Protein AF-0000000087753233 (afdb_homodimer)

Sequence (682 aa):
MKNRVPWTHAGVGAVLCGAAAAACVYSLVQIRARPKKLVGENGSPQVPVGLLRLGHAVDFLHVLRNDVLLEKTIDRVSSRLYIYVDFEATKAGLSVRLKYLSEVYNMAWDLASYVGKYELDIRVVSSSDRAWEELLVLPELCGVFGYQGMDVTQLNATRHDELPRLVFYPLKLFVERQVNPSLFTYLEDENTIVEKEQVVVVGGTFDHLHNGHKKLLSFAASVTSKLLIVGVTAPHMLEKKKLGYLIQTLDVRKRKTGEYLQCIQPNLPIDVMTIDDPFGPSITSRQITGIVVSSETLAGAIKINDIRAERGLLPLKIYVCRRTECSTLSSSFIREQIAKRMKNRVPWTHAGVGAVLCGAAAAACVYSLVQIRARPKKLVGENGSPQVPVGLLRLGHAVDFLHVLRNDVLLEKTIDRVSSRLYIYVDFEATKAGLSVRLKYLSEVYNMAWDLASYVGKYELDIRVVSSSDRAWEELLVLPELCGVFGYQGMDVTQLNATRHDELPRLVFYPLKLFVERQVNPSLFTYLEDENTIVEKEQVVVVGGTFDHLHNGHKKLLSFAASVTSKLLIVGVTAPHMLEKKKLGYLIQTLDVRKRKTGEYLQCIQPNLPIDVMTIDDPFGPSITSRQITGIVVSSETLAGAIKINDIRAERGLLPLKIYVCRRTECSTLSSSFIREQIAKR

InterPro domains:
  IPR004821 Cytidyltransferase-like domain [PF01467] (201-336)
  IPR004821 Cytidyltransferase-like domain [TIGR00125] (199-234)
  IPR014729 Rossmann-like alpha/beta/alpha sandwich fold [G3DSA:3.40.50.620] (199-341)

Secondary structure (DSSP, 8-state):
---------------------------TTGGG----SSS-TTSPPPEEEEEEEEEPP-SHHHHHHHHHHHHHHHHHEEEEEEEEEE-TTTT--HHHHHHHHHHHHHHHHHHHHHTT-TT-EEEEEETTTS-HHHHHT-TT--EEEESS----HHHHHHS-TTSPPPEEEE-HHHHHHH--TTTEEETT-TTS-PPPEEEEEEEE---S--HHHHHHHHHHHHTEEEEEEEEEEPGGGGTTSTTGGGSPPHHHHHHHHHHHHHHH-TTS-EEEEEE-SSSGGGGT-SS--EEEEETTSHHHHHHHHHHHHHTTPPPPEEEEEPP--TTTSSHHHHHHHHHH-/---------------------------TTGGG----SSS-TTSPPPEEEEEEEEEPP-SHHHHHHHHHHHHHHHHHEEEEEEEEEE-TTTT--HHHHHHHHHHHHHHHHHHHHHTT-TT-EEEEEETTTS-HHHHHT-TT--EEEESS----HHHHHHS-TTSPPPEEEE-HHHHHHH--TTTEEETT-TTS-PPPEEEEEEEE---S--HHHHHHHHHHHHTEEEEEEEEEEPGGGGTTSTTGGGSPPHHHHHHHHHHHHHHH-TTS-EEEEEE-SSSGGGGT-SS--EEEEEGGGHHHHHHHHHHHHHTTPPPPEEEEEPP--TTT-SHHHHHHHHHH-

Foldseek 3Di:
DPPPPPPPDDDPPDPPDPPPPPPPPCFLVNLPPDQPQLPLNVVDAAFAEEEEEAEDDPFDLSVLLVLLQLLVNLSRYQAEYEYEYEDPVPPDDPVSVVVSVVVVVQQNCLSCLQNPNNRYHYHYHYCVHDPPVVVLQPQAYAEYEYQDDDDCPVVQVPHDPPGHGYDYDHCNVVSCVLRDVVQAAEQPGPPDDAAAAAEEEEEDQQWPPFVQNLVQLLSRQVRHDHEYEYEHEALVVCVPPDLSVNTDHSVVSQVVSVVSNCVVPVPYHYHYYYDHGSQRCLQPDQRHAAYEEESSSVVVLVVSQVSNVVVVHHRHHYYYYYDGSSNQGDNNNVSVVVVVD/DPCPDDPPDDDDPDPDDPPPPPPPPCFLLNLPPDQPQLPLSVVDAAFAEEEEEAEDDPFDLSVLLVLLQLLVNLSRYQAEYEYEYEDPVPPDDPVSVVVSVVVVVQQNCLSCLQNPNNRYHYHYHYCVHDPPVVVLQPQAYAEYEYQDDDDCPVVQVPDDPVGHGYDYDHCNVVSCVLRDVVQAAEQPGPPDDAAAAAEEEEEDQQWPPFVQNLVQLLSRQVRHDHEYEYEHEALVSCVPPDLSVNTDHSVVSQVVSVVSNCVVPVPYHYHYYYDHGSQRCLQPDQRHAAYEEESSSVVVLVVSQVSNVVVVHHRHHYYYYYDGSSNQGDNNNVSVVVVVD

Nearest PDB structures (foldseek):
  5b3g-assembly1_B  TM=4.731E-01  e=7.369E-02  Arabidopsis thaliana
  3vdm-assembly1_A  TM=2.734E-01  e=1.139E-01  Streptomyces hygroscopicus subsp. limoneus
  9cp7-assembly1_B  TM=2.608E-01  e=1.578E-01  Cupriavidus pinatubonensis JMP134
  3t7d-assembly1_B  TM=2.286E-01  e=1.416E-01  Streptomyces hygroscopicus subsp. limoneus
  8iyf-assembly1_B  TM=2.128E-01  e=5.826E-01  Streptomyces hygroscopicus subsp. limoneus

Radius of gyration: 30.36 Å; Cα contacts (8 Å, |Δi|>4): 1125; chains: 2; bounding box: 91×157×64 Å

Solvent-accessible surface area (backbone atoms only — not comparable to full-atom values): 38780 Å² total; per-residue (Å²): 128,90,69,80,76,75,83,76,80,85,80,83,78,83,80,74,83,78,72,72,73,75,69,78,64,68,30,54,69,56,68,58,57,69,76,70,70,75,54,44,82,77,75,48,80,68,34,50,23,30,37,35,62,39,70,63,61,84,48,58,68,46,44,54,40,50,49,44,52,50,50,60,47,54,64,37,37,62,45,32,36,39,38,38,37,40,44,74,90,68,66,59,53,70,18,50,47,47,36,52,50,49,51,50,40,51,51,53,45,32,51,29,46,52,64,66,42,77,75,49,45,71,45,75,30,44,50,91,56,43,59,72,69,65,60,72,66,38,68,74,42,32,30,39,37,28,61,66,85,68,85,47,62,68,60,45,69,72,44,60,87,89,42,62,66,60,42,71,46,77,40,41,71,64,32,52,73,73,59,41,77,91,71,37,42,54,47,52,27,66,88,44,84,82,74,65,29,52,23,27,36,37,71,44,66,52,45,71,74,42,51,57,52,49,47,51,51,51,52,44,53,72,37,32,70,55,34,37,38,37,33,32,50,37,70,86,77,43,71,82,44,80,70,44,87,69,55,64,53,65,66,56,30,49,49,54,51,50,53,50,46,44,65,41,35,67,86,58,50,70,47,78,41,78,17,85,54,67,62,49,62,73,60,74,44,84,70,50,42,26,35,46,36,40,64,84,47,45,67,49,56,53,50,41,33,53,51,13,52,75,70,73,40,76,65,52,46,39,34,35,41,83,76,70,58,65,49,62,56,44,46,63,45,50,46,54,56,59,70,73,106,138,84,81,74,79,84,80,81,82,86,78,83,80,83,82,74,83,80,73,73,74,75,67,79,65,67,30,55,69,56,67,58,57,70,74,69,68,75,55,44,79,75,76,48,80,67,34,51,22,31,37,34,60,40,69,62,63,85,48,57,68,44,44,54,39,48,48,45,53,50,49,58,47,54,66,37,38,62,45,32,37,38,38,38,37,39,44,75,91,70,66,60,53,69,17,50,47,47,36,50,50,50,50,49,40,51,50,53,46,33,50,28,48,51,65,66,40,79,74,48,45,71,45,73,30,44,52,89,56,44,59,72,68,64,60,71,67,40,68,73,42,32,30,38,38,28,61,66,83,68,85,49,63,67,61,43,67,73,44,60,86,88,41,63,64,59,43,70,46,77,40,41,68,64,31,52,74,72,57,40,78,90,70,37,44,52,48,52,27,67,87,46,84,82,73,65,29,52,21,26,38,37,72,44,64,53,44,71,75,43,49,59,51,50,48,53,52,51,52,44,52,71,38,32,71,56,34,37,37,37,33,32,50,37,70,86,76,43,72,84,45,81,69,43,88,68,54,62,53,64,67,56,29,50,49,53,51,49,54,51,48,45,65,41,34,65,86,58,50,70,46,78,44,80,17,87,54,66,61,50,61,73,59,72,45,82,71,49,43,25,34,44,36,40,64,84,48,45,68,48,57,53,50,42,35,53,53,13,51,77,70,74,40,74,64,52,46,39,35,34,39,86,74,68,58,64,48,62,57,44,44,65,47,50,48,54,57,58,70,72,107

Structure (mmCIF, N/CA/C/O backbone):
data_AF-0000000087753233-model_v1
#
loop_
_entity.id
_entity.type
_entity.pdbx_description
1 polymer 'Cytidyltransferase-like domain-containing protein'
#
loop_
_atom_site.group_PDB
_atom_site.id
_atom_site.type_symbol
_atom_site.label_atom_id
_atom_site.label_alt_id
_atom_site.label_comp_id
_atom_site.label_asym_id
_atom_site.label_entity_id
_atom_site.label_seq_id
_atom_site.pdbx_PDB_ins_code
_atom_site.Cartn_x
_atom_site.Cartn_y
_atom_site.Cartn_z
_atom_site.occupancy
_atom_site.B_iso_or_equiv
_atom_site.auth_seq_id
_atom_site.auth_comp_id
_atom_site.auth_asym_id
_atom_site.auth_atom_id
_atom_site.pdbx_PDB_model_num
ATOM 1 N N . MET A 1 1 ? 46.719 78 30.391 1 22.36 1 MET A N 1
ATOM 2 C CA . MET A 1 1 ? 45.781 77 30.922 1 22.36 1 MET A CA 1
ATOM 3 C C . MET A 1 1 ? 44.875 76.438 29.797 1 22.36 1 MET A C 1
ATOM 5 O O . MET A 1 1 ? 44.438 75.312 29.859 1 22.36 1 MET A O 1
ATOM 9 N N . LYS A 1 2 ? 44.156 77.438 29.297 1 25.36 2 LYS A N 1
ATOM 10 C CA . LYS A 1 2 ? 42.875 77.188 28.625 1 25.36 2 LYS A CA 1
ATOM 11 C C . LYS A 1 2 ? 43.062 76.375 27.359 1 25.36 2 LYS A C 1
ATOM 13 O O . LYS A 1 2 ? 43.562 76.875 26.344 1 25.36 2 LYS A O 1
ATOM 18 N N . ASN A 1 3 ? 43.438 75.062 27.578 1 23.41 3 ASN A N 1
ATOM 19 C CA . ASN A 1 3 ? 43.938 73.938 26.859 1 23.41 3 ASN A CA 1
ATOM 20 C C . ASN A 1 3 ? 42.969 73.438 25.766 1 23.41 3 ASN A C 1
ATOM 22 O O . ASN A 1 3 ? 41.844 73.062 26.062 1 23.41 3 ASN A O 1
ATOM 26 N N . ARG A 1 4 ? 43.031 74.188 24.656 1 24.67 4 ARG A N 1
ATOM 27 C CA . ARG A 1 4 ? 42.219 74.188 23.422 1 24.67 4 ARG A CA 1
ATOM 28 C C . ARG A 1 4 ? 42.156 72.75 22.875 1 24.67 4 ARG A C 1
ATOM 30 O O . ARG A 1 4 ? 43.188 72.125 22.578 1 24.67 4 ARG A O 1
ATOM 37 N N . VAL A 1 5 ? 41.156 71.938 23.422 1 25.5 5 VAL A N 1
ATOM 38 C CA . VAL A 1 5 ? 40.844 70.5 23.328 1 25.5 5 VAL A CA 1
ATOM 39 C C . VAL A 1 5 ? 40.719 70.125 21.859 1 25.5 5 VAL A C 1
ATOM 41 O O . VAL A 1 5 ? 39.906 70.688 21.125 1 25.5 5 VAL A O 1
ATOM 44 N N . PRO A 1 6 ? 41.844 69.688 21.25 1 24.16 6 PRO A N 1
ATOM 45 C CA . PRO A 1 6 ? 42.031 69.375 19.828 1 24.16 6 PRO A CA 1
ATOM 46 C C . PRO A 1 6 ? 40.938 68.438 19.297 1 24.16 6 PRO A C 1
ATOM 48 O O . PRO A 1 6 ? 40.406 67.625 20.031 1 24.16 6 PRO A O 1
ATOM 51 N N . TRP A 1 7 ? 40.062 68.875 18.297 1 23.42 7 TRP A N 1
ATOM 52 C CA . TRP A 1 7 ? 38.938 68.312 17.531 1 23.42 7 TRP A CA 1
ATOM 53 C C . TRP A 1 7 ? 39.312 67 16.859 1 23.42 7 TRP A C 1
ATOM 55 O O . TRP A 1 7 ? 40.25 66.938 16.062 1 23.42 7 TRP A O 1
ATOM 65 N N . THR A 1 8 ? 39.562 65.938 17.688 1 21.34 8 THR A N 1
ATOM 66 C CA . THR A 1 8 ? 40.031 64.625 17.25 1 21.34 8 THR A CA 1
ATOM 67 C C . THR A 1 8 ? 39.156 64.125 16.109 1 21.34 8 THR A C 1
ATOM 69 O O . THR A 1 8 ? 37.906 64.25 16.156 1 21.34 8 THR A O 1
ATOM 72 N N . HIS A 1 9 ? 39.688 63.969 14.875 1 21.58 9 HIS A N 1
ATOM 73 C CA . HIS A 1 9 ? 39.312 63.531 13.531 1 21.58 9 HIS A CA 1
ATOM 74 C C . HIS A 1 9 ? 38.594 62.188 13.57 1 21.58 9 HIS A C 1
ATOM 76 O O . HIS A 1 9 ? 39.031 61.25 14.242 1 21.58 9 HIS A O 1
ATOM 82 N N . ALA A 1 10 ? 37.219 62.156 13.391 1 22.02 10 ALA A N 1
ATOM 83 C CA . ALA A 1 10 ? 36.156 61.156 13.336 1 22.02 10 ALA A CA 1
ATOM 84 C C . ALA A 1 10 ? 36.5 60.031 12.359 1 22.02 10 ALA A C 1
ATOM 86 O O . ALA A 1 10 ? 36.812 60.312 11.195 1 22.02 10 ALA A O 1
ATOM 87 N N . GLY A 1 11 ? 37.188 58.938 12.805 1 19.75 11 GLY A N 1
ATOM 88 C CA . GLY A 1 11 ? 37.594 57.656 12.211 1 19.75 11 GLY A CA 1
ATOM 89 C C . GLY A 1 11 ? 36.5 57 11.398 1 19.75 11 GLY A C 1
ATOM 90 O O . GLY A 1 11 ? 35.375 56.906 11.844 1 19.75 11 GLY A O 1
ATOM 91 N N . VAL A 1 12 ? 36.531 56.969 9.977 1 23.31 12 VAL A N 1
ATOM 92 C CA . VAL A 1 12 ? 35.844 56.438 8.797 1 23.31 12 VAL A CA 1
ATOM 93 C C . VAL A 1 12 ? 35.625 54.938 8.938 1 23.31 12 VAL A C 1
ATOM 95 O O . VAL A 1 12 ? 36.562 54.156 8.938 1 23.31 12 VAL A O 1
ATOM 98 N N . GLY A 1 13 ? 34.812 54.438 9.93 1 20.2 13 GLY A N 1
ATOM 99 C CA . GLY A 1 13 ? 34.5 53.031 10.078 1 20.2 13 GLY A CA 1
ATOM 100 C C . GLY A 1 13 ? 34.156 52.344 8.758 1 20.2 13 GLY A C 1
ATOM 101 O O . GLY A 1 13 ? 33.625 53 7.859 1 20.2 13 GLY A O 1
ATOM 102 N N . ALA A 1 14 ? 34.875 51.156 8.352 1 20.33 14 ALA A N 1
ATOM 103 C CA . ALA A 1 14 ? 34.969 50.156 7.293 1 20.33 14 ALA A CA 1
ATOM 104 C C . ALA A 1 14 ? 33.594 49.562 6.977 1 20.33 14 ALA A C 1
ATOM 106 O O . ALA A 1 14 ? 32.906 49.062 7.867 1 20.33 14 ALA A O 1
ATOM 107 N N . VAL A 1 15 ? 32.812 50.031 5.984 1 21.97 15 VAL A N 1
ATOM 108 C CA . VAL A 1 15 ? 31.625 49.594 5.277 1 21.97 15 VAL A CA 1
ATOM 109 C C . VAL A 1 15 ? 31.828 48.156 4.773 1 21.97 15 VAL A C 1
ATOM 111 O O . VAL A 1 15 ? 32.531 47.938 3.785 1 21.97 15 VAL A O 1
ATOM 114 N N . LEU A 1 16 ? 32.406 47.188 5.586 1 19.77 16 LEU A N 1
ATOM 115 C CA . LEU A 1 16 ? 32.594 45.875 4.996 1 19.77 16 LEU A CA 1
ATOM 116 C C . LEU A 1 16 ? 31.359 45.406 4.238 1 19.77 16 LEU A C 1
ATOM 118 O O . LEU A 1 16 ? 30.25 45.812 4.582 1 19.77 16 LEU A O 1
ATOM 122 N N . CYS A 1 17 ? 31.547 44.688 3.027 1 20.91 17 CYS A N 1
ATOM 123 C CA . CYS A 1 17 ? 30.922 44 1.902 1 20.91 17 CYS A CA 1
ATOM 124 C C . CYS A 1 17 ? 29.938 42.938 2.389 1 20.91 17 CYS A C 1
ATOM 126 O O . CYS A 1 17 ? 30.312 42 3.055 1 20.91 17 CYS A O 1
ATOM 128 N N . GLY A 1 18 ? 28.75 43.312 2.836 1 21.5 18 GLY A N 1
ATOM 129 C CA . GLY A 1 18 ? 27.625 42.406 3.107 1 21.5 18 GLY A CA 1
ATOM 130 C C . GLY A 1 18 ? 27.359 41.438 1.98 1 21.5 18 GLY A C 1
ATOM 131 O O . GLY A 1 18 ? 26.766 41.812 0.97 1 21.5 18 GLY A O 1
ATOM 132 N N . ALA A 1 19 ? 28.391 40.656 1.433 1 23.47 19 ALA A N 1
ATOM 133 C CA . ALA A 1 19 ? 28.047 39.594 0.489 1 23.47 19 ALA A CA 1
ATOM 134 C C . ALA A 1 19 ? 26.875 38.781 0.992 1 23.47 19 ALA A C 1
ATOM 136 O O . ALA A 1 19 ? 26.938 38.188 2.072 1 23.47 19 ALA A O 1
ATOM 137 N N . ALA A 1 20 ? 25.672 39.25 0.766 1 23.98 20 ALA A N 1
ATOM 138 C CA . ALA A 1 20 ? 24.453 38.469 0.857 1 23.98 20 ALA A CA 1
ATOM 139 C C . ALA A 1 20 ? 24.672 37.062 0.29 1 23.98 20 ALA A C 1
ATOM 141 O O . ALA A 1 20 ? 24.953 36.906 -0.9 1 23.98 20 ALA A O 1
ATOM 142 N N . ALA A 1 21 ? 25.375 36.188 0.984 1 24.66 21 ALA A N 1
ATOM 143 C CA . ALA A 1 21 ? 25.297 34.781 0.615 1 24.66 21 ALA A CA 1
ATOM 144 C C . ALA A 1 21 ? 23.906 34.406 0.124 1 24.66 21 ALA A C 1
ATOM 146 O O . ALA A 1 21 ? 22.922 34.562 0.846 1 24.66 21 ALA A O 1
ATOM 147 N N . ALA A 1 22 ? 23.625 34.625 -1.112 1 25.75 22 ALA A N 1
ATOM 148 C CA . ALA A 1 22 ? 22.516 34 -1.831 1 25.75 22 ALA A CA 1
ATOM 149 C C . ALA A 1 22 ? 22.281 32.562 -1.361 1 25.75 22 ALA A C 1
ATOM 151 O O . ALA A 1 22 ? 23.062 31.672 -1.679 1 25.75 22 ALA A O 1
ATOM 152 N N . ALA A 1 23 ? 22 32.438 -0.102 1 25.86 23 ALA A N 1
ATOM 153 C CA . ALA A 1 23 ? 21.516 31.125 0.351 1 25.86 23 ALA A CA 1
ATOM 154 C C . ALA A 1 23 ? 20.562 30.516 -0.661 1 25.86 23 ALA A C 1
ATOM 156 O O . ALA A 1 23 ? 19.5 31.078 -0.936 1 25.86 23 ALA A O 1
ATOM 157 N N . CYS A 1 24 ? 21.109 29.938 -1.735 1 26.42 24 CYS A N 1
ATOM 158 C CA . CYS A 1 24 ? 20.328 28.984 -2.506 1 26.42 24 CYS A CA 1
ATOM 159 C C . CYS A 1 24 ? 19.422 28.156 -1.597 1 26.42 24 CYS A C 1
ATOM 161 O O . CYS A 1 24 ? 19.859 27.125 -1.064 1 26.42 24 CYS A O 1
ATOM 163 N N . VAL A 1 25 ? 18.75 28.891 -0.784 1 26.64 25 VAL A N 1
ATOM 164 C CA . VAL A 1 25 ? 17.719 28.188 -0.013 1 26.64 25 VAL A CA 1
ATOM 165 C C . VAL A 1 25 ? 16.859 27.344 -0.946 1 26.64 25 VAL A C 1
ATOM 167 O O . VAL A 1 25 ? 16.125 27.875 -1.78 1 26.64 25 VAL A O 1
ATOM 170 N N . TYR A 1 26 ? 17.391 26.25 -1.438 1 29.78 26 TYR A N 1
ATOM 171 C CA . TYR A 1 26 ? 16.516 25.25 -2.031 1 29.78 26 TYR A CA 1
ATOM 172 C C . TYR A 1 26 ? 15.227 25.094 -1.224 1 29.78 26 TYR A C 1
ATOM 174 O O . TYR A 1 26 ? 15.273 24.844 -0.017 1 29.78 26 TYR A O 1
ATOM 182 N N . SER A 1 27 ? 14.391 25.953 -1.495 1 30.86 27 SER A N 1
ATOM 183 C CA . SER A 1 27 ? 13.062 25.891 -0.883 1 30.86 27 SER A CA 1
ATOM 184 C C . SER A 1 27 ? 12.633 24.438 -0.679 1 30.86 27 SER A C 1
ATOM 186 O O . SER A 1 27 ? 12.969 23.562 -1.478 1 30.86 27 SER A O 1
ATOM 188 N N . LEU A 1 28 ? 12.352 24.219 0.581 1 35.34 28 LEU A N 1
ATOM 189 C CA . LEU A 1 28 ? 11.758 22.922 0.934 1 35.34 28 LEU A CA 1
ATOM 190 C C . LEU A 1 28 ? 10.797 22.453 -0.149 1 35.34 28 LEU A C 1
ATOM 192 O O . LEU A 1 28 ? 10.641 21.25 -0.359 1 35.34 28 LEU A O 1
ATOM 196 N N . VAL A 1 29 ? 10.141 23.438 -0.796 1 35.62 29 VAL A N 1
ATOM 197 C CA . VAL A 1 29 ? 9.25 23.125 -1.914 1 35.62 29 VAL A CA 1
ATOM 198 C C . VAL A 1 29 ? 10.07 22.656 -3.113 1 35.62 29 VAL A C 1
ATOM 200 O O . VAL A 1 29 ? 9.641 21.781 -3.857 1 35.62 29 VAL A O 1
ATOM 203 N N . GLN A 1 30 ? 11.258 23.297 -3.359 1 34.25 30 GLN A N 1
ATOM 204 C CA . GLN A 1 30 ? 12.125 22.875 -4.461 1 34.25 30 GLN A CA 1
ATOM 205 C C . GLN A 1 30 ? 12.75 21.516 -4.184 1 34.25 30 GLN A C 1
ATOM 207 O O . GLN A 1 30 ? 13.203 20.844 -5.109 1 34.25 30 GLN A O 1
ATOM 212 N N . ILE A 1 31 ? 12.898 21.281 -2.988 1 33.19 31 ILE A N 1
ATOM 213 C CA . ILE A 1 31 ? 13.477 19.969 -2.721 1 33.19 31 ILE A CA 1
ATOM 214 C C . ILE A 1 31 ? 12.523 18.875 -3.201 1 33.19 31 ILE A C 1
ATOM 216 O O . ILE A 1 31 ? 12.875 17.703 -3.232 1 33.19 31 ILE A O 1
ATOM 220 N N . ARG A 1 32 ? 11.352 19.297 -3.416 1 33.84 32 ARG A N 1
ATOM 221 C CA . ARG A 1 32 ? 10.391 18.312 -3.918 1 33.84 32 ARG A CA 1
ATOM 222 C C . ARG A 1 32 ? 10.5 18.172 -5.43 1 33.84 32 ARG A C 1
ATOM 224 O O . ARG A 1 32 ? 9.594 17.641 -6.074 1 33.84 32 ARG A O 1
ATOM 231 N N . ALA A 1 33 ? 11.352 18.969 -6.188 1 31.12 33 ALA A N 1
ATOM 232 C CA . ALA A 1 33 ? 11.398 18.781 -7.637 1 31.12 33 ALA A CA 1
ATOM 233 C C . ALA A 1 33 ? 11.516 17.297 -8 1 31.12 33 ALA A C 1
ATOM 235 O O . ALA A 1 33 ? 12.297 16.562 -7.391 1 31.12 33 ALA A O 1
ATOM 236 N N . ARG A 1 34 ? 10.516 16.875 -8.734 1 33.12 34 ARG A N 1
ATOM 237 C CA . ARG A 1 34 ? 10.539 15.523 -9.297 1 33.12 34 ARG A CA 1
ATOM 238 C C . ARG A 1 34 ? 11.898 15.211 -9.914 1 33.12 34 ARG A C 1
ATOM 240 O O . ARG A 1 34 ? 12.422 16 -10.711 1 33.12 34 ARG A O 1
ATOM 247 N N . PRO A 1 35 ? 12.719 14.383 -9.375 1 29.05 35 PRO A N 1
ATOM 248 C CA . PRO A 1 35 ? 13.852 14.023 -10.242 1 29.05 35 PRO A CA 1
ATOM 249 C C . PRO A 1 35 ? 13.43 13.789 -11.695 1 29.05 35 PRO A C 1
ATOM 251 O O . PRO A 1 35 ? 12.367 13.227 -11.945 1 29.05 35 PRO A O 1
ATOM 254 N N . LYS A 1 36 ? 13.742 14.695 -12.773 1 33.16 36 LYS A N 1
ATOM 255 C CA . LYS A 1 36 ? 13.578 14.375 -14.188 1 33.16 36 LYS A CA 1
ATOM 256 C C . LYS A 1 36 ? 13.539 12.867 -14.406 1 33.16 36 LYS A C 1
ATOM 258 O O . LYS A 1 36 ? 13.992 12.094 -13.555 1 33.16 36 LYS A O 1
ATOM 263 N N . LYS A 1 37 ? 13.5 12.555 -15.797 1 32.53 37 LYS A N 1
ATOM 264 C CA . LYS A 1 37 ? 13.734 11.328 -16.547 1 32.53 37 LYS A CA 1
ATOM 265 C C . LYS A 1 37 ? 14.82 10.477 -15.898 1 32.53 37 LYS A C 1
ATOM 267 O O . LYS A 1 37 ? 15.836 11 -15.445 1 32.53 37 LYS A O 1
ATOM 272 N N . LEU A 1 38 ? 14.344 9.422 -15.414 1 33.78 38 LEU A N 1
ATOM 273 C CA . LEU A 1 38 ? 15.18 8.344 -14.891 1 33.78 38 LEU A CA 1
ATOM 274 C C . LEU A 1 38 ? 16.547 8.336 -15.555 1 33.78 38 LEU A C 1
ATOM 276 O O . LEU A 1 38 ? 16.875 7.426 -16.312 1 33.78 38 LEU A O 1
ATOM 280 N N . VAL A 1 39 ? 16.875 9.336 -16.297 1 32.47 39 VAL A N 1
ATOM 281 C CA . VAL A 1 39 ? 18.328 9.297 -16.203 1 32.47 39 VAL A CA 1
ATOM 282 C C . VAL A 1 39 ? 18.766 9.359 -14.742 1 32.47 39 VAL A C 1
ATOM 284 O O . VAL A 1 39 ? 18.188 10.117 -13.953 1 32.47 39 VAL A O 1
ATOM 287 N N . GLY A 1 40 ? 19.25 8.383 -14.008 1 35.53 40 GLY A N 1
ATOM 288 C CA . GLY A 1 40 ? 19.875 8.461 -12.695 1 35.53 40 GLY A CA 1
ATOM 289 C C . GLY A 1 40 ? 20.219 9.875 -12.281 1 35.53 40 GLY A C 1
ATOM 290 O O . GLY A 1 40 ? 20.734 10.656 -13.086 1 35.53 40 GLY A O 1
ATOM 291 N N . GLU A 1 41 ? 19.391 10.492 -11.547 1 38.5 41 GLU A N 1
ATOM 292 C CA . GLU A 1 41 ? 19.766 11.836 -11.133 1 38.5 41 GLU A CA 1
ATOM 293 C C . GLU A 1 41 ? 21.25 12.078 -11.32 1 38.5 41 GLU A C 1
ATOM 295 O O . GLU A 1 41 ? 21.672 13.148 -11.789 1 38.5 41 GLU A O 1
ATOM 300 N N . ASN A 1 42 ? 21.953 11.492 -10.344 1 39.44 42 ASN A N 1
ATOM 301 C CA . ASN A 1 42 ? 23.344 11.938 -10.219 1 39.44 42 ASN A CA 1
ATOM 302 C C . ASN A 1 42 ? 24.234 11.289 -11.273 1 39.44 42 ASN A C 1
ATOM 304 O O . ASN A 1 42 ? 25.172 10.562 -10.945 1 39.44 42 ASN A O 1
ATOM 308 N N . GLY A 1 43 ? 23.781 11.25 -12.438 1 52.03 43 GLY A N 1
ATOM 309 C CA . GLY A 1 43 ? 24.797 10.898 -13.414 1 52.03 43 GLY A CA 1
ATOM 310 C C . GLY A 1 43 ? 25.406 9.523 -13.172 1 52.03 43 GLY A C 1
ATOM 311 O O . GLY A 1 43 ? 26.391 9.156 -13.812 1 52.03 43 GLY A O 1
ATOM 312 N N . SER A 1 44 ? 24.906 8.938 -12.094 1 59.97 44 SER A N 1
ATOM 313 C CA . SER A 1 44 ? 25.625 7.695 -11.828 1 59.97 44 SER A CA 1
ATOM 314 C C . SER A 1 44 ? 25.141 6.57 -12.734 1 59.97 44 SER A C 1
ATOM 316 O O . SER A 1 44 ? 23.953 6.484 -13.031 1 59.97 44 SER A O 1
ATOM 318 N N . PRO A 1 45 ? 25.906 5.906 -13.203 1 79.19 45 PRO A N 1
ATOM 319 C CA . PRO A 1 45 ? 25.578 4.809 -14.117 1 79.19 45 PRO A CA 1
ATOM 320 C C . PRO A 1 45 ? 24.609 3.801 -13.508 1 79.19 45 PRO A C 1
ATOM 322 O O . PRO A 1 45 ? 24.703 3.484 -12.32 1 79.19 45 PRO A O 1
ATOM 325 N N . GLN A 1 46 ? 23.531 3.471 -14.18 1 90.75 46 GLN A N 1
ATOM 326 C CA . GLN A 1 46 ? 22.547 2.486 -13.766 1 90.75 46 GLN A CA 1
ATOM 327 C C . GLN A 1 46 ? 23.156 1.09 -13.68 1 90.75 46 GLN A C 1
ATOM 329 O O . GLN A 1 46 ? 24.125 0.793 -14.375 1 90.75 46 GLN A O 1
ATOM 334 N N . VAL A 1 47 ? 22.734 0.357 -12.703 1 96.5 47 VAL A N 1
ATOM 335 C CA . VAL A 1 47 ? 23.094 -1.043 -12.516 1 96.5 47 VAL A CA 1
ATOM 336 C C . VAL A 1 47 ? 22.078 -1.941 -13.211 1 96.5 47 VAL A C 1
ATOM 338 O O . VAL A 1 47 ? 20.922 -2.021 -12.789 1 96.5 47 VAL A O 1
ATOM 341 N N . PRO A 1 48 ? 22.422 -2.648 -14.211 1 96.44 48 PRO A N 1
ATOM 342 C CA . PRO A 1 48 ? 21.438 -3.43 -14.969 1 96.44 48 PRO A CA 1
ATOM 343 C C . PRO A 1 48 ? 20.75 -4.5 -14.109 1 96.44 48 PRO A C 1
ATOM 345 O O . PRO A 1 48 ? 19.516 -4.57 -14.07 1 96.44 48 PRO A O 1
ATOM 348 N N . VAL A 1 49 ? 21.562 -5.332 -13.477 1 97.94 49 VAL A N 1
ATOM 349 C CA . VAL A 1 49 ? 21.031 -6.387 -12.617 1 97.94 49 VAL A CA 1
ATOM 350 C C . VAL A 1 49 ? 21.562 -6.227 -11.203 1 97.94 49 VAL A C 1
ATOM 352 O O . VAL A 1 49 ? 22.781 -6.262 -10.984 1 97.94 49 VAL A O 1
ATOM 355 N N . GLY A 1 50 ? 20.672 -6.008 -10.234 1 98.25 50 GLY A N 1
ATOM 356 C CA . GLY A 1 50 ? 21.062 -5.773 -8.852 1 98.25 50 GLY A CA 1
ATOM 357 C C . GLY A 1 50 ? 20.5 -6.805 -7.891 1 98.25 50 GLY A C 1
ATOM 358 O O . GLY A 1 50 ? 19.516 -7.473 -8.195 1 98.25 50 GLY A O 1
ATOM 359 N N . LEU A 1 51 ? 21.156 -7 -6.777 1 98.5 51 LEU A N 1
ATOM 360 C CA . LEU A 1 51 ? 20.75 -7.855 -5.672 1 98.5 51 LEU A CA 1
ATOM 361 C C . LEU A 1 51 ? 20.719 -7.078 -4.359 1 98.5 51 LEU A C 1
ATOM 363 O O . LEU A 1 51 ? 21.719 -6.453 -3.986 1 98.5 51 LEU A O 1
ATOM 367 N N . LEU A 1 52 ? 19.594 -7.066 -3.695 1 98.62 52 LEU A N 1
ATOM 368 C CA . LEU A 1 52 ? 19.422 -6.383 -2.418 1 98.62 52 LEU A CA 1
ATOM 369 C C . LEU A 1 52 ? 19.141 -7.379 -1.302 1 98.62 52 LEU A C 1
ATOM 371 O O . LEU A 1 52 ? 18.312 -8.281 -1.466 1 98.62 52 LEU A O 1
ATOM 375 N N . ARG A 1 53 ? 19.797 -7.203 -0.214 1 96.81 53 ARG A N 1
ATOM 376 C CA . ARG A 1 53 ? 19.531 -8.016 0.967 1 96.81 53 ARG A CA 1
ATOM 377 C C . ARG A 1 53 ? 18.672 -7.25 1.972 1 96.81 53 ARG A C 1
ATOM 379 O O . ARG A 1 53 ? 19.031 -6.145 2.381 1 96.81 53 ARG A O 1
ATOM 386 N N . LEU A 1 54 ? 17.562 -7.844 2.346 1 97.19 54 LEU A N 1
ATOM 387 C CA . LEU A 1 54 ? 16.672 -7.301 3.365 1 97.19 54 LEU A CA 1
ATOM 388 C C . LEU A 1 54 ? 16.531 -8.273 4.531 1 97.19 54 LEU A C 1
ATOM 390 O O . LEU A 1 54 ? 16.469 -9.484 4.328 1 97.19 54 LEU A O 1
ATOM 394 N N . GLY A 1 55 ? 16.5 -7.703 5.703 1 95.88 55 GLY A N 1
ATOM 395 C CA . GLY A 1 55 ? 16.062 -8.508 6.84 1 95.88 55 GLY A CA 1
ATOM 396 C C . GLY A 1 55 ? 14.562 -8.453 7.074 1 95.88 55 GLY A C 1
ATOM 397 O O . GLY A 1 55 ? 13.93 -7.43 6.82 1 95.88 55 GLY A O 1
ATOM 398 N N . HIS A 1 56 ? 14.031 -9.547 7.523 1 96.12 56 HIS A N 1
ATOM 399 C CA . HIS A 1 56 ? 12.641 -9.523 7.961 1 96.12 56 HIS A CA 1
ATOM 400 C C . HIS A 1 56 ? 12.43 -8.5 9.062 1 96.12 56 HIS A C 1
ATOM 402 O O . HIS A 1 56 ? 13.07 -8.562 10.109 1 96.12 56 HIS A O 1
ATOM 408 N N . ALA A 1 57 ? 11.531 -7.574 8.812 1 94 57 ALA A N 1
ATOM 409 C CA . ALA A 1 57 ? 11.336 -6.461 9.734 1 94 57 ALA A CA 1
ATOM 410 C C . ALA A 1 57 ? 10.742 -6.945 11.055 1 94 57 ALA A C 1
ATOM 412 O O . ALA A 1 57 ? 9.703 -7.609 11.07 1 94 57 ALA A O 1
ATOM 413 N N . VAL A 1 58 ? 11.344 -6.57 12.133 1 90.62 58 VAL A N 1
ATOM 414 C CA . VAL A 1 58 ? 10.922 -7.035 13.453 1 90.62 58 VAL A CA 1
ATOM 415 C C . VAL A 1 58 ? 10.195 -5.914 14.188 1 90.62 58 VAL A C 1
ATOM 417 O O . VAL A 1 58 ? 9.492 -6.164 15.18 1 90.62 58 VAL A O 1
ATOM 420 N N . ASP A 1 59 ? 10.438 -4.73 13.805 1 93.19 59 ASP A N 1
ATOM 421 C CA . ASP A 1 59 ? 9.766 -3.566 14.367 1 93.19 59 ASP A CA 1
ATOM 422 C C . ASP A 1 59 ? 9.578 -2.475 13.312 1 93.19 59 ASP A C 1
ATOM 424 O O . ASP A 1 59 ? 9.953 -2.658 12.156 1 93.19 59 ASP A O 1
ATOM 428 N N . PHE A 1 60 ? 9.023 -1.441 13.742 1 95.31 60 PHE A N 1
ATOM 429 C CA . PHE A 1 60 ? 8.656 -0.397 12.797 1 95.31 60 PHE A CA 1
ATOM 430 C C . PHE A 1 60 ? 9.898 0.287 12.234 1 95.31 60 PHE A C 1
ATOM 432 O O . PHE A 1 60 ? 9.93 0.669 11.062 1 95.31 60 PHE A O 1
ATOM 439 N N . LEU A 1 61 ? 10.891 0.522 13.031 1 95.81 61 LEU A N 1
ATOM 440 C CA . LEU A 1 61 ? 12.133 1.142 12.562 1 95.81 61 LEU A CA 1
ATOM 441 C C . LEU A 1 61 ? 12.789 0.288 11.484 1 95.81 61 LEU A C 1
ATOM 443 O O . LEU A 1 61 ? 13.359 0.819 10.531 1 95.81 61 LEU A O 1
ATOM 447 N N . HIS A 1 62 ? 12.742 -0.986 11.703 1 95.81 62 HIS A N 1
ATOM 448 C CA . HIS A 1 62 ? 13.266 -1.899 10.695 1 95.81 62 HIS A CA 1
ATOM 449 C C . HIS A 1 62 ? 12.492 -1.769 9.383 1 95.81 62 HIS A C 1
ATOM 451 O O . HIS A 1 62 ? 13.078 -1.862 8.297 1 95.81 62 HIS A O 1
ATOM 457 N N . VAL A 1 63 ? 11.203 -1.577 9.477 1 95.94 63 VAL A N 1
ATOM 458 C CA . VAL A 1 63 ? 10.375 -1.343 8.289 1 95.94 63 VAL A CA 1
ATOM 459 C C . VAL A 1 63 ? 10.875 -0.1 7.555 1 95.94 63 VAL A C 1
ATOM 461 O O . VAL A 1 63 ? 11.055 -0.125 6.336 1 95.94 63 VAL A O 1
ATOM 464 N N . LEU A 1 64 ? 11.078 0.934 8.273 1 96.69 64 LEU A N 1
ATOM 465 C CA . LEU A 1 64 ? 11.539 2.184 7.68 1 96.69 64 LEU A CA 1
ATOM 466 C C . LEU A 1 64 ? 12.898 2.004 7.02 1 96.69 64 LEU A C 1
ATOM 468 O O . LEU A 1 64 ? 13.156 2.551 5.945 1 96.69 64 LEU A O 1
ATOM 472 N N . ARG A 1 65 ? 13.766 1.267 7.691 1 97.5 65 ARG A N 1
ATOM 473 C CA . ARG A 1 65 ? 15.078 0.997 7.109 1 97.5 65 ARG A CA 1
ATOM 474 C C . ARG A 1 65 ? 14.945 0.254 5.785 1 97.5 65 ARG A C 1
ATOM 476 O O . ARG A 1 65 ? 15.609 0.603 4.805 1 97.5 65 ARG A O 1
ATOM 483 N N . ASN A 1 66 ? 14.148 -0.735 5.766 1 97.62 66 ASN A N 1
ATOM 484 C CA . ASN A 1 66 ? 13.922 -1.5 4.543 1 97.62 66 ASN A CA 1
ATOM 485 C C . ASN A 1 66 ? 13.32 -0.63 3.441 1 97.62 66 ASN A C 1
ATOM 487 O O . ASN A 1 66 ? 13.625 -0.818 2.264 1 97.62 66 ASN A O 1
ATOM 491 N N . ASP A 1 67 ? 12.453 0.323 3.873 1 96.88 67 ASP A N 1
ATOM 492 C CA . ASP A 1 67 ? 11.906 1.262 2.898 1 96.88 67 ASP A CA 1
ATOM 493 C C . ASP A 1 67 ? 13.016 2.006 2.166 1 96.88 67 ASP A C 1
ATOM 495 O O . ASP A 1 67 ? 12.992 2.125 0.939 1 96.88 67 ASP A O 1
ATOM 499 N N . VAL A 1 68 ? 13.953 2.486 2.908 1 96.94 68 VAL A N 1
ATOM 500 C CA . VAL A 1 68 ? 15.047 3.27 2.348 1 96.94 68 VAL A CA 1
ATOM 501 C C . VAL A 1 68 ? 15.906 2.385 1.449 1 96.94 68 VAL A C 1
ATOM 503 O O . VAL A 1 68 ? 16.297 2.793 0.35 1 96.94 68 VAL A O 1
ATOM 506 N N . LEU A 1 69 ? 16.219 1.189 1.914 1 98.12 69 LEU A N 1
ATOM 507 C CA . LEU A 1 69 ? 17 0.252 1.124 1 98.12 69 LEU A CA 1
ATOM 508 C C . LEU A 1 69 ? 16.328 -0.031 -0.215 1 98.12 69 LEU A C 1
ATOM 510 O O . LEU A 1 69 ? 16.984 -0.001 -1.261 1 98.12 69 LEU A O 1
ATOM 514 N N . LEU A 1 70 ? 15.078 -0.294 -0.199 1 98 70 LEU A N 1
ATOM 515 C CA . LEU A 1 70 ? 14.328 -0.568 -1.417 1 98 70 LEU A CA 1
ATOM 516 C C . LEU A 1 70 ? 14.328 0.646 -2.34 1 98 70 LEU A C 1
ATOM 518 O O . LEU A 1 70 ? 14.594 0.521 -3.537 1 98 70 LEU A O 1
ATOM 522 N N . GLU A 1 71 ? 14.047 1.771 -1.775 1 96.94 71 GLU A N 1
ATOM 523 C CA . GLU A 1 71 ? 13.953 3.006 -2.551 1 96.94 71 GLU A CA 1
ATOM 524 C C . GLU A 1 71 ? 15.258 3.289 -3.293 1 96.94 71 GLU A C 1
ATOM 526 O O . GLU A 1 71 ? 15.258 3.49 -4.508 1 96.94 71 GLU A O 1
ATOM 531 N N . LYS A 1 72 ? 16.328 3.27 -2.537 1 97.19 72 LYS A N 1
ATOM 532 C CA . LYS A 1 72 ? 17.625 3.631 -3.113 1 97.19 72 LYS A CA 1
ATOM 533 C C . LYS A 1 72 ? 18.094 2.576 -4.109 1 97.19 72 LYS A C 1
ATOM 535 O O . LYS A 1 72 ? 18.734 2.902 -5.113 1 97.19 72 LYS A O 1
ATOM 540 N N . THR A 1 73 ? 17.828 1.314 -3.869 1 98.06 73 THR A N 1
ATOM 541 C CA . THR A 1 73 ? 18.203 0.248 -4.789 1 98.06 73 THR A CA 1
ATOM 542 C C . THR A 1 73 ? 17.422 0.347 -6.09 1 98.06 73 THR A C 1
ATOM 544 O O . THR A 1 73 ? 18 0.294 -7.176 1 98.06 73 THR A O 1
ATOM 547 N N . ILE A 1 74 ? 16.141 0.515 -5.977 1 97.5 74 ILE A N 1
ATOM 548 C CA . ILE A 1 74 ? 15.266 0.564 -7.145 1 97.5 74 ILE A CA 1
ATOM 549 C C . ILE A 1 74 ? 15.609 1.785 -7.992 1 97.5 74 ILE A C 1
ATOM 551 O O . ILE A 1 74 ? 15.562 1.726 -9.227 1 97.5 74 ILE A O 1
ATOM 555 N N . ASP A 1 75 ? 16.016 2.816 -7.332 1 95.94 75 ASP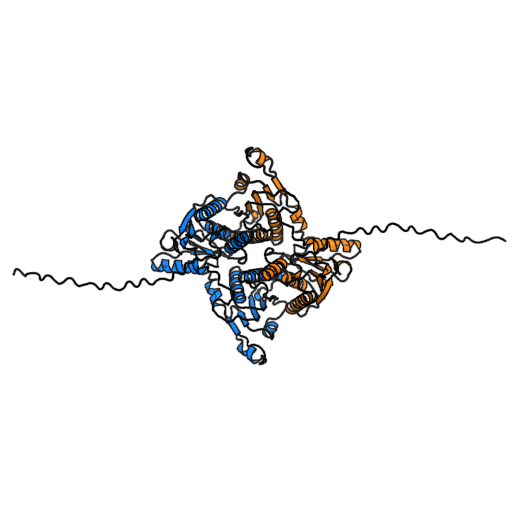 A N 1
ATOM 556 C CA . ASP A 1 75 ? 16.453 4.008 -8.055 1 95.94 75 ASP A CA 1
ATOM 557 C C . ASP A 1 75 ? 17.641 3.699 -8.953 1 95.94 75 ASP A C 1
ATOM 559 O O . ASP A 1 75 ? 17.797 4.305 -10.016 1 95.94 75 ASP A O 1
ATOM 563 N N . ARG A 1 76 ? 18.438 2.725 -8.602 1 96.75 76 ARG A N 1
ATOM 564 C CA . ARG A 1 76 ? 19.719 2.502 -9.258 1 96.75 76 ARG A CA 1
ATOM 565 C C . ARG A 1 76 ? 19.641 1.326 -10.227 1 96.75 76 ARG A C 1
ATOM 567 O O . ARG A 1 76 ? 20.469 1.203 -11.133 1 96.75 76 ARG A O 1
ATOM 574 N N . VAL A 1 77 ? 18.797 0.422 -10.047 1 97.75 77 VAL A N 1
ATOM 575 C CA . VAL A 1 77 ? 18.734 -0.787 -10.859 1 97.75 77 VAL A CA 1
ATOM 576 C C . VAL A 1 77 ? 17.828 -0.548 -12.078 1 97.75 77 VAL A C 1
ATOM 578 O O . VAL A 1 77 ? 16.75 0.026 -11.953 1 97.75 77 VAL A O 1
ATOM 581 N N . SER A 1 78 ? 18.234 -1.075 -13.25 1 96.19 78 SER A N 1
ATOM 582 C CA . SER A 1 78 ? 17.531 -0.66 -14.461 1 96.19 78 SER A CA 1
ATOM 583 C C . SER A 1 78 ? 16.766 -1.822 -15.078 1 96.19 78 SER A C 1
ATOM 585 O O . SER A 1 78 ? 15.75 -1.616 -15.75 1 96.19 78 SER A O 1
ATOM 587 N N . SER A 1 79 ? 17.219 -3.045 -14.945 1 96.06 79 SER A N 1
ATOM 588 C CA . SER A 1 79 ? 16.625 -4.137 -15.703 1 96.06 79 SER A CA 1
ATOM 589 C C . SER A 1 79 ? 16 -5.176 -14.773 1 96.06 79 SER A C 1
ATOM 591 O O . SER A 1 79 ? 14.797 -5.453 -14.859 1 96.06 79 SER A O 1
ATOM 593 N N . ARG A 1 80 ? 16.812 -5.723 -13.891 1 97.56 80 ARG A N 1
ATOM 594 C CA . ARG A 1 80 ? 16.328 -6.773 -13 1 97.56 80 ARG A CA 1
ATOM 595 C C . ARG A 1 80 ? 16.844 -6.578 -11.578 1 97.56 80 ARG A C 1
ATOM 597 O O . ARG A 1 80 ? 18.031 -6.277 -11.383 1 97.56 80 ARG A O 1
ATOM 604 N N . LEU A 1 81 ? 15.969 -6.719 -10.633 1 98.5 81 LEU A N 1
ATOM 605 C CA . LEU A 1 81 ? 16.312 -6.594 -9.227 1 98.5 81 LEU A CA 1
ATOM 606 C C . LEU A 1 81 ? 15.914 -7.844 -8.453 1 98.5 81 LEU A C 1
ATOM 608 O O . LEU A 1 81 ? 14.742 -8.203 -8.414 1 98.5 81 LEU A O 1
ATOM 612 N N . TYR A 1 82 ? 16.906 -8.508 -7.887 1 98.56 82 TYR A N 1
ATOM 613 C CA . TYR A 1 82 ? 16.656 -9.562 -6.906 1 98.56 82 TYR A CA 1
ATOM 614 C C . TYR A 1 82 ? 16.578 -8.992 -5.496 1 98.56 82 TYR A C 1
ATOM 616 O O . TYR A 1 82 ? 17.469 -8.242 -5.074 1 98.56 82 TYR A O 1
ATOM 624 N N . ILE A 1 83 ? 15.547 -9.289 -4.801 1 98.62 83 ILE A N 1
ATOM 625 C CA . ILE A 1 83 ? 15.414 -8.906 -3.398 1 98.62 83 ILE A CA 1
ATOM 626 C C . ILE A 1 83 ? 15.422 -10.156 -2.52 1 98.62 83 ILE A C 1
ATOM 628 O O . ILE A 1 83 ? 14.469 -10.93 -2.52 1 98.62 83 ILE A O 1
ATOM 632 N N . TYR A 1 84 ? 16.484 -10.344 -1.848 1 98.25 84 TYR A N 1
ATOM 633 C CA . TYR A 1 84 ? 16.625 -11.469 -0.927 1 98.25 84 TYR A CA 1
ATOM 634 C C . TYR A 1 84 ? 16.141 -11.094 0.467 1 98.25 84 TYR A C 1
ATOM 636 O O . TYR A 1 84 ? 16.688 -10.195 1.106 1 98.25 84 TYR A O 1
ATOM 644 N N . VAL A 1 85 ? 15.156 -11.766 0.959 1 97.88 85 VAL A N 1
ATOM 645 C CA . VAL A 1 85 ? 14.609 -11.5 2.287 1 97.88 85 VAL A CA 1
ATOM 646 C C . VAL A 1 85 ? 15.078 -12.578 3.264 1 97.88 85 VAL A C 1
ATOM 648 O O . VAL A 1 85 ? 14.742 -13.75 3.109 1 97.88 85 VAL A O 1
ATOM 651 N N . ASP A 1 86 ? 15.781 -12.148 4.25 1 96.69 86 ASP A N 1
ATOM 652 C CA . ASP A 1 86 ? 16.375 -13.047 5.234 1 96.69 86 ASP A CA 1
ATOM 653 C C . ASP A 1 86 ? 15.461 -13.211 6.449 1 96.69 86 ASP A C 1
ATOM 655 O O . ASP A 1 86 ? 15.258 -12.266 7.211 1 96.69 86 ASP A O 1
ATOM 659 N N . PHE A 1 87 ? 14.984 -14.453 6.676 1 95.81 87 PHE A N 1
ATOM 660 C CA . PHE A 1 87 ? 14.094 -14.734 7.789 1 95.81 87 PHE A CA 1
ATOM 661 C C . PHE A 1 87 ? 14.82 -15.508 8.883 1 95.81 87 PHE A C 1
ATOM 663 O O . PHE A 1 87 ? 14.195 -16.016 9.82 1 95.81 87 PHE A O 1
ATOM 670 N N . GLU A 1 88 ? 16.047 -15.633 8.875 1 91.19 88 GLU A N 1
ATOM 671 C CA . GLU A 1 88 ? 16.812 -16.469 9.789 1 91.19 88 GLU A CA 1
ATOM 672 C C . GLU A 1 88 ? 16.719 -15.953 11.219 1 91.19 88 GLU A C 1
ATOM 674 O O . GLU A 1 88 ? 16.562 -16.734 12.156 1 91.19 88 GLU A O 1
ATOM 679 N N . ALA A 1 89 ? 16.797 -14.695 11.336 1 87.44 89 ALA A N 1
ATOM 680 C CA . ALA A 1 89 ? 16.781 -14.102 12.664 1 87.44 89 ALA A CA 1
ATOM 681 C C . ALA A 1 89 ? 15.43 -14.289 13.344 1 87.44 89 ALA A C 1
ATOM 683 O O . ALA A 1 89 ? 15.359 -14.484 14.562 1 87.44 89 ALA A O 1
ATOM 684 N N . THR A 1 90 ? 14.352 -14.398 12.648 1 88.06 90 THR A N 1
ATOM 685 C CA . THR A 1 90 ? 13.016 -14.438 13.227 1 88.06 90 THR A CA 1
ATOM 686 C C . THR A 1 90 ? 12.477 -15.859 13.25 1 88.06 90 THR A C 1
ATOM 688 O O . THR A 1 90 ? 11.516 -16.156 13.969 1 88.06 90 THR A O 1
ATOM 691 N N . LYS A 1 91 ? 13.023 -16.734 12.516 1 88.5 91 LYS A N 1
ATOM 692 C CA . LYS A 1 91 ? 12.508 -18.078 12.375 1 88.5 91 LYS A CA 1
ATOM 693 C C . LYS A 1 91 ? 10.992 -18.078 12.164 1 88.5 91 LYS A C 1
ATOM 695 O O . LYS A 1 91 ? 10.266 -18.797 12.836 1 88.5 91 LYS A O 1
ATOM 700 N N . ALA A 1 92 ? 10.562 -17.219 11.344 1 89.5 92 ALA A N 1
ATOM 701 C CA . ALA A 1 92 ? 9.141 -16.984 11.117 1 89.5 92 ALA A CA 1
ATOM 702 C C . ALA A 1 92 ? 8.484 -18.188 10.438 1 89.5 92 ALA A C 1
ATOM 704 O O . ALA A 1 92 ? 9.078 -18.812 9.555 1 89.5 92 ALA A O 1
ATOM 705 N N . GLY A 1 93 ? 7.27 -18.484 10.836 1 90.75 93 GLY A N 1
ATOM 706 C CA . GLY A 1 93 ? 6.48 -19.484 10.148 1 90.75 93 GLY A CA 1
ATOM 707 C C . GLY A 1 93 ? 6.066 -19.078 8.75 1 90.75 93 GLY A C 1
ATOM 708 O O . GLY A 1 93 ? 6.309 -17.938 8.336 1 90.75 93 GLY A O 1
ATOM 709 N N . LEU A 1 94 ? 5.516 -19.953 8.008 1 93.62 94 LEU A N 1
ATOM 710 C CA . LEU A 1 94 ? 5.207 -19.75 6.598 1 93.62 94 LEU A CA 1
ATOM 711 C C . LEU A 1 94 ? 4.285 -18.562 6.402 1 93.62 94 LEU A C 1
ATOM 713 O O . LEU A 1 94 ? 4.578 -17.656 5.602 1 93.62 94 LEU A O 1
ATOM 717 N N . SER A 1 95 ? 3.213 -18.484 7.195 1 94.19 95 SER A N 1
ATOM 718 C CA . SER A 1 95 ? 2.23 -17.422 7.02 1 94.19 95 SER A CA 1
ATOM 719 C C . SER A 1 95 ? 2.838 -16.062 7.316 1 94.19 95 SER A C 1
ATOM 721 O O . SER A 1 95 ? 2.543 -15.078 6.625 1 94.19 95 SER A O 1
ATOM 723 N N . VAL A 1 96 ? 3.668 -16 8.289 1 94.12 96 VAL A N 1
ATOM 724 C CA . VAL A 1 96 ? 4.336 -14.758 8.648 1 94.12 96 VAL A CA 1
ATOM 725 C C . VAL A 1 96 ? 5.285 -14.336 7.523 1 94.12 96 VAL A C 1
ATOM 727 O O . VAL A 1 96 ? 5.344 -13.164 7.16 1 94.12 96 VAL A O 1
ATOM 730 N N . ARG A 1 97 ? 5.977 -15.273 6.984 1 95.44 97 ARG A N 1
ATOM 731 C CA . ARG A 1 97 ? 6.875 -14.992 5.875 1 95.44 97 ARG A CA 1
ATOM 732 C C . ARG A 1 97 ? 6.105 -14.477 4.66 1 95.44 97 ARG A C 1
ATOM 734 O O . ARG A 1 97 ? 6.492 -13.477 4.055 1 95.44 97 ARG A O 1
ATOM 741 N N . LEU A 1 98 ? 5.02 -15.164 4.355 1 95.69 98 LEU A N 1
ATOM 742 C CA . LEU A 1 98 ? 4.234 -14.789 3.184 1 95.69 98 LEU A CA 1
ATOM 743 C C . LEU A 1 98 ? 3.629 -13.398 3.354 1 95.69 98 LEU A C 1
ATOM 745 O O . LEU A 1 98 ? 3.572 -12.625 2.398 1 95.69 98 LEU A O 1
ATOM 749 N N . LYS A 1 99 ? 3.197 -13.109 4.543 1 95.06 99 LYS A N 1
ATOM 750 C CA . LYS A 1 99 ? 2.67 -11.781 4.82 1 95.06 99 LYS A CA 1
ATOM 751 C C . LYS A 1 99 ? 3.717 -10.703 4.543 1 95.06 99 LYS A C 1
ATOM 753 O O . LYS A 1 99 ? 3.428 -9.703 3.885 1 95.06 99 LYS A O 1
ATOM 758 N N . TYR A 1 100 ? 4.879 -10.953 5.02 1 96.31 100 TYR A N 1
ATOM 759 C CA . TYR A 1 100 ? 5.934 -9.961 4.832 1 96.31 100 TYR A CA 1
ATOM 760 C C . TYR A 1 100 ? 6.348 -9.883 3.365 1 96.31 100 TYR A C 1
ATOM 762 O O . TYR A 1 100 ? 6.582 -8.789 2.842 1 96.31 100 TYR A O 1
ATOM 770 N N . LEU A 1 101 ? 6.492 -10.992 2.734 1 96.56 101 LEU A N 1
ATOM 771 C CA . LEU A 1 101 ? 6.832 -11 1.315 1 96.56 101 LEU A CA 1
ATOM 772 C C . LEU A 1 101 ? 5.801 -10.219 0.506 1 96.56 101 LEU A C 1
ATOM 774 O O . LEU A 1 101 ? 6.152 -9.492 -0.426 1 96.56 101 LEU A O 1
ATOM 778 N N . SER A 1 102 ? 4.574 -10.398 0.871 1 95.75 102 SER A N 1
ATOM 779 C CA . SER A 1 102 ? 3.506 -9.648 0.216 1 95.75 102 SER A CA 1
ATOM 780 C C . SER A 1 102 ? 3.742 -8.148 0.313 1 95.75 102 SER A C 1
ATOM 782 O O . SER A 1 102 ? 3.57 -7.422 -0.668 1 95.75 102 SER A O 1
ATOM 784 N N . GLU A 1 103 ? 4.129 -7.711 1.436 1 94.81 103 GLU A N 1
ATOM 785 C CA . GLU A 1 103 ? 4.414 -6.293 1.652 1 94.81 103 GLU A CA 1
ATOM 786 C C . GLU A 1 103 ? 5.586 -5.828 0.797 1 94.81 103 GLU A C 1
ATOM 788 O O . GLU A 1 103 ? 5.562 -4.723 0.252 1 94.81 103 GLU A O 1
ATOM 793 N N . VAL A 1 104 ? 6.57 -6.684 0.7 1 97 104 VAL A N 1
ATOM 794 C CA . VAL A 1 104 ? 7.758 -6.344 -0.077 1 97 104 VAL A CA 1
ATOM 795 C C . VAL A 1 104 ? 7.387 -6.215 -1.553 1 97 104 VAL A C 1
ATOM 797 O O . VAL A 1 104 ? 7.805 -5.266 -2.223 1 97 104 VAL A O 1
ATOM 800 N N . TYR A 1 105 ? 6.574 -7.145 -2.055 1 96.12 105 TYR A N 1
ATOM 801 C CA . TYR A 1 105 ? 6.121 -7.074 -3.439 1 96.12 105 TYR A CA 1
ATOM 802 C C . TYR A 1 105 ? 5.395 -5.766 -3.709 1 96.12 105 TYR A C 1
ATOM 804 O O . TYR A 1 105 ? 5.645 -5.102 -4.719 1 96.12 105 TYR A O 1
ATOM 812 N N . ASN A 1 106 ? 4.559 -5.414 -2.797 1 93.56 106 ASN A N 1
ATOM 813 C CA . ASN A 1 106 ? 3.752 -4.207 -2.957 1 93.56 106 ASN A CA 1
ATOM 814 C C . ASN A 1 106 ? 4.609 -2.947 -2.904 1 93.56 106 ASN A C 1
ATOM 816 O O . ASN A 1 106 ? 4.48 -2.066 -3.758 1 93.56 106 ASN A O 1
ATOM 820 N N . MET A 1 107 ? 5.457 -2.881 -1.932 1 94.88 107 MET A N 1
ATOM 821 C CA . MET A 1 107 ? 6.309 -1.708 -1.754 1 94.88 107 MET A CA 1
ATOM 822 C C . MET A 1 107 ? 7.254 -1.539 -2.938 1 94.88 107 MET A C 1
ATOM 824 O O . MET A 1 107 ? 7.438 -0.428 -3.438 1 94.88 107 MET A O 1
ATOM 828 N N . ALA A 1 108 ? 7.887 -2.641 -3.354 1 96.75 108 ALA A N 1
ATOM 829 C CA . ALA A 1 108 ? 8.82 -2.584 -4.477 1 96.75 108 ALA A CA 1
ATOM 830 C C . ALA A 1 108 ? 8.117 -2.117 -5.75 1 96.75 108 ALA A C 1
ATOM 832 O O . ALA A 1 108 ? 8.672 -1.322 -6.512 1 96.75 108 ALA A O 1
ATOM 833 N N . TRP A 1 109 ? 6.906 -2.586 -5.938 1 94.5 109 TRP A N 1
ATOM 834 C CA . TRP A 1 109 ? 6.148 -2.164 -7.109 1 94.5 109 TRP A CA 1
ATOM 835 C C . TRP A 1 109 ? 5.836 -0.673 -7.051 1 94.5 109 TRP A C 1
ATOM 837 O O . TRP A 1 109 ? 5.996 0.042 -8.039 1 94.5 109 TRP A O 1
ATOM 847 N N . ASP A 1 110 ? 5.34 -0.251 -5.934 1 93.31 110 ASP A N 1
ATOM 848 C CA . ASP A 1 110 ? 4.992 1.156 -5.766 1 93.31 110 ASP A CA 1
ATOM 849 C C . ASP A 1 110 ? 6.188 2.057 -6.059 1 93.31 110 ASP A C 1
ATOM 851 O O . ASP A 1 110 ? 6.066 3.047 -6.781 1 93.31 110 ASP A O 1
ATOM 855 N N . LEU A 1 111 ? 7.332 1.678 -5.527 1 94.12 111 LEU A N 1
ATOM 856 C CA . LEU A 1 111 ? 8.547 2.461 -5.707 1 94.12 111 LEU A CA 1
ATOM 857 C C . LEU A 1 111 ? 8.992 2.443 -7.168 1 94.12 111 LEU A C 1
ATOM 859 O O . LEU A 1 111 ? 9.398 3.475 -7.707 1 94.12 111 LEU A O 1
ATOM 863 N N . ALA A 1 112 ? 8.969 1.257 -7.797 1 94.19 112 ALA A N 1
ATOM 864 C CA . ALA A 1 112 ? 9.32 1.157 -9.211 1 94.19 112 ALA A CA 1
ATOM 865 C C . ALA A 1 112 ? 8.406 2.023 -10.07 1 94.19 112 ALA A C 1
ATOM 867 O O . ALA A 1 112 ? 8.867 2.736 -10.961 1 94.19 112 ALA A O 1
ATOM 868 N N . SER A 1 113 ? 7.094 1.979 -9.773 1 90.69 113 SER A N 1
ATOM 869 C CA . SER A 1 113 ? 6.117 2.781 -10.5 1 90.69 113 SER A CA 1
ATOM 870 C C . SER A 1 113 ? 6.359 4.273 -10.297 1 90.69 113 SER A C 1
ATOM 872 O O . SER A 1 113 ? 6.18 5.07 -11.219 1 90.69 113 SER A O 1
ATOM 874 N N . TYR A 1 114 ? 6.75 4.594 -9.148 1 89.69 114 TYR A N 1
ATOM 875 C CA . TYR A 1 114 ? 7 5.988 -8.797 1 89.69 114 TYR A CA 1
ATOM 876 C C . TYR A 1 114 ? 8.109 6.578 -9.656 1 89.69 114 TYR A C 1
ATOM 878 O O . TYR A 1 114 ? 8.031 7.742 -10.07 1 89.69 114 TYR A O 1
ATOM 886 N N . VAL A 1 115 ? 9.148 5.75 -9.93 1 91.38 115 VAL A N 1
ATOM 887 C CA . VAL A 1 115 ? 10.273 6.266 -10.703 1 91.38 115 VAL A CA 1
ATOM 888 C C . VAL A 1 115 ? 10.102 5.891 -12.18 1 91.38 115 VAL A C 1
ATOM 890 O O . VAL A 1 115 ? 11.055 5.977 -12.961 1 91.38 115 VAL A O 1
ATOM 893 N N . GLY A 1 116 ? 8.961 5.348 -12.539 1 87.56 116 GLY A N 1
ATOM 894 C CA . GLY A 1 116 ? 8.625 5.102 -13.93 1 87.56 116 GLY A CA 1
ATOM 895 C C . GLY A 1 116 ? 9.203 3.807 -14.469 1 87.56 116 GLY A C 1
ATOM 896 O O . GLY A 1 116 ? 9.352 3.643 -15.68 1 87.56 116 GLY A O 1
ATOM 897 N N . LYS A 1 117 ? 9.594 2.906 -13.664 1 91.88 117 LYS A N 1
ATOM 898 C CA . LYS A 1 117 ? 10.172 1.632 -14.086 1 91.88 117 LYS A CA 1
ATOM 899 C C . LYS A 1 117 ? 9.133 0.516 -14.039 1 91.88 117 LYS A C 1
ATOM 901 O O . LYS A 1 117 ? 9.297 -0.462 -13.305 1 91.88 117 LYS A O 1
ATOM 906 N N . TYR A 1 118 ? 8.18 0.549 -14.883 1 88.06 118 TYR A N 1
ATOM 907 C CA . TYR A 1 118 ? 7.039 -0.355 -14.906 1 88.06 118 TYR A CA 1
ATOM 908 C C . TYR A 1 118 ? 7.449 -1.742 -15.383 1 88.06 118 TYR A C 1
ATOM 910 O O . TYR A 1 118 ? 6.727 -2.719 -15.164 1 88.06 118 TYR A O 1
ATOM 918 N N . GLU A 1 119 ? 8.609 -1.826 -16.031 1 89.69 119 GLU A N 1
ATOM 919 C CA . GLU A 1 119 ? 9.031 -3.104 -16.594 1 89.69 119 GLU A CA 1
ATOM 920 C C . GLU A 1 119 ? 10.195 -3.697 -15.805 1 89.69 119 GLU A C 1
ATOM 922 O O . GLU A 1 119 ? 10.797 -4.691 -16.219 1 89.69 119 GLU A O 1
ATOM 927 N N . LEU A 1 120 ? 10.578 -3.031 -14.766 1 94.12 120 LEU A N 1
ATOM 928 C CA . LEU A 1 120 ? 11.633 -3.59 -13.93 1 94.12 120 LEU A CA 1
ATOM 929 C C . LEU A 1 120 ? 11.258 -4.988 -13.445 1 94.12 120 LEU A C 1
ATOM 931 O O . LEU A 1 120 ? 10.188 -5.184 -12.867 1 94.12 120 LEU A O 1
ATOM 935 N N . ASP A 1 121 ? 12.078 -5.941 -13.75 1 96.69 121 ASP A N 1
ATOM 936 C CA . ASP A 1 121 ? 11.844 -7.324 -13.336 1 96.69 121 ASP A CA 1
ATOM 937 C C . ASP A 1 121 ? 12.273 -7.539 -11.891 1 96.69 121 ASP A C 1
ATOM 939 O O . ASP A 1 121 ? 13.445 -7.809 -11.617 1 96.69 121 ASP A O 1
ATOM 943 N N . ILE A 1 122 ? 11.336 -7.496 -10.984 1 97.75 122 ILE A N 1
ATOM 944 C CA . ILE A 1 122 ? 11.617 -7.637 -9.555 1 97.75 122 ILE A CA 1
ATOM 945 C C . ILE A 1 122 ? 11.344 -9.07 -9.117 1 97.75 122 ILE A C 1
ATOM 947 O O . ILE A 1 122 ? 10.242 -9.594 -9.328 1 97.75 122 ILE A O 1
ATOM 951 N N . ARG A 1 123 ? 12.25 -9.688 -8.492 1 98 123 ARG A N 1
ATOM 952 C CA . ARG A 1 123 ? 12.125 -11.055 -8 1 98 123 ARG A CA 1
ATOM 953 C C . ARG A 1 123 ? 12.453 -11.133 -6.512 1 98 123 ARG A C 1
ATOM 955 O O . ARG A 1 123 ? 13.609 -10.953 -6.117 1 98 123 ARG A O 1
ATOM 962 N N . VAL A 1 124 ? 11.484 -11.414 -5.734 1 98.12 124 VAL A N 1
ATOM 963 C CA . VAL A 1 124 ? 11.664 -11.516 -4.289 1 98.12 124 VAL A CA 1
ATOM 964 C C . VAL A 1 124 ? 11.945 -12.969 -3.904 1 98.12 124 VAL A C 1
ATOM 966 O O . VAL A 1 124 ? 11.141 -13.859 -4.188 1 98.12 124 VAL A O 1
ATOM 969 N N . VAL A 1 125 ? 13.039 -13.148 -3.268 1 97.69 125 VAL A N 1
ATOM 970 C CA . VAL A 1 125 ? 13.492 -14.492 -2.916 1 97.69 125 VAL A CA 1
ATOM 971 C C . VAL A 1 125 ? 13.578 -14.625 -1.396 1 97.69 125 VAL A C 1
ATOM 973 O O . VAL A 1 125 ? 14.203 -13.797 -0.726 1 97.69 125 VAL A O 1
ATOM 976 N N . SER A 1 126 ? 12.953 -15.648 -0.867 1 96.75 126 SER A N 1
ATOM 977 C CA . SER A 1 126 ? 12.977 -15.922 0.566 1 96.75 126 SER A CA 1
ATOM 978 C C . SER A 1 126 ? 14.188 -16.766 0.945 1 96.75 126 SER A C 1
ATOM 980 O O . SER A 1 126 ? 14.562 -17.688 0.222 1 96.75 126 SER A O 1
ATOM 982 N N . SER A 1 127 ? 14.719 -16.5 2.084 1 95.88 127 SER A N 1
ATOM 983 C CA . SER A 1 127 ? 15.852 -17.266 2.584 1 95.88 127 SER A CA 1
ATOM 984 C C . SER A 1 127 ? 15.461 -18.719 2.838 1 95.88 127 SER A C 1
ATOM 986 O O . SER A 1 127 ? 16.328 -19.594 2.912 1 95.88 127 SER A O 1
ATOM 988 N N . SER A 1 128 ? 14.242 -19 2.943 1 93.06 128 SER A N 1
ATOM 989 C CA . SER A 1 128 ? 13.758 -20.344 3.186 1 93.06 128 SER A CA 1
ATOM 990 C C . SER A 1 128 ? 13.711 -21.156 1.895 1 93.06 128 SER A C 1
ATOM 992 O O . SER A 1 128 ? 13.594 -22.391 1.928 1 93.06 128 SER A O 1
ATOM 994 N N . ASP A 1 129 ? 13.852 -20.5 0.81 1 92.88 129 ASP A N 1
ATOM 995 C CA . ASP A 1 129 ? 13.602 -21.188 -0.455 1 92.88 129 ASP A CA 1
ATOM 996 C C . ASP A 1 129 ? 14.883 -21.266 -1.287 1 92.88 129 ASP A C 1
ATOM 998 O O . ASP A 1 129 ? 15.023 -22.172 -2.121 1 92.88 129 ASP A O 1
ATOM 1002 N N . ARG A 1 130 ? 15.719 -20.344 -1.161 1 94.88 130 ARG A N 1
ATOM 1003 C CA . ARG A 1 130 ? 16.969 -20.281 -1.918 1 94.88 130 ARG A CA 1
ATOM 1004 C C . ARG A 1 130 ? 18.062 -19.609 -1.109 1 94.88 130 ARG A C 1
ATOM 1006 O O . ARG A 1 130 ? 17.812 -18.594 -0.442 1 94.88 130 ARG A O 1
ATOM 1013 N N . ALA A 1 131 ? 19.25 -20.109 -1.245 1 95.44 131 ALA A N 1
ATOM 1014 C CA . ALA A 1 131 ? 20.359 -19.578 -0.454 1 95.44 131 ALA A CA 1
ATOM 1015 C C . ALA A 1 131 ? 20.906 -18.297 -1.062 1 95.44 131 ALA A C 1
ATOM 1017 O O . ALA A 1 131 ? 20.938 -18.141 -2.285 1 95.44 131 ALA A O 1
ATOM 1018 N N . TRP A 1 132 ? 21.375 -17.406 -0.191 1 95.69 132 TRP A N 1
ATOM 1019 C CA . TRP A 1 132 ? 21.984 -16.125 -0.558 1 95.69 132 TRP A CA 1
ATOM 1020 C C . TRP A 1 132 ? 23.141 -16.344 -1.517 1 95.69 132 TRP A C 1
ATOM 1022 O O . TRP A 1 132 ? 23.266 -15.633 -2.518 1 95.69 132 TRP A O 1
ATOM 1032 N N . GLU A 1 133 ? 23.938 -17.328 -1.296 1 94.75 133 GLU A N 1
ATOM 1033 C CA . GLU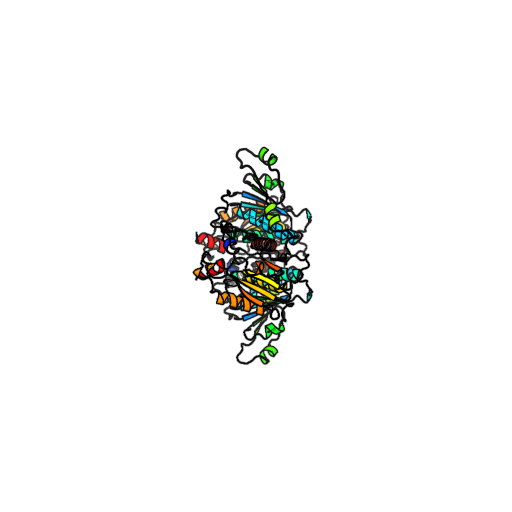 A 1 133 ? 25.156 -17.609 -2.057 1 94.75 133 GLU A CA 1
ATOM 1034 C C . GLU A 1 133 ? 24.828 -17.984 -3.498 1 94.75 133 GLU A C 1
ATOM 1036 O O . GLU A 1 133 ? 25.594 -17.703 -4.414 1 94.75 133 GLU A O 1
ATOM 1041 N N . GLU A 1 134 ? 23.703 -18.594 -3.691 1 95.75 134 GLU A N 1
ATOM 1042 C CA . GLU A 1 134 ? 23.297 -19 -5.031 1 95.75 134 GLU A CA 1
ATOM 1043 C C . GLU A 1 134 ? 22.984 -17.797 -5.914 1 95.75 134 GLU A C 1
ATOM 1045 O O . GLU A 1 134 ? 23.156 -17.844 -7.133 1 95.75 134 GLU A O 1
ATOM 1050 N N . LEU A 1 135 ? 22.469 -16.719 -5.266 1 96.19 135 LEU A N 1
ATOM 1051 C CA . LEU A 1 135 ? 22.156 -15.508 -6.012 1 96.19 135 LEU A CA 1
ATOM 1052 C C . LEU A 1 135 ? 23.422 -14.703 -6.305 1 96.19 135 LEU A C 1
ATOM 1054 O O . LEU A 1 135 ? 23.531 -14.062 -7.352 1 96.19 135 LEU A O 1
ATOM 1058 N N . LEU A 1 136 ? 24.391 -14.789 -5.438 1 95.12 136 LEU A N 1
ATOM 1059 C CA . LEU A 1 136 ? 25.625 -14.016 -5.562 1 95.12 136 LEU A CA 1
ATOM 1060 C C . LEU A 1 136 ? 26.438 -14.484 -6.762 1 95.12 136 LEU A C 1
ATOM 1062 O O . LEU A 1 136 ? 27.234 -13.727 -7.312 1 95.12 136 LEU A O 1
ATOM 1066 N N . VAL A 1 137 ? 26.25 -15.695 -7.188 1 93.94 137 VAL A N 1
ATOM 1067 C CA . VAL A 1 137 ? 27.109 -16.234 -8.234 1 93.94 137 VAL A CA 1
ATOM 1068 C C . VAL A 1 137 ? 26.375 -16.188 -9.578 1 93.94 137 VAL A C 1
ATOM 1070 O O . VAL A 1 137 ? 26.875 -16.719 -10.578 1 93.94 137 VAL A O 1
ATOM 1073 N N . LEU A 1 138 ? 25.203 -15.68 -9.578 1 94.62 138 LEU A N 1
ATOM 1074 C CA . LEU A 1 138 ? 24.5 -15.531 -10.844 1 94.62 138 LEU A CA 1
ATOM 1075 C C . LEU A 1 138 ? 25.344 -14.766 -11.852 1 94.62 138 LEU A C 1
ATOM 1077 O O . LEU A 1 138 ? 25.906 -13.719 -11.523 1 94.62 138 LEU A O 1
ATOM 1081 N N . PRO A 1 139 ? 25.453 -15.211 -13.094 1 94.94 139 PRO A N 1
ATOM 1082 C CA . PRO A 1 139 ? 26.328 -14.586 -14.094 1 94.94 139 PRO A CA 1
ATOM 1083 C C . PRO A 1 139 ? 25.875 -13.18 -14.484 1 94.94 139 PRO A C 1
ATOM 1085 O O . PRO A 1 139 ? 26.703 -12.344 -14.844 1 94.94 139 PRO A O 1
ATOM 1088 N N . GLU A 1 140 ? 24.594 -12.93 -14.414 1 95.38 140 GLU A N 1
ATOM 1089 C CA . GLU A 1 140 ? 24.078 -11.648 -14.875 1 95.38 140 GLU A CA 1
ATOM 1090 C C . GLU A 1 140 ? 24.219 -10.57 -13.805 1 95.38 140 GLU A C 1
ATOM 1092 O O . GLU A 1 140 ? 24.016 -9.383 -14.078 1 95.38 140 GLU A O 1
ATOM 1097 N N . LEU A 1 141 ? 24.547 -10.953 -12.594 1 96.88 141 LEU A N 1
ATOM 1098 C CA . LEU A 1 141 ? 24.562 -10.023 -11.477 1 96.88 141 LEU A CA 1
ATOM 1099 C C . LEU A 1 141 ? 25.672 -8.992 -11.633 1 96.88 141 LEU A C 1
ATOM 1101 O O . LEU A 1 141 ? 26.828 -9.352 -11.922 1 96.88 141 LEU A O 1
ATOM 1105 N N . CYS A 1 142 ? 25.359 -7.695 -11.367 1 95.94 142 CYS A N 1
ATOM 1106 C CA . CYS A 1 142 ? 26.297 -6.598 -11.539 1 95.94 142 CYS A CA 1
ATOM 1107 C C . CYS A 1 142 ? 26.531 -5.871 -10.219 1 95.94 142 CYS A C 1
ATOM 1109 O O . CYS A 1 142 ? 27.609 -5.305 -10 1 95.94 142 CYS A O 1
ATOM 1111 N N . GLY A 1 143 ? 25.562 -5.809 -9.469 1 97 143 GLY A N 1
ATOM 1112 C CA . GLY A 1 143 ? 25.656 -5.012 -8.258 1 97 143 GLY A CA 1
ATOM 1113 C C . GLY A 1 143 ? 24.938 -5.633 -7.074 1 97 143 GLY A C 1
ATOM 1114 O O . GLY A 1 143 ? 23.906 -6.281 -7.242 1 97 143 GLY A O 1
ATOM 1115 N N . VAL A 1 144 ? 25.531 -5.457 -5.926 1 97.88 144 VAL A N 1
ATOM 1116 C CA . VAL A 1 144 ? 24.938 -5.891 -4.664 1 97.88 144 VAL A CA 1
ATOM 1117 C C . VAL A 1 144 ? 24.703 -4.684 -3.76 1 97.88 144 VAL A C 1
ATOM 1119 O O . VAL A 1 144 ? 25.578 -3.818 -3.631 1 97.88 144 VAL A O 1
ATOM 1122 N N . PHE A 1 145 ? 23.547 -4.594 -3.209 1 97.81 145 PHE A N 1
ATOM 1123 C CA . PHE A 1 145 ? 23.156 -3.494 -2.338 1 97.81 145 PHE A CA 1
ATOM 1124 C C . PHE A 1 145 ? 22.875 -3.992 -0.923 1 97.81 145 PHE A C 1
ATOM 1126 O O . PHE A 1 145 ? 22.391 -5.109 -0.736 1 97.81 145 PHE A O 1
ATOM 1133 N N . GLY A 1 146 ? 23.125 -3.176 0.047 1 95.62 146 GLY A N 1
ATOM 1134 C CA . GLY A 1 146 ? 22.812 -3.574 1.411 1 95.62 146 GLY A CA 1
ATOM 1135 C C . GLY A 1 146 ? 23.203 -2.527 2.439 1 95.62 146 GLY A C 1
ATOM 1136 O O . GLY A 1 146 ? 23.812 -1.518 2.102 1 95.62 146 GLY A O 1
ATOM 1137 N N . TYR A 1 147 ? 22.75 -2.795 3.607 1 94.5 147 TYR A N 1
ATOM 1138 C CA . TYR A 1 147 ? 23.047 -1.934 4.746 1 94.5 147 TYR A CA 1
ATOM 1139 C C . TYR A 1 147 ? 24.469 -2.186 5.266 1 94.5 147 TYR A C 1
ATOM 1141 O O . TYR A 1 147 ? 25.234 -1.244 5.477 1 94.5 147 TYR A O 1
ATOM 1149 N N . GLN A 1 148 ? 24.766 -3.465 5.434 1 90.38 148 GLN A N 1
ATOM 1150 C CA . GLN A 1 148 ? 26.094 -3.848 5.891 1 90.38 148 GLN A CA 1
ATOM 1151 C C . GLN A 1 148 ? 27.047 -4.031 4.711 1 90.38 148 GLN A C 1
ATOM 1153 O O . GLN A 1 148 ? 26.656 -4.531 3.656 1 90.38 148 GLN A O 1
ATOM 1158 N N . GLY A 1 149 ? 28.234 -3.67 4.926 1 89.31 149 GLY A N 1
ATOM 1159 C CA . GLY A 1 149 ? 29.234 -3.822 3.887 1 89.31 149 GLY A CA 1
ATOM 1160 C C . GLY A 1 149 ? 29.5 -5.273 3.527 1 89.31 149 GLY A C 1
ATOM 1161 O O . GLY A 1 149 ? 29.312 -6.168 4.355 1 89.31 149 GLY A O 1
ATOM 1162 N N . MET A 1 150 ? 29.844 -5.395 2.301 1 91.38 150 MET A N 1
ATOM 1163 C CA . MET A 1 150 ? 30.203 -6.719 1.807 1 91.38 150 MET A CA 1
ATOM 1164 C C . MET A 1 150 ? 31.438 -6.648 0.921 1 91.38 150 MET A C 1
ATOM 1166 O O . MET A 1 150 ? 31.547 -5.773 0.059 1 91.38 150 MET A O 1
ATOM 1170 N N . ASP A 1 151 ? 32.312 -7.531 1.208 1 91.5 151 ASP A N 1
ATOM 1171 C CA . ASP A 1 151 ? 33.531 -7.633 0.369 1 91.5 151 ASP A CA 1
ATOM 1172 C C . ASP A 1 151 ? 33.281 -8.539 -0.833 1 91.5 151 ASP A C 1
ATOM 1174 O O . ASP A 1 151 ? 33.031 -9.742 -0.675 1 91.5 151 ASP A O 1
ATOM 1178 N N . VAL A 1 152 ? 33.375 -7.941 -1.997 1 92.88 152 VAL A N 1
ATOM 1179 C CA . VAL A 1 152 ? 33.062 -8.703 -3.199 1 92.88 152 VAL A CA 1
ATOM 1180 C C . VAL A 1 152 ? 34.344 -9.086 -3.922 1 92.88 152 VAL A C 1
ATOM 1182 O O . VAL A 1 152 ? 34.312 -9.578 -5.051 1 92.88 152 VAL A O 1
ATOM 1185 N N . THR A 1 153 ? 35.469 -8.812 -3.338 1 92.44 153 THR A N 1
ATOM 1186 C CA . THR A 1 153 ? 36.75 -9.055 -3.982 1 92.44 153 THR A CA 1
ATOM 1187 C C . THR A 1 153 ? 36.938 -10.539 -4.297 1 92.44 153 THR A C 1
ATOM 1189 O O . THR A 1 153 ? 37.281 -10.906 -5.418 1 92.44 153 THR A O 1
ATOM 1192 N N . GLN A 1 154 ? 36.719 -11.344 -3.326 1 91.56 154 GLN A N 1
ATOM 1193 C CA . GLN A 1 154 ? 36.844 -12.781 -3.512 1 91.56 154 GLN A CA 1
ATOM 1194 C C . GLN A 1 154 ? 35.875 -13.32 -4.539 1 91.56 154 GLN A C 1
ATOM 1196 O O . GLN A 1 154 ? 36.188 -14.195 -5.34 1 91.56 154 GLN A O 1
ATOM 1201 N N . LEU A 1 155 ? 34.656 -12.828 -4.473 1 92.12 155 LEU A N 1
ATOM 1202 C CA . LEU A 1 155 ? 33.656 -13.227 -5.434 1 92.12 155 LEU A CA 1
ATOM 1203 C C . LEU A 1 155 ? 34.062 -12.867 -6.852 1 92.12 155 LEU A C 1
ATOM 1205 O O . LEU A 1 155 ? 33.906 -13.672 -7.777 1 92.12 155 LEU A O 1
ATOM 1209 N N . ASN A 1 156 ? 34.656 -11.719 -7.004 1 93.62 156 ASN A N 1
ATOM 1210 C CA . ASN A 1 156 ? 35.125 -11.258 -8.312 1 93.62 156 ASN A CA 1
ATOM 1211 C C . ASN A 1 156 ? 36.312 -12.055 -8.812 1 93.62 156 ASN A C 1
ATOM 1213 O O . ASN A 1 156 ? 36.469 -12.258 -10.023 1 93.62 156 ASN A O 1
ATOM 1217 N N . ALA A 1 157 ? 37.094 -12.516 -7.867 1 92.69 157 ALA A N 1
ATOM 1218 C CA . ALA A 1 157 ? 38.281 -13.297 -8.234 1 92.69 157 ALA A CA 1
ATOM 1219 C C . ALA A 1 157 ? 37.875 -14.641 -8.836 1 92.69 157 ALA A C 1
ATOM 1221 O O . ALA A 1 157 ? 38.562 -15.18 -9.695 1 92.69 157 ALA A O 1
ATOM 1222 N N . THR A 1 158 ? 36.781 -15.148 -8.43 1 91.44 158 THR A N 1
ATOM 1223 C CA . THR A 1 158 ? 36.344 -16.469 -8.867 1 91.44 158 THR A CA 1
ATOM 1224 C C . THR A 1 158 ? 35.469 -16.359 -10.102 1 91.44 158 THR A C 1
ATOM 1226 O O . THR A 1 158 ? 35.156 -17.359 -10.742 1 91.44 158 THR A O 1
ATOM 1229 N N . ARG A 1 159 ? 35.156 -15.164 -10.5 1 92.88 159 ARG A N 1
ATOM 1230 C CA . ARG A 1 159 ? 34.25 -14.938 -11.633 1 92.88 159 ARG A CA 1
ATOM 1231 C C . ARG A 1 159 ? 35.031 -14.969 -12.953 1 92.88 159 ARG A C 1
ATOM 1233 O O . ARG A 1 159 ? 36.125 -14.453 -13.039 1 92.88 159 ARG A O 1
ATOM 1240 N N . HIS A 1 160 ? 34.406 -15.625 -13.859 1 92.38 160 HIS A N 1
ATOM 1241 C CA . HIS A 1 160 ? 35 -15.648 -15.195 1 92.38 160 HIS A CA 1
ATOM 1242 C C . HIS A 1 160 ? 35.188 -14.242 -15.742 1 92.38 160 HIS A C 1
ATOM 1244 O O . HIS A 1 160 ? 34.344 -13.367 -15.516 1 92.38 160 HIS A O 1
ATOM 1250 N N . ASP A 1 161 ? 36.156 -13.977 -16.547 1 89.56 161 ASP A N 1
ATOM 1251 C CA . ASP A 1 161 ? 36.562 -12.656 -17.031 1 89.56 161 ASP A CA 1
ATOM 1252 C C . ASP A 1 161 ? 35.469 -12.07 -17.938 1 89.56 161 ASP A C 1
ATOM 1254 O O . ASP A 1 161 ? 35.344 -10.844 -18.047 1 89.56 161 ASP A O 1
ATOM 1258 N N . GLU A 1 162 ? 34.688 -12.945 -18.469 1 91.94 162 GLU A N 1
ATOM 1259 C CA . GLU A 1 162 ? 33.656 -12.477 -19.422 1 91.94 162 GLU A CA 1
ATOM 1260 C C . GLU A 1 162 ? 32.438 -11.953 -18.688 1 91.94 162 GLU A C 1
ATOM 1262 O O . GLU A 1 162 ? 31.594 -11.281 -19.297 1 91.94 162 GLU A O 1
ATOM 1267 N N . LEU A 1 163 ? 32.375 -12.188 -17.453 1 92.06 163 LEU A N 1
ATOM 1268 C CA . LEU A 1 163 ? 31.203 -11.781 -16.688 1 92.06 163 LEU A CA 1
ATOM 1269 C C . LEU A 1 163 ? 31.422 -10.398 -16.062 1 92.06 163 LEU A C 1
ATOM 1271 O O . LEU A 1 163 ? 32.562 -10.008 -15.805 1 92.06 163 LEU A O 1
ATOM 1275 N N . PRO A 1 164 ? 30.391 -9.695 -15.906 1 91 164 PRO A N 1
ATOM 1276 C CA . PRO A 1 164 ? 30.531 -8.398 -15.242 1 91 164 PRO A CA 1
ATOM 1277 C C . PRO A 1 164 ? 31.109 -8.531 -13.828 1 91 164 PRO A C 1
ATOM 1279 O O . PRO A 1 164 ? 30.797 -9.492 -13.117 1 91 164 PRO A O 1
ATOM 1282 N N . ARG A 1 165 ? 31.906 -7.516 -13.484 1 92.5 165 ARG A N 1
ATOM 1283 C CA . ARG A 1 165 ? 32.406 -7.48 -12.125 1 92.5 165 ARG A CA 1
ATOM 1284 C C . ARG A 1 165 ? 31.359 -6.98 -11.148 1 92.5 165 ARG A C 1
ATOM 1286 O O . ARG A 1 165 ? 30.594 -6.062 -11.469 1 92.5 165 ARG A O 1
ATOM 1293 N N . LEU A 1 166 ? 31.422 -7.602 -10.016 1 95.12 166 LEU A N 1
ATOM 1294 C CA . LEU A 1 166 ? 30.469 -7.227 -8.977 1 95.12 166 LEU A CA 1
ATOM 1295 C C . LEU A 1 166 ? 30.938 -5.988 -8.227 1 95.12 166 LEU A C 1
ATOM 1297 O O . LEU A 1 166 ? 32.125 -5.855 -7.914 1 95.12 166 LEU A O 1
ATOM 1301 N N . VAL A 1 167 ? 30 -5.062 -8.023 1 95.62 167 VAL A N 1
ATOM 1302 C CA . VAL A 1 167 ? 30.25 -3.879 -7.211 1 95.62 167 VAL A CA 1
ATOM 1303 C C . VAL A 1 167 ? 29.281 -3.848 -6.031 1 95.62 167 VAL A C 1
ATOM 1305 O O . VAL A 1 167 ? 28.109 -4.156 -6.188 1 95.62 167 VAL A O 1
ATOM 1308 N N . PHE A 1 168 ? 29.797 -3.539 -4.891 1 96.94 168 PHE A N 1
ATOM 1309 C CA . PHE A 1 168 ? 28.938 -3.361 -3.729 1 96.94 168 PHE A CA 1
ATOM 1310 C C . PHE A 1 168 ? 28.562 -1.894 -3.551 1 96.94 168 PHE A C 1
ATOM 1312 O O . PHE A 1 168 ? 29.422 -1.02 -3.568 1 96.94 168 PHE A O 1
ATOM 1319 N N . TYR A 1 169 ? 27.344 -1.644 -3.41 1 96.38 169 TYR A N 1
ATOM 1320 C CA . TYR A 1 169 ? 26.812 -0.302 -3.186 1 96.38 169 TYR A CA 1
ATOM 1321 C C . TYR A 1 169 ? 26.312 -0.145 -1.754 1 96.38 169 TYR A C 1
ATOM 1323 O O . TYR A 1 169 ? 25.219 -0.613 -1.414 1 96.38 169 TYR A O 1
ATOM 1331 N N . PRO A 1 170 ? 27.047 0.509 -0.927 1 96.31 170 PRO A N 1
ATOM 1332 C CA . PRO A 1 170 ? 26.656 0.695 0.468 1 96.31 170 PRO A CA 1
ATOM 1333 C C . PRO A 1 170 ? 25.5 1.69 0.623 1 96.31 170 PRO A C 1
ATOM 1335 O O . PRO A 1 170 ? 25.531 2.768 0.025 1 96.31 170 PRO A O 1
ATOM 1338 N N . LEU A 1 171 ? 24.547 1.283 1.479 1 97.31 171 LEU A N 1
ATOM 1339 C CA . LEU A 1 171 ? 23.375 2.145 1.64 1 97.31 171 LEU A CA 1
ATOM 1340 C C . LEU A 1 171 ? 23.219 2.58 3.092 1 97.31 171 LEU A C 1
ATOM 1342 O O . LEU A 1 171 ? 22.219 3.197 3.453 1 97.31 171 LEU A O 1
ATOM 1346 N N . LYS A 1 172 ? 24.156 2.332 3.922 1 96.56 172 LYS A N 1
ATOM 1347 C CA . LYS A 1 172 ? 24.094 2.6 5.355 1 96.56 172 LYS A CA 1
ATOM 1348 C C . LYS A 1 172 ? 23.844 4.078 5.629 1 96.56 172 LYS A C 1
ATOM 1350 O O . LYS A 1 172 ? 22.984 4.426 6.438 1 96.56 172 LYS A O 1
ATOM 1355 N N . LEU A 1 173 ? 24.562 4.93 4.965 1 95.19 173 LEU A N 1
ATOM 1356 C CA . LEU A 1 173 ? 24.469 6.363 5.215 1 95.19 173 LEU A CA 1
ATOM 1357 C C . LEU A 1 173 ? 23.078 6.879 4.863 1 95.19 173 LEU A C 1
ATOM 1359 O O . LEU A 1 173 ? 22.547 7.758 5.543 1 95.19 173 LEU A O 1
ATOM 1363 N N . PHE A 1 174 ? 22.5 6.406 3.824 1 95.19 174 PHE A N 1
ATOM 1364 C CA . PHE A 1 174 ? 21.156 6.809 3.438 1 95.19 174 PHE A CA 1
ATOM 1365 C C . PHE A 1 174 ? 20.141 6.41 4.508 1 95.19 174 PHE A C 1
ATOM 1367 O O . PHE A 1 174 ? 19.25 7.188 4.844 1 95.19 174 PHE A O 1
ATOM 1374 N N . VAL A 1 175 ? 20.312 5.211 4.996 1 96.81 175 VAL A N 1
ATOM 1375 C CA . VAL A 1 175 ? 19.406 4.699 6.02 1 96.81 175 VAL A CA 1
ATOM 1376 C C . VAL A 1 175 ? 19.547 5.535 7.293 1 96.81 175 VAL A C 1
ATOM 1378 O O . VAL A 1 175 ? 18.547 5.988 7.852 1 96.81 175 VAL A O 1
ATOM 1381 N N . GLU A 1 176 ? 20.688 5.812 7.676 1 95.25 176 GLU A N 1
ATOM 1382 C CA . GLU A 1 176 ? 20.938 6.492 8.938 1 95.25 176 GLU A CA 1
ATOM 1383 C C . GLU A 1 176 ? 20.484 7.945 8.883 1 95.25 176 GLU A C 1
ATOM 1385 O O . GLU A 1 176 ? 20.109 8.523 9.906 1 95.25 176 GLU A O 1
ATOM 1390 N N . ARG A 1 177 ? 20.484 8.508 7.777 1 93.38 177 ARG A N 1
ATOM 1391 C CA . ARG A 1 177 ? 20.016 9.883 7.598 1 93.38 177 ARG A CA 1
ATOM 1392 C C . ARG A 1 177 ? 18.5 9.977 7.762 1 93.38 177 ARG A C 1
ATOM 1394 O O . ARG A 1 177 ? 17.984 11 8.211 1 93.38 177 ARG A O 1
ATOM 1401 N N . GLN A 1 178 ? 17.844 8.93 7.461 1 94.62 178 GLN A N 1
ATOM 1402 C CA . GLN A 1 178 ? 16.375 8.984 7.441 1 94.62 178 GLN A CA 1
ATOM 1403 C C . GLN A 1 178 ? 15.789 8.281 8.656 1 94.62 178 GLN A C 1
ATOM 1405 O O . GLN A 1 178 ? 14.68 8.602 9.086 1 94.62 178 GLN A O 1
ATOM 1410 N N . VAL A 1 179 ? 16.5 7.297 9.125 1 96.75 179 VAL A N 1
ATOM 1411 C CA . VAL A 1 179 ? 16 6.516 10.25 1 96.75 179 VAL A CA 1
ATOM 1412 C C . VAL A 1 179 ? 16.906 6.715 11.461 1 96.75 179 VAL A C 1
ATOM 1414 O O . VAL A 1 179 ? 17.906 6.023 11.617 1 96.75 179 VAL A O 1
ATOM 1417 N N . ASN A 1 180 ? 16.531 7.641 12.289 1 95.69 180 ASN A N 1
ATOM 1418 C CA . ASN A 1 180 ? 17.266 8.016 13.492 1 95.69 180 ASN A CA 1
ATOM 1419 C C . ASN A 1 180 ? 16.328 8.32 14.648 1 95.69 180 ASN A C 1
ATOM 1421 O O . ASN A 1 180 ? 15.922 9.469 14.836 1 95.69 180 ASN A O 1
ATOM 1425 N N . PRO A 1 181 ? 16.062 7.336 15.469 1 94.44 181 PRO A N 1
ATOM 1426 C CA . PRO A 1 181 ? 15.078 7.512 16.531 1 94.44 181 PRO A CA 1
ATOM 1427 C C . PRO A 1 181 ? 15.547 8.492 17.609 1 94.44 181 PRO A C 1
ATOM 1429 O O . PRO A 1 181 ? 14.758 8.906 18.469 1 94.44 181 PRO A O 1
ATOM 1432 N N . SER A 1 182 ? 16.812 8.867 17.641 1 93.75 182 SER A N 1
ATOM 1433 C CA . SER A 1 182 ? 17.297 9.867 18.578 1 93.75 182 SER A CA 1
ATOM 1434 C C . SER A 1 182 ? 16.906 11.273 18.141 1 93.75 182 SER A C 1
ATOM 1436 O O . SER A 1 182 ? 16.797 12.18 18.969 1 93.75 182 SER A O 1
ATOM 1438 N N . LEU A 1 183 ? 16.656 11.453 16.859 1 94.12 183 LEU A N 1
ATOM 1439 C CA . LEU A 1 183 ? 16.391 12.773 16.297 1 94.12 183 LEU A CA 1
ATOM 1440 C C . LEU A 1 183 ? 14.914 12.906 15.922 1 94.12 183 LEU A C 1
ATOM 1442 O O . LEU A 1 183 ? 14.367 14.008 15.922 1 94.12 183 LEU A O 1
ATOM 1446 N N . PHE A 1 184 ? 14.344 11.781 15.625 1 96.19 184 PHE A N 1
ATOM 1447 C CA . PHE A 1 184 ? 13 11.82 15.062 1 96.19 184 PHE A CA 1
ATOM 1448 C C . PHE A 1 184 ? 12.047 10.945 15.867 1 96.19 184 PHE A C 1
ATOM 1450 O O . PHE A 1 184 ? 12.445 9.891 16.375 1 96.19 184 PHE A O 1
ATOM 1457 N N . THR A 1 185 ? 10.836 11.391 15.961 1 96.56 185 THR A N 1
ATOM 1458 C CA . THR A 1 185 ? 9.75 10.578 16.484 1 96.56 185 THR A CA 1
ATOM 1459 C C . THR A 1 185 ? 8.852 10.07 15.359 1 96.56 185 THR A C 1
ATOM 1461 O O . THR A 1 185 ? 8.148 10.859 14.719 1 96.56 185 THR A O 1
ATOM 1464 N N . TYR A 1 186 ? 8.883 8.805 15.148 1 96.88 186 TYR A N 1
ATOM 1465 C CA . TYR A 1 186 ? 8.055 8.203 14.102 1 96.88 186 TYR A CA 1
ATOM 1466 C C . TYR A 1 186 ? 6.668 7.883 14.633 1 96.88 186 TYR A C 1
ATOM 1468 O O . TYR A 1 186 ? 6.508 7.004 15.484 1 96.88 186 TYR A O 1
ATOM 1476 N N . LEU A 1 187 ? 5.703 8.469 14.086 1 96.88 187 LEU A N 1
ATOM 1477 C CA . LEU A 1 187 ? 4.367 8.508 14.664 1 96.88 187 LEU A CA 1
ATOM 1478 C C . LEU A 1 187 ? 3.703 7.141 14.594 1 96.88 187 LEU A C 1
ATOM 1480 O O . LEU A 1 187 ? 2.863 6.809 15.438 1 96.88 187 LEU A O 1
ATOM 1484 N N . GLU A 1 188 ? 4.09 6.344 13.641 1 96.44 188 GLU A N 1
ATOM 1485 C CA . GLU A 1 188 ? 3.453 5.047 13.438 1 96.44 188 GLU A CA 1
ATOM 1486 C C . GLU A 1 188 ? 4.199 3.943 14.18 1 96.44 188 GLU A C 1
ATOM 1488 O O . GLU A 1 188 ? 3.807 2.775 14.125 1 96.44 188 GLU A O 1
ATOM 1493 N N . ASP A 1 189 ? 5.258 4.297 14.867 1 95.94 189 ASP A N 1
ATOM 1494 C CA . ASP A 1 189 ? 6.012 3.318 15.648 1 95.94 189 ASP A CA 1
ATOM 1495 C C . ASP A 1 189 ? 5.277 2.971 16.938 1 95.94 189 ASP A C 1
ATOM 1497 O O . ASP A 1 189 ? 5.234 3.775 17.875 1 95.94 189 ASP A O 1
ATOM 1501 N N . GLU A 1 190 ? 4.84 1.819 17.078 1 92.06 190 GLU A N 1
ATOM 1502 C CA . GLU A 1 190 ? 4.02 1.386 18.203 1 92.06 190 GLU A CA 1
ATOM 1503 C C . GLU A 1 190 ? 4.824 1.358 19.5 1 92.06 190 GLU A C 1
ATOM 1505 O O . GLU A 1 190 ? 4.254 1.374 20.594 1 92.06 190 GLU A O 1
ATOM 1510 N N . ASN A 1 191 ? 6.059 1.349 19.375 1 91.25 191 ASN A N 1
ATOM 1511 C CA . ASN A 1 191 ? 6.914 1.271 20.562 1 91.25 191 ASN A CA 1
ATOM 1512 C C . ASN A 1 191 ? 7.262 2.658 21.094 1 91.25 191 ASN A C 1
ATOM 1514 O O . ASN A 1 191 ? 7.938 2.783 22.125 1 91.25 191 ASN A O 1
ATOM 1518 N N . THR A 1 192 ? 6.777 3.611 20.406 1 88.81 192 THR A N 1
ATOM 1519 C CA . THR A 1 192 ? 7.086 4.977 20.828 1 88.81 192 THR A CA 1
ATOM 1520 C C . THR A 1 192 ? 5.895 5.605 21.547 1 88.81 192 THR A C 1
ATOM 1522 O O . THR A 1 192 ? 4.754 5.48 21.094 1 88.81 192 THR A O 1
ATOM 1525 N N . ILE A 1 193 ? 6.195 6.137 22.609 1 86.62 193 ILE A N 1
ATOM 1526 C CA . ILE A 1 193 ? 5.191 6.934 23.312 1 86.62 193 ILE A CA 1
ATOM 1527 C C . ILE A 1 193 ? 5.203 8.359 22.766 1 86.62 193 ILE A C 1
ATOM 1529 O O . ILE A 1 193 ? 6.207 9.07 22.891 1 86.62 193 ILE A O 1
ATOM 1533 N N . VAL A 1 194 ? 4.176 8.695 22.203 1 91.12 194 VAL A N 1
ATOM 1534 C CA . VAL A 1 194 ? 4.098 10.008 21.578 1 91.12 194 VAL A CA 1
ATOM 1535 C C . VAL A 1 194 ? 3.43 11 22.531 1 91.12 194 VAL A C 1
ATOM 1537 O O . VAL A 1 194 ? 2.314 10.766 23 1 91.12 194 VAL A O 1
ATOM 1540 N N . GLU A 1 195 ? 4.156 12.016 22.828 1 90.44 195 GLU A N 1
ATOM 1541 C CA . GLU A 1 195 ? 3.609 13.117 23.625 1 90.44 195 GLU A CA 1
ATOM 1542 C C . GLU A 1 195 ? 3.168 14.273 22.719 1 90.44 195 GLU A C 1
ATOM 1544 O O . GLU A 1 195 ? 3.83 14.586 21.734 1 90.44 195 GLU A O 1
ATOM 1549 N N . LYS A 1 196 ? 2.088 14.867 23.172 1 94.06 196 LYS A N 1
ATOM 1550 C CA . LYS A 1 196 ? 1.583 16 22.406 1 94.06 196 LYS A CA 1
ATOM 1551 C C . LYS A 1 196 ? 2.393 17.266 22.688 1 94.06 196 LYS A C 1
ATOM 1553 O O . LYS A 1 196 ? 2.932 17.422 23.781 1 94.06 196 LYS A O 1
ATOM 1558 N N . GLU A 1 197 ? 2.484 18.062 21.703 1 96.12 197 GLU A N 1
ATOM 1559 C CA . GLU A 1 197 ? 3.092 19.391 21.812 1 96.12 197 GLU A CA 1
ATOM 1560 C C . GLU A 1 197 ? 2.027 20.484 21.828 1 96.12 197 GLU A C 1
ATOM 1562 O O . GLU A 1 197 ? 0.944 20.312 21.266 1 96.12 197 GLU A O 1
ATOM 1567 N N . GLN A 1 198 ? 2.326 21.562 22.438 1 96.81 198 GLN A N 1
ATOM 1568 C CA . GLN A 1 198 ? 1.352 22.641 22.578 1 96.81 198 GLN A CA 1
ATOM 1569 C C . GLN A 1 198 ? 1.085 23.312 21.234 1 96.81 198 GLN A C 1
ATOM 1571 O O . GLN A 1 198 ? -0.068 23.438 20.828 1 96.81 198 GLN A O 1
ATOM 1576 N N . VAL A 1 199 ? 2.188 23.688 20.594 1 98.25 199 VAL A N 1
ATOM 1577 C CA . VAL A 1 199 ? 2.055 24.359 19.297 1 98.25 199 VAL A CA 1
ATOM 1578 C C . VAL A 1 199 ? 2.859 23.594 18.25 1 98.25 199 VAL A C 1
ATOM 1580 O O . VAL A 1 199 ? 4.082 23.484 18.359 1 98.25 199 VAL A O 1
ATOM 1583 N N . VAL A 1 200 ? 2.184 23.078 17.25 1 98.38 200 VAL A N 1
ATOM 1584 C CA . VAL A 1 200 ? 2.791 22.266 16.203 1 98.38 200 VAL A CA 1
ATOM 1585 C C . VAL A 1 200 ? 2.582 22.922 14.844 1 98.38 200 VAL A C 1
ATOM 1587 O O . VAL A 1 200 ? 1.542 23.531 14.602 1 98.38 200 VAL A O 1
ATOM 1590 N N . VAL A 1 201 ? 3.592 22.797 14.008 1 98.25 201 VAL A N 1
ATOM 1591 C CA . VAL A 1 201 ? 3.473 23.359 12.656 1 98.25 201 VAL A CA 1
ATOM 1592 C C . VAL A 1 201 ? 3.555 22.234 11.625 1 98.25 201 VAL A C 1
ATOM 1594 O O . VAL A 1 201 ? 4.215 21.219 11.859 1 98.25 201 VAL A O 1
ATOM 1597 N N . VAL A 1 202 ? 2.842 22.375 10.594 1 97.88 202 VAL A N 1
ATOM 1598 C CA . VAL A 1 202 ? 2.9 21.547 9.398 1 97.88 202 VAL A CA 1
ATOM 1599 C C . VAL A 1 202 ? 2.73 22.406 8.156 1 97.88 202 VAL A C 1
ATOM 1601 O O . VAL A 1 202 ? 2.004 23.406 8.18 1 97.88 202 VAL A O 1
ATOM 1604 N N . GLY A 1 203 ? 3.494 22.141 7.113 1 95.5 203 GLY A N 1
ATOM 1605 C CA . GLY A 1 203 ? 3.434 22.922 5.891 1 95.5 203 GLY A CA 1
ATOM 1606 C C . GLY A 1 203 ? 3.297 22.078 4.645 1 95.5 203 GLY A C 1
ATOM 1607 O O . GLY A 1 203 ? 3.643 20.891 4.648 1 95.5 203 GLY A O 1
ATOM 1608 N N . GLY A 1 204 ? 2.734 22.688 3.619 1 93.56 204 GLY A N 1
ATOM 1609 C CA . GLY A 1 204 ? 2.602 22.031 2.324 1 93.56 204 GLY A CA 1
ATOM 1610 C C . GLY A 1 204 ? 1.892 22.891 1.295 1 93.56 204 GLY A C 1
ATOM 1611 O O . GLY A 1 204 ? 1.413 23.984 1.613 1 93.56 204 GLY A O 1
ATOM 1612 N N . THR A 1 205 ? 1.916 22.375 0.135 1 93 205 THR A N 1
ATOM 1613 C CA . THR A 1 205 ? 1.144 23.031 -0.918 1 93 205 THR A CA 1
ATOM 1614 C C . THR A 1 205 ? -0.345 22.734 -0.755 1 93 205 THR A C 1
ATOM 1616 O O . THR A 1 205 ? -1.177 23.641 -0.868 1 93 205 THR A O 1
ATOM 1619 N N . PHE A 1 206 ? -0.662 21.5 -0.458 1 95.56 206 PHE A N 1
ATOM 1620 C CA . PHE A 1 206 ? -2.006 21.016 -0.193 1 95.56 206 PHE A CA 1
ATOM 1621 C C . PHE A 1 206 ? -2.918 21.25 -1.39 1 95.56 206 PHE A C 1
ATOM 1623 O O . PHE A 1 206 ? -4.031 21.766 -1.237 1 95.56 206 PHE A O 1
ATOM 1630 N N . ASP A 1 207 ? -2.262 21 -2.547 1 93.19 207 ASP A N 1
ATOM 1631 C CA . ASP A 1 207 ? -2.975 21.047 -3.82 1 93.19 207 ASP A CA 1
ATOM 1632 C C . ASP A 1 207 ? -3.736 19.75 -4.078 1 93.19 207 ASP A C 1
ATOM 1634 O O . ASP A 1 207 ? -3.178 18.656 -3.939 1 93.19 207 ASP A O 1
ATOM 1638 N N . HIS A 1 208 ? -5.105 19.969 -4.465 1 92.56 208 HIS A N 1
ATOM 1639 C CA . HIS A 1 208 ? -5.918 18.766 -4.641 1 92.56 208 HIS A CA 1
ATOM 1640 C C . HIS A 1 208 ? -5.734 17.797 -3.479 1 92.56 208 HIS A C 1
ATOM 1642 O O . HIS A 1 208 ? -5.223 16.688 -3.66 1 92.56 208 HIS A O 1
ATOM 1648 N N . LEU A 1 209 ? -6.203 18.234 -2.389 1 93.56 209 LEU A N 1
ATOM 1649 C CA . LEU A 1 209 ? -6.023 17.547 -1.113 1 93.56 209 LEU A CA 1
ATOM 1650 C C . LEU A 1 209 ? -6.301 16.062 -1.257 1 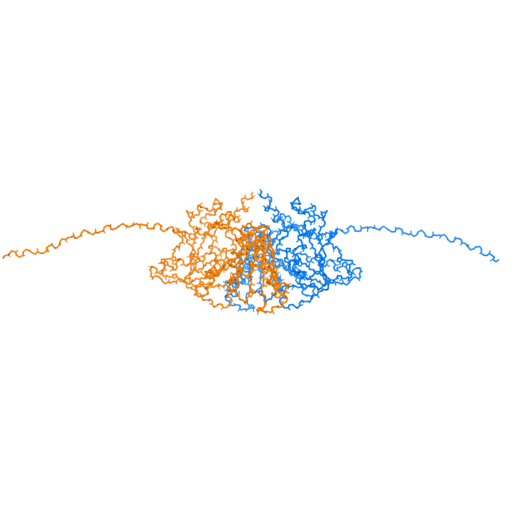93.56 209 LEU A C 1
ATOM 1652 O O . LEU A 1 209 ? -7.457 15.648 -1.346 1 93.56 209 LEU A O 1
ATOM 1656 N N . HIS A 1 210 ? -5.27 15.281 -1.302 1 92.5 210 HIS A N 1
ATOM 1657 C CA . HIS A 1 210 ? -5.379 13.828 -1.413 1 92.5 210 HIS A CA 1
ATOM 1658 C C . HIS A 1 210 ? -5.129 13.156 -0.068 1 92.5 210 HIS A C 1
ATOM 1660 O O . HIS A 1 210 ? -4.824 13.82 0.921 1 92.5 210 HIS A O 1
ATOM 1666 N N . ASN A 1 211 ? -5.164 11.898 -0.046 1 95.12 211 ASN A N 1
ATOM 1667 C CA . ASN A 1 211 ? -5.125 11.156 1.21 1 95.12 211 ASN A CA 1
ATOM 1668 C C . ASN A 1 211 ? -3.754 11.25 1.873 1 95.12 211 ASN A C 1
ATOM 1670 O O . ASN A 1 211 ? -3.629 11.047 3.082 1 95.12 211 ASN A O 1
ATOM 1674 N N . GLY A 1 212 ? -2.705 11.469 1.086 1 94.56 212 GLY A N 1
ATOM 1675 C CA . GLY A 1 212 ? -1.407 11.734 1.688 1 94.56 212 GLY A CA 1
ATOM 1676 C C . GLY A 1 212 ? -1.384 13.008 2.516 1 94.56 212 GLY A C 1
ATOM 1677 O O . GLY A 1 212 ? -0.842 13.023 3.623 1 94.56 212 GLY A O 1
ATOM 1678 N N . HIS A 1 213 ? -1.956 14.078 1.946 1 95.44 213 HIS A N 1
ATOM 1679 C CA . HIS A 1 213 ? -2.094 15.328 2.686 1 95.44 213 HIS A CA 1
ATOM 1680 C C . HIS A 1 213 ? -2.955 15.133 3.932 1 95.44 213 HIS A C 1
ATOM 1682 O O . HIS A 1 213 ? -2.586 15.586 5.02 1 95.44 213 HIS A O 1
ATOM 1688 N N . LYS A 1 214 ? -4.02 14.508 3.711 1 97.19 214 LYS A N 1
ATOM 1689 C CA . LYS A 1 214 ? -4.98 14.32 4.797 1 97.19 214 LYS A CA 1
ATOM 1690 C C . LYS A 1 214 ? -4.363 13.523 5.941 1 97.19 214 LYS A C 1
ATOM 1692 O O . LYS A 1 214 ? -4.551 13.859 7.109 1 97.19 214 LYS A O 1
ATOM 1697 N N . LYS A 1 215 ? -3.643 12.5 5.551 1 96.88 215 LYS A N 1
ATOM 1698 C CA . LYS A 1 215 ? -2.912 11.734 6.555 1 96.88 215 LYS A CA 1
ATOM 1699 C C . LYS A 1 215 ? -1.946 12.625 7.332 1 96.88 215 LYS A C 1
ATOM 1701 O O . LYS A 1 215 ? -1.932 12.609 8.562 1 96.88 215 LYS A O 1
ATOM 1706 N N . LEU A 1 216 ? -1.198 13.383 6.637 1 97 216 LEU A N 1
ATOM 1707 C CA . LEU A 1 216 ? -0.229 14.281 7.246 1 97 216 LEU A CA 1
ATOM 1708 C C . LEU A 1 216 ? -0.917 15.258 8.195 1 97 216 LEU A C 1
ATOM 1710 O O . LEU A 1 216 ? -0.478 15.438 9.336 1 97 216 LEU A O 1
ATOM 1714 N N . LEU A 1 217 ? -1.934 15.844 7.75 1 98 217 LEU A N 1
ATOM 1715 C CA . LEU A 1 217 ? -2.691 16.812 8.531 1 98 217 LEU A CA 1
ATOM 1716 C C . LEU A 1 217 ? -3.324 16.156 9.758 1 98 217 LEU A C 1
ATOM 1718 O O . LEU A 1 217 ? -3.297 16.719 10.852 1 98 217 LEU A O 1
ATOM 1722 N N . SER A 1 218 ? -3.887 15.008 9.516 1 97.62 218 SER A N 1
ATOM 1723 C CA . SER A 1 218 ? -4.492 14.266 10.617 1 97.62 218 SER A CA 1
ATOM 1724 C C . SER A 1 218 ? -3.465 13.953 11.703 1 97.62 218 SER A C 1
ATOM 1726 O O . SER A 1 218 ? -3.754 14.078 12.891 1 97.62 218 SER A O 1
ATOM 1728 N N . PHE A 1 219 ? -2.295 13.516 11.281 1 97.81 219 PHE A N 1
ATOM 1729 C CA . PHE A 1 219 ? -1.229 13.188 12.219 1 97.81 219 PHE A CA 1
ATOM 1730 C C . PHE A 1 219 ? -0.78 14.43 12.977 1 97.81 219 PHE A C 1
ATOM 1732 O O . PHE A 1 219 ? -0.593 14.375 14.195 1 97.81 219 PHE A O 1
ATOM 1739 N N . ALA A 1 220 ? -0.668 15.531 12.242 1 98.31 220 ALA A N 1
ATOM 1740 C CA . ALA A 1 220 ? -0.285 16.781 12.891 1 98.31 220 ALA A CA 1
ATOM 1741 C C . ALA A 1 220 ? -1.298 17.188 13.961 1 98.31 220 ALA A C 1
ATOM 1743 O O . ALA A 1 220 ? -0.92 17.547 15.078 1 98.31 220 ALA A O 1
ATOM 1744 N N . ALA A 1 221 ? -2.498 17.078 13.633 1 98.12 221 ALA A N 1
ATOM 1745 C CA . ALA A 1 221 ? -3.555 17.406 14.578 1 98.12 221 ALA A CA 1
ATOM 1746 C C . ALA A 1 221 ? -3.51 16.5 15.805 1 98.12 221 ALA A C 1
ATOM 1748 O O . ALA A 1 221 ? -3.748 16.938 16.922 1 98.12 221 ALA A O 1
ATOM 1749 N N . SER A 1 222 ? -3.176 15.266 15.578 1 96.75 222 SER A N 1
ATOM 1750 C CA . SER A 1 222 ? -3.207 14.258 16.641 1 96.75 222 SER A CA 1
ATOM 1751 C C . SER A 1 222 ? -2.111 14.5 17.672 1 96.75 222 SER A C 1
ATOM 1753 O O . SER A 1 222 ? -2.221 14.062 18.812 1 96.75 222 SER A O 1
ATOM 1755 N N . VAL A 1 223 ? -1.06 15.203 17.312 1 97.38 223 VAL A N 1
ATOM 1756 C CA . VAL A 1 223 ? 0.044 15.406 18.25 1 97.38 223 VAL A CA 1
ATOM 1757 C C . VAL A 1 223 ? 0.025 16.844 18.766 1 97.38 223 VAL A C 1
ATOM 1759 O O . VAL A 1 223 ? 0.987 17.297 19.391 1 97.38 223 VAL A O 1
ATOM 1762 N N . THR A 1 224 ? -1.027 17.609 18.516 1 98.06 224 THR A N 1
ATOM 1763 C CA . THR A 1 224 ? -1.169 18.984 18.938 1 98.06 224 THR A CA 1
ATOM 1764 C C . THR A 1 224 ? -2.156 19.094 20.094 1 98.06 224 THR A C 1
ATOM 1766 O O . THR A 1 224 ? -3.256 18.547 20.031 1 98.06 224 THR A O 1
ATOM 1769 N N . SER A 1 225 ? -1.768 19.875 21.125 1 96.94 225 SER A N 1
ATOM 1770 C CA . SER A 1 225 ? -2.668 19.984 22.266 1 96.94 225 SER A CA 1
ATOM 1771 C C . SER A 1 225 ? -3.324 21.359 22.328 1 96.94 225 SER A C 1
ATOM 1773 O O . SER A 1 225 ? -4.426 21.5 22.859 1 96.94 225 SER A O 1
ATOM 1775 N N . LYS A 1 226 ? -2.686 22.391 21.797 1 97.5 226 LYS A N 1
ATOM 1776 C CA . LYS A 1 226 ? -3.23 23.734 21.969 1 97.5 226 LYS A CA 1
ATOM 1777 C C . LYS A 1 226 ? -3.547 24.375 20.625 1 97.5 226 LYS A C 1
ATOM 1779 O O . LYS A 1 226 ? -4.68 24.797 20.375 1 97.5 226 LYS A O 1
ATOM 1784 N N . LEU A 1 227 ? -2.475 24.406 19.75 1 98.38 227 LEU A N 1
ATOM 1785 C CA . LEU A 1 227 ? -2.664 25.109 18.484 1 98.38 227 LEU A CA 1
ATOM 1786 C C . LEU A 1 227 ? -1.897 24.422 17.359 1 98.38 227 LEU A C 1
ATOM 1788 O O . LEU A 1 227 ? -0.703 24.141 17.484 1 98.38 227 LEU A O 1
ATOM 1792 N N . LEU A 1 228 ? -2.598 24.125 16.297 1 98.56 228 LEU A N 1
ATOM 1793 C CA . LEU A 1 228 ? -1.973 23.641 15.07 1 98.56 228 LEU A CA 1
ATOM 1794 C C . LEU A 1 228 ? -1.875 24.75 14.031 1 98.56 228 LEU A C 1
ATOM 1796 O O . LEU A 1 228 ? -2.887 25.359 13.672 1 98.56 228 LEU A O 1
ATOM 1800 N N . ILE A 1 229 ? -0.668 25.047 13.617 1 98.56 229 ILE A N 1
ATOM 1801 C CA . ILE A 1 229 ? -0.434 26.031 12.57 1 98.56 229 ILE A CA 1
ATOM 1802 C C . ILE A 1 229 ? -0.144 25.328 11.25 1 98.56 229 ILE A C 1
ATOM 1804 O O . ILE A 1 229 ? 0.784 24.516 11.164 1 98.56 229 ILE A O 1
ATOM 1808 N N . VAL A 1 230 ? -0.955 25.625 10.25 1 98.44 230 VAL A N 1
ATOM 1809 C CA . VAL A 1 230 ? -0.788 25.031 8.93 1 98.44 230 VAL A CA 1
ATOM 1810 C C . VAL A 1 230 ? -0.313 26.078 7.941 1 98.44 230 VAL A C 1
ATOM 1812 O O . VAL A 1 230 ? -1.033 27.047 7.656 1 98.44 230 VAL A O 1
ATOM 1815 N N . GLY A 1 231 ? 0.897 25.922 7.426 1 97.69 231 GLY A N 1
ATOM 1816 C CA . GLY A 1 231 ? 1.416 26.781 6.379 1 97.69 231 GLY A CA 1
ATOM 1817 C C . GLY A 1 231 ? 1.086 26.297 4.98 1 97.69 231 GLY A C 1
ATOM 1818 O O . GLY A 1 231 ? 1.529 25.219 4.57 1 97.69 231 GLY A O 1
ATOM 1819 N N . VAL A 1 232 ? 0.333 27.047 4.234 1 97.12 232 VAL A N 1
ATOM 1820 C CA . VAL A 1 232 ? 0.022 26.75 2.838 1 97.12 232 VAL A CA 1
ATOM 1821 C C . VAL A 1 232 ? 0.914 27.594 1.925 1 97.12 232 VAL A C 1
ATOM 1823 O O . VAL A 1 232 ? 0.979 28.812 2.064 1 97.12 232 VAL A O 1
ATOM 1826 N N . THR A 1 233 ? 1.572 26.984 0.971 1 94.88 233 THR A N 1
ATOM 1827 C CA . THR A 1 233 ? 2.613 27.609 0.155 1 94.88 233 THR A CA 1
ATOM 1828 C C . THR A 1 233 ? 2.02 28.672 -0.763 1 94.88 233 THR A C 1
ATOM 1830 O O . THR A 1 233 ? 0.992 28.438 -1.404 1 94.88 233 THR A O 1
ATOM 1833 N N . ALA A 1 234 ? 2.688 29.75 -0.867 1 94.69 234 ALA A N 1
ATOM 1834 C CA . ALA A 1 234 ? 2.26 30.859 -1.719 1 94.69 234 ALA A CA 1
ATOM 1835 C C . ALA A 1 234 ? 2.412 30.5 -3.195 1 94.69 234 ALA A C 1
ATOM 1837 O O . ALA A 1 234 ? 3.293 29.719 -3.564 1 94.69 234 ALA A O 1
ATOM 1838 N N . PRO A 1 235 ? 1.66 31.172 -4.012 1 91.12 235 PRO A N 1
ATOM 1839 C CA . PRO A 1 235 ? 1.658 30.844 -5.441 1 91.12 235 PRO A CA 1
ATOM 1840 C C . PRO A 1 235 ? 3.012 31.094 -6.105 1 91.12 235 PRO A C 1
ATOM 1842 O O . PRO A 1 235 ? 3.418 30.328 -6.984 1 91.12 235 PRO A O 1
ATOM 1845 N N . HIS A 1 236 ? 3.678 32.156 -5.777 1 89.44 236 HIS A N 1
ATOM 1846 C CA . HIS A 1 236 ? 4.926 32.5 -6.449 1 89.44 236 HIS A CA 1
ATOM 1847 C C . HIS A 1 236 ? 5.98 31.422 -6.246 1 89.44 236 HIS A C 1
ATOM 1849 O O . HIS A 1 236 ? 6.938 31.328 -7.023 1 89.44 236 HIS A O 1
ATOM 1855 N N . MET A 1 237 ? 5.773 30.594 -5.297 1 88.5 237 MET A N 1
ATOM 1856 C CA . MET A 1 237 ? 6.719 29.531 -4.996 1 88.5 237 MET A CA 1
ATOM 1857 C C . MET A 1 237 ? 6.41 28.281 -5.82 1 88.5 237 MET A C 1
ATOM 1859 O O . MET A 1 237 ? 7.164 27.297 -5.781 1 88.5 237 MET A O 1
ATOM 1863 N N . LEU A 1 238 ? 5.359 28.266 -6.539 1 85.5 238 LEU A N 1
ATOM 1864 C CA . LEU A 1 238 ? 4.875 27.062 -7.207 1 85.5 238 LEU A CA 1
ATOM 1865 C C . LEU A 1 238 ? 5.07 27.172 -8.719 1 85.5 238 LEU A C 1
ATOM 1867 O O . LEU A 1 238 ? 4.617 26.297 -9.461 1 85.5 238 LEU A O 1
ATOM 1871 N N . GLU A 1 239 ? 5.695 28.094 -9.188 1 80.12 239 GLU A N 1
ATOM 1872 C CA . GLU A 1 239 ? 5.793 28.406 -10.609 1 80.12 239 GLU A CA 1
ATOM 1873 C C . GLU A 1 239 ? 6.48 27.281 -11.375 1 80.12 239 GLU A C 1
ATOM 1875 O O . GLU A 1 239 ? 6.152 27.031 -12.531 1 80.12 239 GLU A O 1
ATOM 1880 N N . LYS A 1 240 ? 7.238 26.5 -10.789 1 78.75 240 LYS A N 1
ATOM 1881 C CA . LYS A 1 240 ? 8.039 25.516 -11.5 1 78.75 240 LYS A CA 1
ATOM 1882 C C . LYS A 1 240 ? 7.41 24.125 -11.414 1 78.75 240 LYS A C 1
ATOM 1884 O O . LYS A 1 240 ? 7.91 23.172 -12.008 1 78.75 240 LYS A O 1
ATOM 1889 N N . LYS A 1 241 ? 6.254 24 -10.891 1 77.88 241 LYS A N 1
ATOM 1890 C CA . LYS A 1 241 ? 5.668 22.688 -10.688 1 77.88 241 LYS A CA 1
ATOM 1891 C C . LYS A 1 241 ? 5.031 22.172 -11.977 1 77.88 241 LYS A C 1
ATOM 1893 O O . LYS A 1 241 ? 4.52 22.953 -12.781 1 77.88 241 LYS A O 1
ATOM 1898 N N . LYS A 1 242 ? 5.145 20.844 -12.172 1 76.88 242 LYS A N 1
ATOM 1899 C CA . LYS A 1 242 ? 4.52 20.172 -13.305 1 76.88 242 LYS A CA 1
ATOM 1900 C C . LYS A 1 242 ? 3.023 20.469 -13.367 1 76.88 242 LYS A C 1
ATOM 1902 O O . LYS A 1 242 ? 2.328 20.406 -12.352 1 76.88 242 LYS A O 1
ATOM 1907 N N . LEU A 1 243 ? 2.473 20.844 -14.484 1 79.38 243 LEU A N 1
ATOM 1908 C CA . LEU A 1 243 ? 1.075 21.188 -14.727 1 79.38 243 LEU A CA 1
ATOM 1909 C C . LEU A 1 243 ? 0.593 22.25 -13.734 1 79.38 243 LEU A C 1
ATOM 1911 O O . LEU A 1 243 ? -0.511 22.141 -13.195 1 79.38 243 LEU A O 1
ATOM 1915 N N . GLY A 1 244 ? 1.436 23.156 -13.578 1 81 244 GLY A N 1
ATOM 1916 C CA . GLY A 1 244 ? 1.195 24.219 -12.617 1 81 244 GLY A CA 1
ATOM 1917 C C . GLY A 1 244 ? -0.116 24.953 -12.844 1 81 244 GLY A C 1
ATOM 1918 O O . GLY A 1 244 ? -0.739 25.438 -11.898 1 81 244 GLY A O 1
ATOM 1919 N N . TYR A 1 245 ? -0.601 24.969 -14.047 1 83.19 245 TYR A N 1
ATOM 1920 C CA . TYR A 1 245 ? -1.823 25.703 -14.375 1 83.19 245 TYR A CA 1
ATOM 1921 C C . TYR A 1 245 ? -3.043 25.016 -13.773 1 83.19 245 TYR A C 1
ATOM 1923 O O . TYR A 1 245 ? -4.125 25.609 -13.703 1 83.19 245 TYR A O 1
ATOM 1931 N N . LEU A 1 246 ? -2.877 23.844 -13.312 1 88.19 246 LEU A N 1
ATOM 1932 C CA . LEU A 1 246 ? -3.992 23.109 -12.734 1 88.19 246 LEU A CA 1
ATOM 1933 C C . LEU A 1 246 ? -3.951 23.156 -11.211 1 88.19 246 LEU A C 1
ATOM 1935 O O . LEU A 1 246 ? -4.805 22.578 -10.539 1 88.19 246 LEU A O 1
ATOM 1939 N N . ILE A 1 247 ? -2.994 23.859 -10.734 1 90.75 247 ILE A N 1
ATOM 1940 C CA . ILE A 1 247 ? -2.914 24.016 -9.281 1 90.75 247 ILE A CA 1
ATOM 1941 C C . ILE A 1 247 ? -4.078 24.859 -8.781 1 90.75 247 ILE A C 1
ATOM 1943 O O . ILE A 1 247 ? -4.387 25.906 -9.359 1 90.75 247 ILE A O 1
ATOM 1947 N N . GLN A 1 248 ? -4.719 24.438 -7.766 1 93.19 248 GLN A N 1
ATOM 1948 C CA . GLN A 1 248 ? -5.828 25.172 -7.184 1 93.19 248 GLN A CA 1
ATOM 1949 C C . GLN A 1 248 ? -5.355 26.516 -6.605 1 93.19 248 GLN A C 1
ATOM 1951 O O . GLN A 1 248 ? -4.184 26.656 -6.242 1 93.19 248 GLN A O 1
ATOM 1956 N N . THR A 1 249 ? -6.238 27.469 -6.535 1 94.69 249 THR A N 1
ATOM 1957 C CA . THR A 1 249 ? -5.895 28.766 -5.984 1 94.69 249 THR A CA 1
ATOM 1958 C C . THR A 1 249 ? -5.562 28.672 -4.5 1 94.69 249 THR A C 1
ATOM 1960 O O . THR A 1 249 ? -5.965 27.703 -3.836 1 94.69 249 THR A O 1
ATOM 1963 N N . LEU A 1 250 ? -4.805 29.594 -4.047 1 95.75 250 LEU A N 1
ATOM 1964 C CA . LEU A 1 250 ? -4.426 29.625 -2.639 1 95.75 250 LEU A CA 1
ATOM 1965 C C . LEU A 1 250 ? -5.656 29.578 -1.741 1 95.75 250 LEU A C 1
ATOM 1967 O O . LEU A 1 250 ? -5.672 28.859 -0.74 1 95.75 250 LEU A O 1
ATOM 1971 N N . ASP A 1 251 ? -6.637 30.344 -2.061 1 97.12 251 ASP A N 1
ATOM 1972 C CA . ASP A 1 251 ? -7.852 30.406 -1.256 1 97.12 251 ASP A CA 1
ATOM 1973 C C . ASP A 1 251 ? -8.531 29.047 -1.167 1 97.12 251 ASP A C 1
ATOM 1975 O O . ASP A 1 251 ? -8.977 28.641 -0.093 1 97.12 251 ASP A O 1
ATOM 1979 N N . VAL A 1 252 ? -8.586 28.375 -2.281 1 96.56 252 VAL A N 1
ATOM 1980 C CA . VAL A 1 252 ? -9.203 27.047 -2.32 1 96.56 252 VAL A CA 1
ATOM 1981 C C . VAL A 1 252 ? -8.398 26.078 -1.471 1 96.56 252 VAL A C 1
ATOM 1983 O O . VAL A 1 252 ? -8.961 25.297 -0.693 1 96.56 252 VAL A O 1
ATOM 1986 N N . ARG A 1 253 ? -7.113 26.109 -1.604 1 97.06 253 ARG A N 1
ATOM 1987 C CA . ARG A 1 253 ? -6.238 25.203 -0.861 1 97.06 253 ARG A CA 1
ATOM 1988 C C . ARG A 1 253 ? -6.355 25.453 0.641 1 97.06 253 ARG A C 1
ATOM 1990 O O . ARG A 1 253 ? -6.477 24.5 1.418 1 97.06 253 ARG A O 1
ATOM 1997 N N . LYS A 1 254 ? -6.426 26.688 1.081 1 97.88 254 LYS A N 1
ATOM 1998 C CA . LYS A 1 254 ? -6.57 27.031 2.494 1 97.88 254 LYS A CA 1
ATOM 1999 C C . LYS A 1 254 ? -7.93 26.578 3.029 1 97.88 254 LYS A C 1
ATOM 2001 O O . LYS A 1 254 ? -8.016 26 4.113 1 97.88 254 LYS A O 1
ATOM 2006 N N . ARG A 1 255 ? -8.875 26.922 2.283 1 97.69 255 ARG A N 1
ATOM 2007 C CA . ARG A 1 255 ? -10.234 26.594 2.703 1 97.69 255 ARG A CA 1
ATOM 2008 C C . ARG A 1 255 ? -10.406 25.078 2.869 1 97.69 255 ARG A C 1
ATOM 2010 O O . ARG A 1 255 ? -10.906 24.625 3.896 1 97.69 255 ARG A O 1
ATOM 2017 N N . LYS A 1 256 ? -10.008 24.312 1.872 1 96.88 256 LYS A N 1
ATOM 2018 C CA . LYS A 1 256 ? -10.164 22.859 1.902 1 96.88 256 LYS A CA 1
ATOM 2019 C C . LYS A 1 256 ? -9.367 22.25 3.051 1 96.88 256 LYS A C 1
ATOM 2021 O O . LYS A 1 256 ? -9.828 21.297 3.695 1 96.88 256 LYS A O 1
ATOM 2026 N N . THR A 1 257 ? -8.211 22.766 3.293 1 97.88 257 THR A N 1
ATOM 2027 C CA . THR A 1 257 ? -7.383 22.297 4.398 1 97.88 257 THR A CA 1
ATOM 2028 C C . THR A 1 257 ? -8.078 22.562 5.734 1 97.88 257 THR A C 1
ATOM 2030 O O . THR A 1 257 ? -8.156 21.656 6.578 1 97.88 257 THR A O 1
ATOM 2033 N N . GLY A 1 258 ? -8.562 23.719 5.887 1 97.81 258 GLY A N 1
ATOM 2034 C CA . GLY A 1 258 ? -9.273 24.062 7.105 1 97.81 258 GLY A CA 1
ATOM 2035 C C . GLY A 1 258 ? -10.523 23.234 7.324 1 97.81 258 GLY A C 1
ATOM 2036 O O . GLY A 1 258 ? -10.766 22.75 8.43 1 97.81 258 GLY A O 1
ATOM 2037 N N . GLU A 1 259 ? -11.281 23.109 6.262 1 96.69 259 GLU A N 1
ATOM 2038 C CA . GLU A 1 259 ? -12.508 22.328 6.328 1 96.69 259 GLU A CA 1
ATOM 2039 C C . GLU A 1 259 ? -12.211 20.875 6.727 1 96.69 259 GLU A C 1
ATOM 2041 O O . GLU A 1 259 ? -12.938 20.297 7.543 1 96.69 259 GLU A O 1
ATOM 2046 N N . TYR A 1 260 ? -11.242 20.359 6.145 1 97.56 260 TYR A N 1
ATOM 2047 C CA . TYR A 1 260 ? -10.859 18.984 6.449 1 97.56 260 TYR A CA 1
ATOM 2048 C C . TYR A 1 260 ? -10.508 18.828 7.922 1 97.56 260 TYR A C 1
ATOM 2050 O O . TYR A 1 260 ? -11.008 17.922 8.594 1 97.56 260 TYR A O 1
ATOM 2058 N N . LEU A 1 261 ? -9.656 19.672 8.414 1 97.81 261 LEU A N 1
ATOM 2059 C CA . LEU A 1 261 ? -9.172 19.578 9.789 1 97.81 261 LEU A CA 1
ATOM 2060 C C . LEU A 1 261 ? -10.312 19.797 10.781 1 97.81 261 LEU A C 1
ATOM 2062 O O . LEU A 1 261 ? -10.383 19.125 11.812 1 97.81 261 LEU A O 1
ATOM 2066 N N . GLN A 1 262 ? -11.164 20.703 10.453 1 95.5 262 GLN A N 1
ATOM 2067 C CA . GLN A 1 262 ? -12.312 20.953 11.312 1 95.5 262 GLN A CA 1
ATOM 2068 C C . GLN A 1 262 ? -13.227 19.734 11.367 1 95.5 262 GLN A C 1
ATOM 2070 O O . GLN A 1 262 ? -13.883 19.484 12.383 1 95.5 262 GLN A O 1
ATOM 2075 N N . CYS A 1 263 ? -13.164 19.031 10.328 1 95 263 CYS A N 1
ATOM 2076 C CA . CYS A 1 263 ? -14 17.844 10.258 1 95 263 CYS A CA 1
ATOM 2077 C C . CYS A 1 263 ? -13.43 16.734 11.148 1 95 263 CYS A C 1
ATOM 2079 O O . CYS A 1 263 ? -14.172 16.094 11.898 1 95 263 CYS A O 1
ATOM 2081 N N . ILE A 1 264 ? -12.203 16.531 11.117 1 94.19 264 ILE A N 1
ATOM 2082 C CA . ILE A 1 264 ? -11.648 15.352 11.789 1 94.19 264 ILE A CA 1
ATOM 2083 C C . ILE A 1 264 ? -11.344 15.68 13.242 1 94.19 264 ILE A C 1
ATOM 2085 O O . ILE A 1 264 ? -11.352 14.797 14.102 1 94.19 264 ILE A O 1
ATOM 2089 N N . GLN A 1 265 ? -11.047 16.953 13.5 1 94.88 265 GLN A N 1
ATOM 2090 C CA . GLN A 1 265 ? -10.789 17.438 14.852 1 94.88 265 GLN A CA 1
ATOM 2091 C C . GLN A 1 265 ? -11.5 18.75 15.125 1 94.88 265 GLN A C 1
ATOM 2093 O O . GLN A 1 265 ? -10.867 19.812 15.156 1 94.88 265 GLN A O 1
ATOM 2098 N N . PRO A 1 266 ? -12.68 18.672 15.508 1 93.81 266 PRO A N 1
ATOM 2099 C CA . PRO A 1 266 ? -13.477 19.891 15.625 1 93.81 266 PRO A CA 1
ATOM 2100 C C . PRO A 1 266 ? -13.078 20.734 16.828 1 93.81 266 PRO A C 1
ATOM 2102 O O . PRO A 1 266 ? -13.336 21.953 16.844 1 93.81 266 PRO A O 1
ATOM 2105 N N . ASN A 1 267 ? -12.422 20.203 17.797 1 94.44 267 ASN A N 1
ATOM 2106 C CA . ASN A 1 267 ? -12.156 20.922 19.031 1 94.44 267 ASN A CA 1
ATOM 2107 C C . ASN A 1 267 ? -10.734 21.469 19.078 1 94.44 267 ASN A C 1
ATOM 2109 O O . ASN A 1 267 ? -10.328 22.094 20.062 1 94.44 267 ASN A O 1
ATOM 2113 N N . LEU A 1 268 ? -9.945 21.281 18.094 1 96.56 268 LEU A N 1
ATOM 2114 C CA . LEU A 1 268 ? -8.562 21.75 18.047 1 96.56 268 LEU A CA 1
ATOM 2115 C C . LEU A 1 268 ? -8.469 23.094 17.344 1 96.56 268 LEU A C 1
ATOM 2117 O O . LEU A 1 268 ? -8.906 23.234 16.203 1 96.56 268 LEU A O 1
ATOM 2121 N N . PRO A 1 269 ? -7.973 24.141 18.047 1 97.94 269 PRO A N 1
ATOM 2122 C CA . PRO A 1 269 ? -7.715 25.406 17.344 1 97.94 269 PRO A CA 1
ATOM 2123 C C . PRO A 1 269 ? -6.715 25.25 16.203 1 97.94 269 PRO A C 1
ATOM 2125 O O . PRO A 1 269 ? -5.664 24.625 16.375 1 97.94 269 PRO A O 1
ATOM 2128 N N . ILE A 1 270 ? -7.055 25.719 15.078 1 97.94 270 ILE A N 1
ATOM 2129 C CA . ILE A 1 270 ? -6.238 25.594 13.875 1 97.94 270 ILE A CA 1
ATOM 2130 C C . ILE A 1 270 ? -6.039 26.969 13.234 1 97.94 270 ILE A C 1
ATOM 2132 O O . ILE A 1 270 ? -6.992 27.734 13.102 1 97.94 270 ILE A O 1
ATOM 2136 N N . ASP A 1 271 ? -4.852 27.266 12.875 1 98 271 ASP A N 1
ATOM 2137 C CA . ASP A 1 271 ? -4.516 28.469 12.125 1 98 271 ASP A CA 1
ATOM 2138 C C . ASP A 1 271 ? -3.924 28.125 10.758 1 98 271 ASP A C 1
ATOM 2140 O O . ASP A 1 271 ? -2.768 27.719 10.664 1 98 271 ASP A O 1
ATOM 2144 N N . VAL A 1 272 ? -4.676 28.312 9.727 1 98.19 272 VAL A N 1
ATOM 2145 C CA . VAL A 1 272 ? -4.203 28.094 8.367 1 98.19 272 VAL A CA 1
ATOM 2146 C C . VAL A 1 272 ? -3.654 29.391 7.797 1 98.19 272 VAL A C 1
ATOM 2148 O O . VAL A 1 272 ? -4.395 30.359 7.629 1 98.19 272 VAL A O 1
ATOM 2151 N N . MET A 1 273 ? -2.396 29.469 7.484 1 97.31 273 MET A N 1
ATOM 2152 C CA . MET A 1 273 ? -1.772 30.703 7.023 1 97.31 273 MET A CA 1
ATOM 2153 C C . MET A 1 273 ? -0.959 30.469 5.758 1 97.31 273 MET A C 1
ATOM 2155 O O . MET A 1 273 ? -0.696 29.312 5.391 1 97.31 273 MET A O 1
ATOM 2159 N N . THR A 1 274 ? -0.616 31.562 5.125 1 97 274 THR A N 1
ATOM 2160 C CA . THR A 1 274 ? 0.223 31.516 3.932 1 97 274 THR A CA 1
ATOM 2161 C C . THR A 1 274 ? 1.701 31.562 4.309 1 97 274 THR A C 1
ATOM 2163 O O . THR A 1 274 ? 2.102 32.312 5.191 1 97 274 THR A O 1
ATOM 2166 N N . ILE A 1 275 ? 2.414 30.672 3.734 1 94.38 275 ILE A N 1
ATOM 2167 C CA . ILE A 1 275 ? 3.861 30.766 3.889 1 94.38 275 ILE A CA 1
ATOM 2168 C C . ILE A 1 275 ? 4.496 31.203 2.57 1 94.38 275 ILE A C 1
ATOM 2170 O O . ILE A 1 275 ? 4.199 30.641 1.515 1 94.38 275 ILE A O 1
ATOM 2174 N N . ASP A 1 276 ? 5.352 32.188 2.652 1 92.62 276 ASP A N 1
ATOM 2175 C CA . ASP A 1 276 ? 5.965 32.781 1.476 1 92.62 276 ASP A CA 1
ATOM 2176 C C . ASP A 1 276 ? 7.449 32.438 1.393 1 92.62 276 ASP A C 1
ATOM 2178 O O . ASP A 1 276 ? 8.18 32.969 0.562 1 92.62 276 ASP A O 1
ATOM 2182 N N . ASP A 1 277 ? 7.875 31.719 2.271 1 89.06 277 ASP A N 1
ATOM 2183 C CA . ASP A 1 277 ? 9.227 31.156 2.273 1 89.06 277 ASP A CA 1
ATOM 2184 C C . ASP A 1 277 ? 9.203 29.688 2.695 1 89.06 277 ASP A C 1
ATOM 2186 O O . ASP A 1 277 ? 8.195 29.188 3.193 1 89.06 277 ASP A O 1
ATOM 2190 N N . PRO A 1 278 ? 10.289 29.016 2.576 1 86.25 278 PRO A N 1
ATOM 2191 C CA . PRO A 1 278 ? 10.289 27.578 2.775 1 86.25 278 PRO A CA 1
ATOM 2192 C C . PRO A 1 278 ? 10.102 27.172 4.238 1 86.25 278 PRO A C 1
ATOM 2194 O O . PRO A 1 278 ? 9.797 26.016 4.535 1 86.25 278 PRO A O 1
ATOM 2197 N N . PHE A 1 279 ? 10.227 28.078 5.168 1 89.56 279 PHE A N 1
ATOM 2198 C CA . PHE A 1 279 ? 10.281 27.688 6.57 1 89.56 279 PHE A CA 1
ATOM 2199 C C . PHE A 1 279 ? 9.094 28.25 7.344 1 89.56 279 PHE A C 1
ATOM 2201 O O . PHE A 1 279 ? 8.656 27.672 8.336 1 89.56 279 PHE A O 1
ATOM 2208 N N . GLY A 1 280 ? 8.633 29.406 6.93 1 90.94 280 GLY A N 1
ATOM 2209 C CA . GLY A 1 280 ? 7.512 30.016 7.609 1 90.94 280 GLY A CA 1
ATOM 2210 C C . GLY A 1 280 ? 7.812 30.391 9.055 1 90.94 280 GLY A C 1
ATOM 2211 O O . GLY A 1 280 ? 8.922 30.828 9.367 1 90.94 280 GLY A O 1
ATOM 2212 N N . PRO A 1 281 ? 6.891 30.312 9.875 1 92.88 281 PRO A N 1
ATOM 2213 C CA . PRO A 1 281 ? 7.051 30.734 11.273 1 92.88 281 PRO A CA 1
ATOM 2214 C C . PRO A 1 281 ? 7.914 29.781 12.086 1 92.88 281 PRO A C 1
ATOM 2216 O O . PRO A 1 281 ? 8.281 30.078 13.227 1 92.88 281 PRO A O 1
ATOM 2219 N N . SER A 1 282 ? 8.227 28.641 11.562 1 94.81 282 SER A N 1
ATOM 2220 C CA . SER A 1 282 ? 8.945 27.609 12.297 1 94.81 282 SER A CA 1
ATOM 2221 C C . SER A 1 282 ? 10.336 28.094 12.711 1 94.81 282 SER A C 1
ATOM 2223 O O . SER A 1 282 ? 10.906 27.594 13.68 1 94.81 282 SER A O 1
ATOM 2225 N N . ILE A 1 283 ? 10.859 29.062 12.039 1 94.81 283 ILE A N 1
ATOM 2226 C CA . ILE A 1 283 ? 12.234 29.469 12.328 1 94.81 283 ILE A CA 1
ATOM 2227 C C . ILE A 1 283 ? 12.234 30.781 13.117 1 94.81 283 ILE A C 1
ATOM 2229 O O . ILE A 1 283 ? 13.289 31.344 13.398 1 94.81 283 ILE A O 1
ATOM 2233 N N . THR A 1 284 ? 11.102 31.359 13.461 1 93.69 284 THR A N 1
ATOM 2234 C CA . THR A 1 284 ? 11.062 32.656 14.125 1 93.69 284 THR A CA 1
ATOM 2235 C C . THR A 1 284 ? 10.273 32.562 15.43 1 93.69 284 THR A C 1
ATOM 2237 O O . THR A 1 284 ? 10.539 33.344 16.359 1 93.69 284 THR A O 1
ATOM 2240 N N . SER A 1 285 ? 9.406 31.688 15.516 1 94.5 285 SER A N 1
ATOM 2241 C CA . SER A 1 285 ? 8.508 31.656 16.656 1 94.5 285 SER A CA 1
ATOM 2242 C C . SER A 1 285 ? 9.055 30.781 17.781 1 94.5 285 SER A C 1
ATOM 2244 O O . SER A 1 285 ? 9.352 29.609 17.562 1 94.5 285 SER A O 1
ATOM 2246 N N . ARG A 1 286 ? 8.992 31.281 19.016 1 95.88 286 ARG A N 1
ATOM 2247 C CA . ARG A 1 286 ? 9.43 30.531 20.188 1 95.88 286 ARG A CA 1
ATOM 2248 C C . ARG A 1 286 ? 8.312 29.656 20.719 1 95.88 286 ARG A C 1
ATOM 2250 O O . ARG A 1 286 ? 8.555 28.719 21.5 1 95.88 286 ARG A O 1
ATOM 2257 N N . GLN A 1 287 ? 7.172 29.938 20.281 1 96.25 287 GLN A N 1
ATOM 2258 C CA . GLN A 1 287 ? 6.008 29.219 20.797 1 96.25 287 GLN A CA 1
ATOM 2259 C C . GLN A 1 287 ? 5.875 27.859 20.141 1 96.25 287 GLN A C 1
ATOM 2261 O O . GLN A 1 287 ?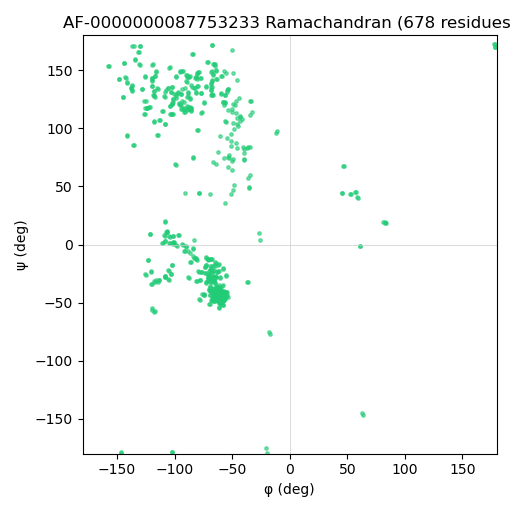 5.262 26.938 20.703 1 96.25 287 GLN A O 1
ATOM 2266 N N . ILE A 1 288 ? 6.434 27.75 19.016 1 97.56 288 ILE A N 1
ATOM 2267 C CA . ILE A 1 288 ? 6.34 26.5 18.266 1 97.56 288 ILE A CA 1
ATOM 2268 C C . ILE A 1 288 ? 7.309 25.469 18.859 1 97.56 288 ILE A C 1
ATOM 2270 O O . ILE A 1 288 ? 8.492 25.766 19.047 1 97.56 288 ILE A O 1
ATOM 2274 N N . THR A 1 289 ? 6.793 24.266 19.125 1 97.44 289 THR A N 1
ATOM 2275 C CA . THR A 1 289 ? 7.625 23.281 19.812 1 97.44 289 THR A CA 1
ATOM 2276 C C . THR A 1 289 ? 7.73 22 18.984 1 97.44 289 THR A C 1
ATOM 2278 O O . THR A 1 289 ? 8.578 21.156 19.266 1 97.44 289 THR A O 1
ATOM 2281 N N . GLY A 1 290 ? 6.902 21.844 17.984 1 98 290 GLY A N 1
ATOM 2282 C CA . GLY A 1 290 ? 6.941 20.641 17.172 1 98 290 GLY A CA 1
ATOM 2283 C C . GLY A 1 290 ? 6.648 20.875 15.711 1 98 290 GLY A C 1
ATOM 2284 O O . GLY A 1 290 ? 6.004 21.859 15.352 1 98 290 GLY A O 1
ATOM 2285 N N . ILE A 1 291 ? 7.133 19.984 14.906 1 98.19 291 ILE A N 1
ATOM 2286 C CA . ILE A 1 291 ? 6.879 20 13.469 1 98.19 291 ILE A CA 1
ATOM 2287 C C . ILE A 1 291 ? 6.578 18.594 12.977 1 98.19 291 ILE A C 1
ATOM 2289 O O . ILE A 1 291 ? 7.199 17.625 13.43 1 98.19 291 ILE A O 1
ATOM 2293 N N . VAL A 1 292 ? 5.594 18.469 12.133 1 98.19 292 VAL A N 1
ATOM 2294 C CA . VAL A 1 292 ? 5.246 17.188 11.531 1 98.19 292 VAL A CA 1
ATOM 2295 C C . VAL A 1 292 ? 5.629 17.203 10.055 1 98.19 292 VAL A C 1
ATOM 2297 O O . VAL A 1 292 ? 5.285 18.125 9.32 1 98.19 292 VAL A O 1
ATOM 2300 N N . VAL A 1 293 ? 6.383 16.188 9.648 1 97.38 293 VAL A N 1
ATOM 2301 C CA . VAL A 1 293 ? 6.848 16.062 8.273 1 97.38 293 VAL A CA 1
ATOM 2302 C C . VAL A 1 293 ? 6.645 14.641 7.781 1 97.38 293 VAL A C 1
ATOM 2304 O O . VAL A 1 293 ? 6.41 13.727 8.578 1 97.38 293 VAL A O 1
ATOM 2307 N N . SER A 1 294 ? 6.617 14.461 6.504 1 94.88 294 SER A N 1
ATOM 2308 C CA . SER A 1 294 ? 6.676 13.125 5.918 1 94.88 294 SER A CA 1
ATOM 2309 C C . SER A 1 294 ? 8.117 12.648 5.77 1 94.88 294 SER A C 1
ATOM 2311 O O . SER A 1 294 ? 9.055 13.445 5.852 1 94.88 294 SER A O 1
ATOM 2313 N N . SER A 1 295 ? 8.289 11.359 5.566 1 91.94 295 SER A N 1
ATOM 2314 C CA . SER A 1 295 ? 9.617 10.797 5.367 1 91.94 295 SER A CA 1
ATOM 2315 C C . SER A 1 295 ? 10.32 11.438 4.176 1 91.94 295 SER A C 1
ATOM 2317 O O . SER A 1 295 ? 11.555 11.477 4.121 1 91.94 295 SER A O 1
ATOM 2319 N N . GLU A 1 296 ? 9.594 12.031 3.322 1 85.94 296 GLU A N 1
ATOM 2320 C CA . GLU A 1 296 ? 10.141 12.664 2.129 1 85.94 296 GLU A CA 1
ATOM 2321 C C . GLU A 1 296 ? 10.703 14.047 2.447 1 85.94 296 GLU A C 1
ATOM 2323 O O . GLU A 1 296 ? 11.625 14.523 1.78 1 85.94 296 GLU A O 1
ATOM 2328 N N . THR A 1 297 ? 10.117 14.766 3.434 1 89.88 297 THR A N 1
ATOM 2329 C CA . THR A 1 297 ? 10.469 16.156 3.688 1 89.88 297 THR A CA 1
ATOM 2330 C C . THR A 1 297 ? 11.266 16.297 4.98 1 89.88 297 THR A C 1
ATOM 2332 O O . THR A 1 297 ? 11.328 17.375 5.566 1 89.88 297 THR A O 1
ATOM 2335 N N . LEU A 1 298 ? 11.805 15.242 5.359 1 93.25 298 LEU A N 1
ATOM 2336 C CA . LEU A 1 298 ? 12.555 15.188 6.609 1 93.25 298 LEU A CA 1
ATOM 2337 C C . LEU A 1 298 ? 13.719 16.172 6.594 1 93.25 298 LEU A C 1
ATOM 2339 O O . LEU A 1 298 ? 14.023 16.797 7.613 1 93.25 298 LEU A O 1
ATOM 2343 N N . ALA A 1 299 ? 14.414 16.328 5.496 1 91 299 ALA A N 1
ATOM 2344 C CA . ALA A 1 299 ? 15.57 17.219 5.363 1 91 299 ALA A CA 1
ATOM 2345 C C . ALA A 1 299 ? 15.195 18.656 5.695 1 91 299 ALA A C 1
ATOM 2347 O O . ALA A 1 299 ? 16 19.391 6.273 1 91 299 ALA A O 1
ATOM 2348 N N . GLY A 1 300 ? 14 19.016 5.348 1 92.44 300 GLY A N 1
ATOM 2349 C CA . GLY A 1 300 ? 13.523 20.344 5.664 1 92.44 300 GLY A CA 1
ATOM 2350 C C . GLY A 1 300 ? 13.445 20.609 7.156 1 92.44 300 GLY A C 1
ATOM 2351 O O . GLY A 1 300 ? 13.828 21.688 7.625 1 92.44 300 GLY A O 1
ATOM 2352 N N . ALA A 1 301 ? 13.008 19.656 7.871 1 95.94 301 ALA A N 1
ATOM 2353 C CA . ALA A 1 301 ? 12.891 19.797 9.32 1 95.94 301 ALA A CA 1
ATOM 2354 C C . ALA A 1 301 ? 14.258 19.906 9.977 1 95.94 301 ALA A C 1
ATOM 2356 O O . ALA A 1 301 ? 14.438 20.672 10.922 1 95.94 301 ALA A O 1
ATOM 2357 N N . ILE A 1 302 ? 15.164 19.156 9.445 1 95.44 302 ILE A N 1
ATOM 2358 C CA . ILE A 1 302 ? 16.531 19.219 9.953 1 95.44 302 ILE A CA 1
ATOM 2359 C C . ILE A 1 302 ? 17.094 20.609 9.734 1 95.44 302 ILE A C 1
ATOM 2361 O O . ILE A 1 302 ? 17.672 21.203 10.648 1 95.44 302 ILE A O 1
ATOM 2365 N N . LYS A 1 303 ? 16.906 21.109 8.602 1 95.75 303 LYS A N 1
ATOM 2366 C CA . LYS A 1 303 ? 17.391 22.453 8.266 1 95.75 303 LYS A CA 1
ATOM 2367 C C . LYS A 1 303 ? 16.75 23.5 9.156 1 95.75 303 LYS A C 1
ATOM 2369 O O . LYS A 1 303 ? 17.422 24.453 9.578 1 95.75 303 LYS A O 1
ATOM 2374 N N . ILE A 1 304 ? 15.531 23.375 9.43 1 96.56 304 ILE A N 1
ATOM 2375 C CA . ILE A 1 304 ? 14.812 24.297 10.305 1 96.56 304 ILE A CA 1
ATOM 2376 C C . ILE A 1 304 ? 15.484 24.328 11.672 1 96.56 304 ILE A C 1
ATOM 2378 O O . ILE A 1 304 ? 15.734 25.406 12.219 1 96.56 304 ILE A O 1
ATOM 2382 N N . ASN A 1 305 ? 15.758 23.188 12.211 1 96.94 305 ASN A N 1
ATOM 2383 C CA . ASN A 1 305 ? 16.391 23.141 13.523 1 96.94 305 ASN A CA 1
ATOM 2384 C C . ASN A 1 305 ? 17.797 23.719 13.492 1 96.94 305 ASN A C 1
ATOM 2386 O O . ASN A 1 305 ? 18.266 24.312 14.477 1 96.94 305 ASN A O 1
ATOM 2390 N N . ASP A 1 306 ? 18.469 23.562 12.32 1 96.94 306 ASP A N 1
ATOM 2391 C CA . ASP A 1 306 ? 19.781 24.203 12.164 1 96.94 306 ASP A CA 1
ATOM 2392 C C . ASP A 1 306 ? 19.641 25.719 12.258 1 96.94 306 ASP A C 1
ATOM 2394 O O . ASP A 1 306 ? 20.422 26.375 12.953 1 96.94 306 ASP A O 1
ATOM 2398 N N . ILE A 1 307 ? 18.719 26.266 11.594 1 97.12 307 ILE A N 1
ATOM 2399 C CA . ILE A 1 307 ? 18.484 27.703 11.57 1 97.12 307 ILE A CA 1
ATOM 2400 C C . ILE A 1 307 ? 18.062 28.188 12.953 1 97.12 307 ILE A C 1
ATOM 2402 O O . ILE A 1 307 ? 18.5 29.234 13.422 1 97.12 307 ILE A O 1
ATOM 2406 N N . ARG A 1 308 ? 17.203 27.406 13.594 1 97.38 308 ARG A N 1
ATOM 2407 C CA . ARG A 1 308 ? 16.766 27.75 14.945 1 97.38 308 ARG A CA 1
ATOM 2408 C C . ARG A 1 308 ? 17.953 27.828 15.898 1 97.38 308 ARG A C 1
ATOM 2410 O O . ARG A 1 308 ? 18.047 28.75 16.719 1 97.38 308 ARG A O 1
ATOM 2417 N N . ALA A 1 309 ? 18.812 26.891 15.789 1 97.06 309 ALA A N 1
ATOM 2418 C CA . ALA A 1 309 ? 20 26.891 16.625 1 97.06 309 ALA A CA 1
ATOM 2419 C C . ALA A 1 309 ? 20.828 28.156 16.406 1 97.06 309 ALA A C 1
ATOM 2421 O O . ALA A 1 309 ? 21.297 28.766 17.375 1 97.06 309 ALA A O 1
ATOM 2422 N N . GLU A 1 310 ? 20.938 28.562 15.219 1 97.38 310 GLU A N 1
ATOM 2423 C CA . GLU A 1 310 ? 21.672 29.766 14.867 1 97.38 310 GLU A CA 1
ATOM 2424 C C . GLU A 1 310 ? 21 31.016 15.445 1 97.38 310 GLU A C 1
ATOM 2426 O O . GLU A 1 310 ? 21.672 32 15.766 1 97.38 310 GLU A O 1
ATOM 2431 N N . ARG A 1 311 ? 19.75 30.938 15.617 1 96.5 311 ARG A N 1
ATOM 2432 C CA . ARG A 1 311 ? 18.969 32.094 16.062 1 96.5 311 ARG A CA 1
ATOM 2433 C C . ARG A 1 311 ? 18.719 32.031 17.562 1 96.5 311 ARG A C 1
ATOM 2435 O O . ARG A 1 311 ? 17.938 32.844 18.094 1 96.5 311 ARG A O 1
ATOM 2442 N N . GLY A 1 312 ? 19.188 31 18.172 1 96.5 312 GLY A N 1
ATOM 2443 C CA . GLY A 1 312 ? 19.047 30.875 19.609 1 96.5 312 GLY A CA 1
ATOM 2444 C C . GLY A 1 312 ? 17.703 30.328 20.031 1 96.5 312 GLY A C 1
ATOM 2445 O O . GLY A 1 312 ? 17.25 30.594 21.156 1 96.5 312 GLY A O 1
ATOM 2446 N N . LEU A 1 313 ? 17.016 29.688 19.125 1 97.06 313 LEU A N 1
ATOM 2447 C CA . LEU A 1 313 ? 15.734 29.078 19.438 1 97.06 313 LEU A CA 1
ATOM 2448 C C . LEU A 1 313 ? 15.898 27.594 19.781 1 97.06 313 LEU A C 1
ATOM 2450 O O . LEU A 1 313 ? 16.844 26.953 19.328 1 97.06 313 LEU A O 1
ATOM 2454 N N . LEU A 1 314 ? 15.062 27.141 20.594 1 96.75 314 LEU A N 1
ATOM 2455 C CA . LEU A 1 314 ? 15.07 25.719 20.938 1 96.75 314 LEU A CA 1
ATOM 2456 C C . LEU A 1 314 ? 14.68 24.875 19.734 1 96.75 314 LEU A C 1
ATOM 2458 O O . LEU A 1 314 ? 13.828 25.266 18.938 1 96.75 314 LEU A O 1
ATOM 2462 N N . PRO A 1 315 ? 15.25 23.719 19.641 1 97.44 315 PRO A N 1
ATOM 2463 C CA . PRO A 1 315 ? 14.883 22.859 18.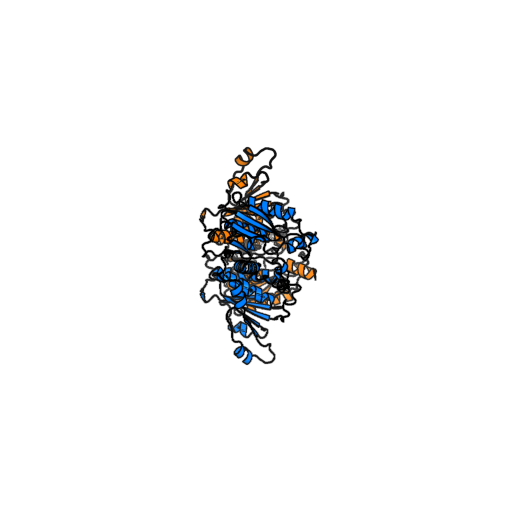516 1 97.44 315 PRO A CA 1
ATOM 2464 C C . PRO A 1 315 ? 13.445 22.344 18.609 1 97.44 315 PRO A C 1
ATOM 2466 O O . PRO A 1 315 ? 12.922 22.156 19.703 1 97.44 315 PRO A O 1
ATOM 2469 N N . LEU A 1 316 ? 12.914 22.172 17.469 1 97.69 316 LEU A N 1
ATOM 2470 C CA . LEU A 1 316 ? 11.586 21.562 17.391 1 97.69 316 LEU A CA 1
ATOM 2471 C C . LEU A 1 316 ? 11.672 20.047 17.516 1 97.69 316 LEU A C 1
ATOM 2473 O O . LEU A 1 316 ? 12.617 19.438 17.016 1 97.69 316 LEU A O 1
ATOM 2477 N N . LYS A 1 317 ? 10.703 19.484 18.188 1 97.31 317 LYS A N 1
ATOM 2478 C CA . LYS A 1 317 ? 10.508 18.047 18.062 1 97.31 317 LYS A CA 1
ATOM 2479 C C . LYS A 1 317 ? 10.039 17.688 16.656 1 97.31 317 LYS A C 1
ATOM 2481 O O . LYS A 1 317 ? 9.07 18.25 16.141 1 97.31 317 LYS A O 1
ATOM 2486 N N . ILE A 1 318 ? 10.719 16.75 16.062 1 97.62 318 ILE A N 1
ATOM 2487 C CA . ILE A 1 318 ? 10.391 16.375 14.688 1 97.62 318 ILE A CA 1
ATOM 2488 C C . ILE A 1 318 ? 9.586 15.086 14.672 1 97.62 318 ILE A C 1
ATOM 2490 O O . ILE A 1 318 ? 10.102 14.023 15.023 1 97.62 318 ILE A O 1
ATOM 2494 N N . TYR A 1 319 ? 8.359 15.188 14.297 1 97.94 319 TYR A N 1
ATOM 2495 C CA . TYR A 1 319 ? 7.469 14.039 14.109 1 97.94 319 TYR A CA 1
ATOM 2496 C C . TYR A 1 319 ? 7.414 13.617 12.648 1 97.94 319 TYR A C 1
ATOM 2498 O O . TYR A 1 319 ? 7.203 14.453 11.766 1 97.94 319 TYR A O 1
ATOM 2506 N N . VAL A 1 320 ? 7.59 12.344 12.422 1 97.38 320 VAL A N 1
ATOM 2507 C CA . VAL A 1 320 ? 7.699 11.867 11.047 1 97.38 320 VAL A CA 1
ATOM 2508 C C . VAL A 1 320 ? 6.559 10.898 10.742 1 97.38 320 VAL A C 1
ATOM 2510 O O . VAL A 1 320 ? 6.285 9.992 11.523 1 97.38 320 VAL A O 1
ATOM 2513 N N . CYS A 1 321 ? 5.906 11.18 9.672 1 95.94 321 CYS A N 1
ATOM 2514 C CA . CYS A 1 321 ? 4.906 10.273 9.117 1 95.94 321 CYS A CA 1
ATOM 2515 C C . CYS A 1 321 ? 5.465 9.516 7.922 1 95.94 321 CYS A C 1
ATOM 2517 O O . CYS A 1 321 ? 6.055 10.109 7.02 1 95.94 321 CYS A O 1
ATOM 2519 N N . ARG A 1 322 ? 5.219 8.188 7.836 1 94.94 322 ARG A N 1
ATOM 2520 C CA . ARG A 1 322 ? 5.723 7.336 6.762 1 94.94 322 ARG A CA 1
ATOM 2521 C C . ARG A 1 322 ? 4.957 7.578 5.465 1 94.94 322 ARG A C 1
ATOM 2523 O O . ARG A 1 322 ? 3.725 7.527 5.445 1 94.94 322 ARG A O 1
ATOM 2530 N N . ARG A 1 323 ? 5.672 7.926 4.484 1 90.94 323 ARG A N 1
ATOM 2531 C CA . ARG A 1 323 ? 5.043 8.086 3.178 1 90.94 323 ARG A CA 1
ATOM 2532 C C . ARG A 1 323 ? 4.996 6.766 2.422 1 90.94 323 ARG A C 1
ATOM 2534 O O . ARG A 1 323 ? 6.008 6.074 2.309 1 90.94 323 ARG A O 1
ATOM 2541 N N . THR A 1 324 ? 3.795 6.391 1.99 1 86.44 324 THR A N 1
ATOM 2542 C CA . THR A 1 324 ? 3.6 5.203 1.166 1 86.44 324 THR A CA 1
ATOM 2543 C C . THR A 1 324 ? 2.752 5.527 -0.06 1 86.44 324 THR A C 1
ATOM 2545 O O . THR A 1 324 ? 2.275 6.656 -0.21 1 86.44 324 THR A O 1
ATOM 2548 N N . GLU A 1 325 ? 2.646 4.609 -0.984 1 86.81 325 GLU A N 1
ATOM 2549 C CA . GLU A 1 325 ? 1.865 4.762 -2.207 1 86.81 325 GLU A CA 1
ATOM 2550 C C . GLU A 1 325 ? 2.32 5.984 -3.004 1 86.81 325 GLU A C 1
ATOM 2552 O O . GLU A 1 325 ? 1.493 6.781 -3.455 1 86.81 325 GLU A O 1
ATOM 2557 N N . CYS A 1 326 ? 3.523 6.117 -3.123 1 83.25 326 CYS A N 1
ATOM 2558 C CA . CYS A 1 326 ? 4.109 7.328 -3.684 1 83.25 326 CYS A CA 1
ATOM 2559 C C . CYS A 1 326 ? 3.787 7.457 -5.168 1 83.25 326 CYS A C 1
ATOM 2561 O O . CYS A 1 326 ? 3.803 8.562 -5.719 1 83.25 326 CYS A O 1
ATOM 2563 N N . SER A 1 327 ? 3.443 6.375 -5.816 1 82.81 327 SER A N 1
ATOM 2564 C CA . SER A 1 327 ? 3.275 6.391 -7.266 1 82.81 327 SER A CA 1
ATOM 2565 C C . SER A 1 327 ? 2.004 7.129 -7.668 1 82.81 327 SER A C 1
ATOM 2567 O O . SER A 1 327 ? 1.97 7.793 -8.703 1 82.81 327 SER A O 1
ATOM 2569 N N . THR A 1 328 ? 0.988 7.043 -6.824 1 80.62 328 THR A N 1
ATOM 2570 C CA . THR A 1 328 ? -0.283 7.637 -7.227 1 80.62 328 THR A CA 1
ATOM 2571 C C . THR A 1 328 ? -0.716 8.711 -6.238 1 80.62 328 THR A C 1
ATOM 2573 O O . THR A 1 328 ? -1.496 9.602 -6.582 1 80.62 328 THR A O 1
ATOM 2576 N N . LEU A 1 329 ? -0.229 8.633 -5.062 1 81.25 329 LEU A N 1
ATOM 2577 C CA . LEU A 1 329 ? -0.67 9.523 -4 1 81.25 329 LEU A CA 1
ATOM 2578 C C . LEU A 1 329 ? 0.081 10.852 -4.062 1 81.25 329 LEU A C 1
ATOM 2580 O O . LEU A 1 329 ? 0.949 11.117 -3.227 1 81.25 329 LEU A O 1
ATOM 2584 N N . SER A 1 330 ? -0.288 11.641 -5.008 1 79.5 330 SER A N 1
ATOM 2585 C CA . SER A 1 330 ? 0.333 12.945 -5.215 1 79.5 330 SER A CA 1
ATOM 2586 C C . SER A 1 330 ? -0.593 13.875 -5.98 1 79.5 330 SER A C 1
ATOM 2588 O O . SER A 1 330 ? -1.438 13.43 -6.758 1 79.5 330 SER A O 1
ATOM 2590 N N . SER A 1 331 ? -0.38 15.117 -5.738 1 83.25 331 SER A N 1
ATOM 2591 C CA . SER A 1 331 ? -1.155 16.109 -6.473 1 83.25 331 SER A CA 1
ATOM 2592 C C . SER A 1 331 ? -0.817 16.094 -7.961 1 83.25 331 SER A C 1
ATOM 2594 O O . SER A 1 331 ? -1.691 16.297 -8.805 1 83.25 331 SER A O 1
ATOM 2596 N N . SER A 1 332 ? 0.453 15.906 -8.281 1 80.25 332 SER A N 1
ATOM 2597 C CA . SER A 1 332 ? 0.875 15.82 -9.672 1 80.25 332 SER A CA 1
ATOM 2598 C C . SER A 1 332 ? 0.118 14.719 -10.414 1 80.25 332 SER A C 1
ATOM 2600 O O . SER A 1 332 ? -0.296 14.906 -11.562 1 80.25 332 SER A O 1
ATOM 2602 N N . PHE A 1 333 ? -0.072 13.664 -9.805 1 81.44 333 PHE A N 1
ATOM 2603 C CA . PHE A 1 333 ? -0.829 12.562 -10.383 1 81.44 333 PHE A CA 1
ATOM 2604 C C . PHE A 1 333 ? -2.27 12.977 -10.656 1 81.44 333 PHE A C 1
ATOM 2606 O O . PHE A 1 333 ? -2.805 12.711 -11.734 1 81.44 333 PHE A O 1
ATOM 2613 N N . ILE A 1 334 ? -2.914 13.586 -9.672 1 79.88 334 ILE A N 1
ATOM 2614 C CA . ILE A 1 334 ? -4.297 14.023 -9.82 1 79.88 334 ILE A CA 1
ATOM 2615 C C . ILE A 1 334 ? -4.414 14.992 -10.992 1 79.88 334 ILE A C 1
ATOM 2617 O O . ILE A 1 334 ? -5.316 14.867 -11.82 1 79.88 334 ILE A O 1
ATOM 2621 N N . ARG A 1 335 ? -3.479 15.93 -11.07 1 82.06 335 ARG A N 1
ATOM 2622 C CA . ARG A 1 335 ? -3.482 16.891 -12.172 1 82.06 335 ARG A CA 1
ATOM 2623 C C . ARG A 1 335 ? -3.352 16.172 -13.516 1 82.06 335 ARG A C 1
ATOM 2625 O O . ARG A 1 335 ? -3.996 16.562 -14.492 1 82.06 335 ARG A O 1
ATOM 2632 N N . GLU A 1 336 ? -2.492 15.133 -13.594 1 80.12 336 GLU A N 1
ATOM 2633 C CA . GLU A 1 336 ? -2.328 14.352 -14.82 1 80.12 336 GLU A CA 1
ATOM 2634 C C . GLU A 1 336 ? -3.635 13.672 -15.219 1 80.12 336 GLU A C 1
ATOM 2636 O O . GLU A 1 336 ? -3.973 13.609 -16.406 1 80.12 336 GLU A O 1
ATOM 2641 N N . GLN A 1 337 ? -4.352 13.18 -14.227 1 78.81 337 GLN A N 1
ATOM 2642 C CA . GLN A 1 337 ? -5.629 12.531 -14.508 1 78.81 337 GLN A CA 1
ATOM 2643 C C . GLN A 1 337 ? -6.668 13.547 -14.977 1 78.81 337 GLN A C 1
ATOM 2645 O O . GLN A 1 337 ? -7.461 13.258 -15.875 1 78.81 337 GLN A O 1
ATOM 2650 N N . ILE A 1 338 ? -6.688 14.75 -14.344 1 79.38 338 ILE A N 1
ATOM 2651 C CA . ILE A 1 338 ? -7.598 15.82 -14.742 1 79.38 338 ILE A CA 1
ATOM 2652 C C . ILE A 1 338 ? -7.293 16.25 -16.172 1 79.38 338 ILE A C 1
ATOM 2654 O O . ILE A 1 338 ? -8.211 16.484 -16.969 1 79.38 338 ILE A O 1
ATOM 2658 N N . ALA A 1 339 ? -5.992 16.328 -16.484 1 78.75 339 ALA A N 1
ATOM 2659 C CA . ALA A 1 339 ? -5.551 16.781 -17.797 1 78.75 339 ALA A CA 1
ATOM 2660 C C . ALA A 1 339 ? -5.977 15.812 -18.891 1 78.75 339 ALA A C 1
ATOM 2662 O O . ALA A 1 339 ? -6.168 16.203 -20.047 1 78.75 339 ALA A O 1
ATOM 2663 N N . LYS A 1 340 ? -6.137 14.555 -18.625 1 77.06 340 LYS A N 1
ATOM 2664 C CA . LYS A 1 340 ? -6.551 13.539 -19.594 1 77.06 340 LYS A CA 1
ATOM 2665 C C . LYS A 1 340 ? -8.031 13.68 -19.938 1 77.06 340 LYS A C 1
ATOM 2667 O O . LYS A 1 340 ? -8.484 13.195 -20.969 1 77.06 340 LYS A O 1
ATOM 2672 N N . ARG A 1 341 ? -8.852 14.258 -19.078 1 65.44 341 ARG A N 1
ATOM 2673 C CA . ARG A 1 341 ? -10.273 14.438 -19.344 1 65.44 341 ARG A CA 1
ATOM 2674 C C . ARG A 1 341 ? -10.523 15.672 -20.203 1 65.44 341 ARG A C 1
ATOM 2676 O O . ARG A 1 341 ? -11.414 15.664 -21.062 1 65.44 341 ARG A O 1
ATOM 2683 N N . MET B 1 1 ? -44.406 -80.75 -32.469 1 18.7 1 MET B N 1
ATOM 2684 C CA . MET B 1 1 ? -45.219 -79.562 -32.75 1 18.7 1 MET B CA 1
ATOM 2685 C C . MET B 1 1 ? -44.344 -78.312 -32.688 1 18.7 1 MET B C 1
ATOM 2687 O O . MET B 1 1 ? -43.219 -78.375 -32.188 1 18.7 1 MET B O 1
ATOM 2691 N N . LYS B 1 2 ? -45.219 -77.125 -32.594 1 21.77 2 LYS B N 1
ATOM 2692 C CA . LYS B 1 2 ? -45.438 -75.75 -33.062 1 21.77 2 LYS B CA 1
ATOM 2693 C C . LYS B 1 2 ? -44.594 -74.75 -32.25 1 21.77 2 LYS B C 1
ATOM 2695 O O . LYS B 1 2 ? -44.781 -73.562 -32.312 1 21.77 2 LYS B O 1
ATOM 2700 N N . ASN B 1 3 ? -43.719 -75.25 -31.297 1 19.34 3 ASN B N 1
ATOM 2701 C CA . ASN B 1 3 ? -43.312 -74.5 -30.109 1 19.34 3 ASN B CA 1
ATOM 2702 C C . ASN B 1 3 ? -42.406 -73.312 -30.453 1 19.34 3 ASN B C 1
ATOM 2704 O O . ASN B 1 3 ? -41.188 -73.438 -30.453 1 19.34 3 ASN B O 1
ATOM 2708 N N . ARG B 1 4 ? -42.75 -72.562 -31.516 1 25.8 4 ARG B N 1
ATOM 2709 C CA . ARG B 1 4 ? -41.969 -71.5 -32.188 1 25.8 4 ARG B CA 1
ATOM 2710 C C . ARG B 1 4 ? -41.656 -70.375 -31.219 1 25.8 4 ARG B C 1
ATOM 2712 O O . ARG B 1 4 ? -42.562 -69.75 -30.656 1 25.8 4 ARG B O 1
ATOM 2719 N N . VAL B 1 5 ? -40.531 -70.375 -30.562 1 24.41 5 VAL B N 1
ATOM 2720 C CA . VAL B 1 5 ? -40 -69.562 -29.469 1 24.41 5 VAL B CA 1
ATOM 2721 C C . VAL B 1 5 ? -40.156 -68.062 -29.797 1 24.41 5 VAL B C 1
ATOM 2723 O O . VAL B 1 5 ? -40.25 -67.688 -30.969 1 24.41 5 VAL B O 1
ATOM 2726 N N . PRO B 1 6 ? -39.969 -67.062 -28.797 1 23.61 6 PRO B N 1
ATOM 2727 C CA . PRO B 1 6 ? -40.281 -65.812 -28.109 1 23.61 6 PRO B CA 1
ATOM 2728 C C . PRO B 1 6 ? -39.5 -64.625 -28.672 1 23.61 6 PRO B C 1
ATOM 2730 O O . PRO B 1 6 ? -38.281 -64.562 -28.484 1 23.61 6 PRO B O 1
ATOM 2733 N N . TRP B 1 7 ? -39.25 -64.25 -29.922 1 22.16 7 TRP B N 1
ATOM 2734 C CA . TRP B 1 7 ? -38.281 -63.312 -30.484 1 22.16 7 TRP B CA 1
ATOM 2735 C C . TRP B 1 7 ? -38.625 -61.875 -30.031 1 22.16 7 TRP B C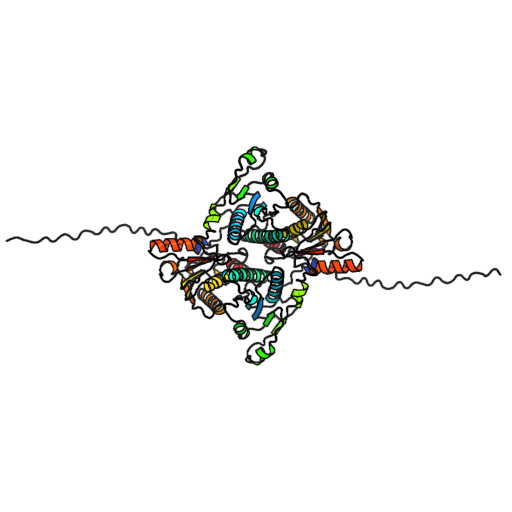 1
ATOM 2737 O O . TRP B 1 7 ? -39.688 -61.344 -30.359 1 22.16 7 TRP B O 1
ATOM 2747 N N . THR B 1 8 ? -38.406 -61.562 -28.703 1 21.7 8 THR B N 1
ATOM 2748 C CA . THR B 1 8 ? -38.781 -60.281 -28.078 1 21.7 8 THR B CA 1
ATOM 2749 C C . THR B 1 8 ? -38.219 -59.125 -28.844 1 21.7 8 THR B C 1
ATOM 2751 O O . THR B 1 8 ? -37.062 -59.156 -29.281 1 21.7 8 THR B O 1
ATOM 2754 N N . HIS B 1 9 ? -39.031 -58.219 -29.469 1 21.23 9 HIS B N 1
ATOM 2755 C CA . HIS B 1 9 ? -39 -57.031 -30.312 1 21.23 9 HIS B CA 1
ATOM 2756 C C . HIS B 1 9 ? -38.188 -55.906 -29.672 1 21.23 9 HIS B C 1
ATOM 2758 O O . HIS B 1 9 ? -38.219 -55.719 -28.453 1 21.23 9 HIS B O 1
ATOM 2764 N N . ALA B 1 10 ? -37.062 -55.375 -30.312 1 22.89 10 ALA B N 1
ATOM 2765 C CA . ALA B 1 10 ? -35.969 -54.375 -30.297 1 22.89 10 ALA B CA 1
ATOM 2766 C C . ALA B 1 10 ? -36.531 -52.969 -30.094 1 22.89 10 ALA B C 1
ATOM 2768 O O . ALA B 1 10 ? -37.219 -52.438 -30.969 1 22.89 10 ALA B O 1
ATOM 2769 N N . GLY B 1 11 ? -36.969 -52.625 -28.844 1 19.81 11 GLY B N 1
ATOM 2770 C CA . GLY B 1 11 ? -37.5 -51.344 -28.359 1 19.81 11 GLY B CA 1
ATOM 2771 C C . GLY B 1 11 ? -36.688 -50.156 -28.766 1 19.81 11 GLY B C 1
ATOM 2772 O O . GLY B 1 11 ? -35.438 -50.25 -28.844 1 19.81 11 GLY B O 1
ATOM 2773 N N . VAL B 1 12 ? -37.219 -49.062 -29.484 1 23.47 12 VAL B N 1
ATOM 2774 C CA . VAL B 1 12 ? -37 -47.75 -30.062 1 23.47 12 VAL B CA 1
ATOM 2775 C C . VAL B 1 12 ? -36.438 -46.812 -29 1 23.47 12 VAL B C 1
ATOM 2777 O O . VAL B 1 12 ? -37.125 -46.5 -28.016 1 23.47 12 VAL B O 1
ATOM 2780 N N . GLY B 1 13 ? -35.125 -46.906 -28.594 1 20.62 13 GLY B N 1
ATOM 2781 C CA . GLY B 1 13 ? -34.406 -46.031 -27.672 1 20.62 13 GLY B CA 1
ATOM 2782 C C . GLY B 1 13 ? -34.625 -44.562 -27.969 1 20.62 13 GLY B C 1
ATOM 2783 O O . GLY B 1 13 ? -34.656 -44.156 -29.125 1 20.62 13 GLY B O 1
ATOM 2784 N N . ALA B 1 14 ? -35.344 -43.688 -27.062 1 20.55 14 ALA B N 1
ATOM 2785 C CA . ALA B 1 14 ? -35.719 -42.281 -26.875 1 20.55 14 ALA B CA 1
ATOM 2786 C C . ALA B 1 14 ? -34.5 -41.375 -27.062 1 20.55 14 ALA B C 1
ATOM 2788 O O . ALA B 1 14 ? -33.469 -41.562 -26.406 1 20.55 14 ALA B O 1
ATOM 2789 N N . VAL B 1 15 ? -34.25 -40.719 -28.188 1 22.66 15 VAL B N 1
ATOM 2790 C CA . VAL B 1 15 ? -33.375 -39.688 -28.688 1 22.66 15 VAL B CA 1
ATOM 2791 C C . VAL B 1 15 ? -33.531 -38.438 -27.828 1 22.66 15 VAL B C 1
ATOM 2793 O O . VAL B 1 15 ? -34.469 -37.656 -28.016 1 22.66 15 VAL B O 1
ATOM 2796 N N . LEU B 1 16 ? -33.75 -38.531 -26.469 1 20.28 16 LEU B N 1
ATOM 2797 C CA . LEU B 1 16 ? -34.031 -37.25 -25.812 1 20.28 16 LEU B CA 1
ATOM 2798 C C . LEU B 1 16 ? -33 -36.188 -26.188 1 20.28 16 LEU B C 1
ATOM 2800 O O . LEU B 1 16 ? -31.859 -36.531 -26.5 1 20.28 16 LEU B O 1
ATOM 2804 N N . CYS B 1 17 ? -33.438 -34.844 -26.25 1 21.08 17 CYS B N 1
ATOM 2805 C CA . CYS B 1 17 ? -33.094 -33.438 -26.547 1 21.08 17 CYS B CA 1
ATOM 2806 C C . CYS B 1 17 ? -31.922 -32.969 -25.703 1 21.08 17 CYS B C 1
ATOM 2808 O O . CYS B 1 17 ? -32.031 -32.875 -24.484 1 21.08 17 CYS B O 1
ATOM 2810 N N . GLY B 1 18 ? -30.703 -33.375 -25.984 1 21.38 18 GLY B N 1
ATOM 2811 C CA . GLY B 1 18 ? -29.484 -32.844 -25.391 1 21.38 18 GLY B CA 1
ATOM 2812 C C . GLY B 1 18 ? -29.406 -31.328 -25.422 1 21.38 18 GLY B C 1
ATOM 2813 O O . GLY B 1 18 ? -29 -30.75 -26.422 1 21.38 18 GLY B O 1
ATOM 2814 N N . ALA B 1 19 ? -30.484 -30.531 -25.031 1 23.89 19 ALA B N 1
ATOM 2815 C CA . ALA B 1 19 ? -30.266 -29.094 -24.938 1 23.89 19 ALA B CA 1
ATOM 2816 C C . ALA B 1 19 ? -28.969 -28.781 -24.172 1 23.89 19 ALA B C 1
ATOM 2818 O O . ALA B 1 19 ? -28.812 -29.188 -23.016 1 23.89 19 ALA B O 1
ATOM 2819 N N . ALA B 1 20 ? -27.875 -28.734 -24.859 1 24.3 20 ALA B N 1
ATOM 2820 C CA . ALA B 1 20 ? -26.609 -28.156 -24.422 1 24.3 20 ALA B CA 1
ATOM 2821 C C . ALA B 1 20 ? -26.844 -26.859 -23.641 1 24.3 20 ALA B C 1
ATOM 2823 O O . ALA B 1 20 ? -27.359 -25.875 -24.203 1 24.3 20 ALA B O 1
ATOM 2824 N N . ALA B 1 21 ? -27.344 -26.906 -22.422 1 24.72 21 ALA B N 1
ATOM 2825 C CA . ALA B 1 21 ? -27.266 -25.719 -21.578 1 24.72 21 ALA B CA 1
ATOM 2826 C C . ALA B 1 21 ? -25.969 -24.969 -21.812 1 24.72 21 ALA B C 1
ATOM 2828 O O . ALA B 1 21 ? -24.875 -25.516 -21.641 1 24.72 21 ALA B O 1
ATOM 2829 N N . ALA B 1 22 ? -25.922 -24.141 -22.812 1 25.7 22 ALA B N 1
ATOM 2830 C CA . ALA B 1 22 ? -24.938 -23.078 -22.969 1 25.7 22 ALA B CA 1
ATOM 2831 C C . ALA B 1 22 ? -24.578 -22.453 -21.625 1 25.7 22 ALA B C 1
ATOM 2833 O O . ALA B 1 22 ? -25.359 -21.688 -21.078 1 25.7 22 ALA B O 1
ATOM 2834 N N . ALA B 1 23 ? -24.125 -23.297 -20.734 1 26.28 23 ALA B N 1
ATOM 2835 C CA . ALA B 1 23 ? -23.547 -22.719 -19.516 1 26.28 23 ALA B CA 1
ATOM 2836 C C . ALA B 1 23 ? -22.703 -21.5 -19.844 1 26.28 23 ALA B C 1
ATOM 2838 O O . ALA B 1 23 ? -21.734 -21.594 -20.594 1 26.28 23 ALA B O 1
ATOM 2839 N N . CYS B 1 24 ? -23.344 -20.328 -19.984 1 26.92 24 CYS B N 1
ATOM 2840 C CA . CYS B 1 24 ? -22.641 -19.062 -19.891 1 26.92 24 CYS B CA 1
ATOM 2841 C C . CYS B 1 24 ? -21.516 -19.125 -18.859 1 26.92 24 CYS B C 1
ATOM 2843 O O . CYS B 1 24 ? -21.75 -18.906 -17.656 1 26.92 24 CYS B O 1
ATOM 2845 N N . VAL B 1 25 ? -20.766 -20.172 -19.016 1 26.67 25 VAL B N 1
ATOM 2846 C CA . VAL B 1 25 ? -19.578 -20.219 -18.188 1 26.67 25 VAL B CA 1
ATOM 2847 C C . VAL B 1 25 ? -18.812 -18.891 -18.297 1 26.67 25 VAL B C 1
ATOM 2849 O O . VAL B 1 25 ? -18.297 -18.562 -19.375 1 26.67 25 VAL B O 1
ATOM 2852 N N . TYR B 1 26 ? -19.328 -17.828 -17.719 1 29.88 26 TYR B N 1
ATOM 2853 C CA . TYR B 1 26 ? -18.484 -16.656 -17.5 1 29.88 26 TYR B CA 1
ATOM 2854 C C . TYR B 1 26 ? -17.062 -17.062 -17.125 1 29.88 26 TYR B C 1
ATOM 2856 O O . TYR B 1 26 ? -16.859 -17.828 -16.172 1 29.88 26 TYR B O 1
ATOM 2864 N N . SER B 1 27 ? -16.375 -17.328 -18.109 1 30.83 27 SER B N 1
ATOM 2865 C CA . SER B 1 27 ? -14.953 -17.625 -17.906 1 30.83 27 SER B CA 1
ATOM 2866 C C . SER B 1 27 ? -14.367 -16.797 -16.766 1 30.83 27 SER B C 1
ATOM 2868 O O . SER B 1 27 ? -14.781 -15.664 -16.547 1 30.83 27 SER B O 1
ATOM 2870 N N . LEU B 1 28 ? -13.844 -17.594 -15.867 1 35.31 28 LEU B N 1
ATOM 2871 C CA . LEU B 1 28 ? -13.102 -16.969 -14.781 1 35.31 28 LEU B CA 1
ATOM 2872 C C . LEU B 1 28 ? -12.32 -15.75 -15.281 1 35.31 28 LEU B C 1
ATOM 2874 O O . LEU B 1 28 ? -12.102 -14.797 -14.531 1 35.31 28 LEU B O 1
ATOM 2878 N N . VAL B 1 29 ? -11.867 -15.828 -16.547 1 35.72 29 VAL B N 1
ATOM 2879 C CA . VAL B 1 29 ? -11.195 -14.703 -17.188 1 35.72 29 VAL B CA 1
ATOM 2880 C C . VAL B 1 29 ? -12.195 -13.578 -17.422 1 35.72 29 VAL B C 1
ATOM 2882 O O . VAL B 1 29 ? -11.852 -12.398 -17.297 1 35.72 29 VAL B O 1
ATOM 2885 N N . GLN B 1 30 ? -13.453 -13.891 -17.844 1 33.94 30 GLN B N 1
ATOM 2886 C CA . GLN B 1 30 ? -14.477 -12.875 -18.062 1 33.94 30 GLN B CA 1
ATOM 2887 C C . GLN B 1 30 ? -14.93 -12.266 -16.75 1 33.94 30 GLN B C 1
ATOM 2889 O O . GLN B 1 30 ? -15.5 -11.172 -16.734 1 33.94 30 GLN B O 1
ATOM 2894 N N . ILE B 1 31 ? -14.828 -13.023 -15.789 1 32.75 31 ILE B N 1
ATOM 2895 C CA . ILE B 1 31 ? -15.242 -12.438 -14.516 1 32.75 31 ILE B CA 1
ATOM 2896 C C . ILE B 1 31 ? -14.312 -11.281 -14.148 1 32.75 31 ILE B C 1
ATOM 2898 O O . ILE B 1 31 ? -14.586 -10.531 -13.211 1 32.75 31 ILE B O 1
ATOM 2902 N N . ARG B 1 32 ? -13.242 -11.297 -14.844 1 33.97 32 ARG B N 1
ATOM 2903 C CA . ARG B 1 32 ? -12.32 -10.188 -14.602 1 33.97 32 ARG B CA 1
ATOM 2904 C C . ARG B 1 32 ? -12.719 -8.961 -15.414 1 33.97 32 ARG B C 1
ATOM 2906 O O . ARG B 1 32 ? -11.906 -8.047 -15.602 1 33.97 32 ARG B O 1
ATOM 2913 N N . ALA B 1 33 ? -13.781 -8.961 -16.297 1 30.84 33 ALA B N 1
ATOM 2914 C CA . ALA B 1 33 ? -14.086 -7.75 -17.062 1 30.84 33 ALA B CA 1
ATOM 2915 C C . ALA B 1 33 ? -14.141 -6.531 -16.141 1 30.84 33 ALA B C 1
ATOM 2917 O O . ALA B 1 33 ? -14.719 -6.586 -15.055 1 30.84 33 ALA B O 1
ATOM 2918 N N . ARG B 1 34 ? -13.258 -5.59 -16.484 1 34.03 34 ARG B N 1
ATOM 2919 C CA . ARG B 1 34 ? -13.297 -4.305 -15.797 1 34.03 34 ARG B CA 1
ATOM 2920 C C . ARG B 1 34 ? -14.727 -3.807 -15.641 1 34.03 34 ARG B C 1
ATOM 2922 O O . ARG B 1 34 ? -15.477 -3.744 -16.609 1 34.03 34 ARG B O 1
ATOM 2929 N N . PRO B 1 35 ? -15.336 -3.746 -14.5 1 28.98 35 PRO B N 1
ATOM 2930 C CA . PRO B 1 35 ? -16.578 -2.977 -14.539 1 28.98 35 PRO B CA 1
ATOM 2931 C C . PRO B 1 35 ? -16.453 -1.68 -15.328 1 28.98 35 PRO B C 1
ATOM 2933 O O . PRO B 1 35 ? -15.406 -1.024 -15.289 1 28.98 35 PRO B O 1
ATOM 2936 N N . LYS B 1 36 ? -17.078 -1.462 -16.609 1 33.38 36 LYS B N 1
ATOM 2937 C CA . LYS B 1 36 ? -17.172 -0.168 -17.281 1 33.38 36 LYS B CA 1
ATOM 2938 C C . LYS B 1 36 ? -16.984 0.979 -16.297 1 33.38 36 LYS B C 1
ATOM 2940 O O . LYS B 1 36 ? -17.172 0.803 -15.094 1 33.38 36 LYS B O 1
ATOM 2945 N N . LYS B 1 37 ? -17.094 2.24 -16.953 1 32.94 37 LYS B N 1
ATOM 2946 C CA . LYS B 1 37 ? -17.312 3.594 -16.453 1 32.94 37 LYS B CA 1
ATOM 2947 C C . LYS B 1 37 ? -18.203 3.58 -15.211 1 32.94 37 LYS B C 1
ATOM 2949 O O . LYS B 1 37 ? -19.156 2.809 -15.141 1 32.94 37 LYS B O 1
ATOM 2954 N N . LEU B 1 38 ? -17.547 3.965 -14.211 1 34.34 38 LEU B N 1
ATOM 2955 C CA . LEU B 1 38 ? -18.141 4.234 -12.906 1 34.34 38 LEU B CA 1
ATOM 2956 C C . LEU B 1 38 ? -19.609 4.609 -13.039 1 34.34 38 LEU B C 1
ATOM 2958 O O . LEU B 1 38 ? -20.047 5.633 -12.508 1 34.34 38 LEU B O 1
ATOM 2962 N N . VAL B 1 39 ? -20.156 4.574 -14.203 1 32.41 39 VAL B N 1
ATOM 2963 C CA . VAL B 1 39 ? -21.547 4.391 -13.828 1 32.41 39 VAL B CA 1
ATOM 2964 C C . VAL B 1 39 ? -21.703 3.152 -12.945 1 32.41 39 VAL B C 1
ATOM 2966 O O . VAL B 1 39 ? -21.094 2.115 -13.219 1 32.41 39 VAL B O 1
ATOM 2969 N N . GLY B 1 40 ? -21.906 3.123 -11.641 1 35.78 40 GLY B N 1
ATOM 2970 C CA . GLY B 1 40 ? -22.25 1.982 -10.805 1 35.78 40 GLY B CA 1
ATOM 2971 C C . GLY B 1 40 ? -22.641 0.755 -11.602 1 35.78 40 GLY B C 1
ATOM 2972 O O . GLY B 1 40 ? -23.375 0.86 -12.586 1 35.78 40 GLY B O 1
ATOM 2973 N N . GLU B 1 41 ? -21.75 -0.114 -11.781 1 38.38 41 GLU B N 1
ATOM 2974 C CA . GLU B 1 41 ? -22.172 -1.307 -12.508 1 38.38 41 GLU B CA 1
ATOM 2975 C C . GLU B 1 41 ? -23.703 -1.445 -12.508 1 38.38 41 GLU B C 1
ATOM 2977 O O . GLU B 1 41 ? -24.297 -1.803 -13.531 1 38.38 41 GLU B O 1
ATOM 2982 N N . ASN B 1 42 ? -24.141 -1.867 -11.328 1 39.22 42 ASN B N 1
ATOM 2983 C CA . ASN B 1 42 ? -25.516 -2.363 -11.312 1 39.22 42 ASN B CA 1
ATOM 2984 C C . ASN B 1 42 ? -26.531 -1.221 -11.281 1 39.22 42 ASN B C 1
ATOM 2986 O O . ASN B 1 42 ? -27.25 -1.061 -10.305 1 39.22 42 ASN B O 1
ATOM 2990 N N . GLY B 1 43 ? -26.312 -0.267 -12.055 1 52.06 43 GLY B N 1
ATOM 2991 C CA . GLY B 1 43 ? -27.469 0.599 -12.188 1 52.06 43 GLY B CA 1
ATOM 2992 C C . GLY B 1 43 ? -27.891 1.242 -10.875 1 52.06 43 GLY B C 1
ATOM 2993 O O . GLY B 1 43 ? -28.953 1.866 -10.797 1 52.06 43 GLY B O 1
ATOM 2994 N N . SER B 1 44 ? -27.141 0.864 -9.867 1 60.19 44 SER B N 1
ATOM 2995 C CA . SER B 1 44 ? -27.688 1.391 -8.617 1 60.19 44 SER B CA 1
ATOM 2996 C C . SER B 1 44 ? -27.281 2.848 -8.414 1 60.19 44 SER B C 1
ATOM 2998 O O . SER B 1 44 ? -26.172 3.246 -8.758 1 60.19 44 SER B O 1
ATOM 3000 N N . PRO B 1 45 ? -28.078 3.559 -8.047 1 79.25 45 PRO B N 1
ATOM 3001 C CA . PRO B 1 45 ? -27.844 4.988 -7.844 1 79.25 45 PRO B CA 1
ATOM 3002 C C . PRO B 1 45 ? -26.688 5.266 -6.883 1 79.25 45 PRO B C 1
ATOM 3004 O O . PRO B 1 45 ? -26.531 4.555 -5.887 1 79.25 45 PRO B O 1
ATOM 3007 N N . GLN B 1 46 ? -25.734 6.082 -7.246 1 90.56 46 GLN B N 1
ATOM 3008 C CA . GLN B 1 46 ? -24.609 6.496 -6.426 1 90.56 46 GLN B CA 1
ATOM 3009 C C . GLN B 1 46 ? -25.062 7.285 -5.203 1 90.56 46 GLN B C 1
ATOM 3011 O O . GLN B 1 46 ? -26.141 7.906 -5.227 1 90.56 46 GLN B O 1
ATOM 3016 N N . VAL B 1 47 ? -24.406 7.062 -4.117 1 96.5 47 VAL B N 1
ATOM 3017 C CA . VAL B 1 47 ? -24.609 7.797 -2.873 1 96.5 47 VAL B CA 1
ATOM 3018 C C . VAL B 1 47 ? -23.656 8.992 -2.818 1 96.5 47 VAL B C 1
ATOM 3020 O O . VAL B 1 47 ? -22.453 8.828 -2.711 1 96.5 47 VAL B O 1
ATOM 3023 N N . PRO B 1 48 ? -24.125 10.18 -2.85 1 96.44 48 PRO B N 1
ATOM 3024 C CA . PRO B 1 48 ? -23.234 11.344 -2.912 1 96.44 48 PRO B CA 1
ATOM 3025 C C . PRO B 1 48 ? -22.312 11.445 -1.698 1 96.44 48 PRO B C 1
ATOM 3027 O O . PRO B 1 48 ? -21.094 11.578 -1.852 1 96.44 48 PRO B O 1
ATOM 3030 N N . VAL B 1 49 ? -22.906 11.43 -0.515 1 98 49 VAL B N 1
ATOM 3031 C CA . VAL B 1 49 ? -22.125 11.516 0.718 1 98 49 VAL B CA 1
ATOM 3032 C C . VAL B 1 49 ? -22.406 10.289 1.585 1 98 49 VAL B C 1
ATOM 3034 O O . VAL B 1 49 ? -23.547 10.039 1.97 1 98 49 VAL B O 1
ATOM 3037 N N . GLY B 1 50 ? -21.375 9.484 1.854 1 98.25 50 GLY B N 1
ATOM 3038 C CA . GLY B 1 50 ? -21.516 8.25 2.613 1 98.25 50 GLY B CA 1
ATOM 3039 C C . GLY B 1 50 ? -20.703 8.242 3.891 1 98.25 50 GLY B C 1
ATOM 3040 O O . GLY B 1 50 ? -19.734 8.992 4.023 1 98.25 50 GLY B O 1
ATOM 3041 N N . LEU B 1 51 ? -21.109 7.469 4.859 1 98.5 51 LEU B N 1
ATOM 3042 C CA . LEU B 1 51 ? -20.422 7.219 6.121 1 98.5 51 LEU B CA 1
ATOM 3043 C C . LEU B 1 51 ? -20.234 5.727 6.352 1 98.5 51 LEU B C 1
ATOM 3045 O O . LEU B 1 51 ? -21.188 4.949 6.289 1 98.5 51 LEU B O 1
ATOM 3049 N N . LEU B 1 52 ? -19.016 5.312 6.539 1 98.62 52 LEU B N 1
ATOM 3050 C CA . LEU B 1 52 ? -18.656 3.916 6.785 1 98.62 52 LEU B CA 1
ATOM 3051 C C . LEU B 1 52 ? -18.078 3.74 8.188 1 98.62 52 LEU B C 1
ATOM 3053 O O . LEU B 1 52 ? -17.234 4.52 8.617 1 98.62 52 LEU B O 1
ATOM 3057 N N . ARG B 1 53 ? -18.547 2.742 8.859 1 96.88 53 ARG B N 1
ATOM 3058 C CA . ARG B 1 53 ? -17.984 2.398 10.164 1 96.88 53 ARG B CA 1
ATOM 3059 C C . ARG B 1 53 ? -17.031 1.216 10.055 1 96.88 53 ARG B C 1
ATOM 3061 O O . ARG B 1 53 ? -17.391 0.159 9.531 1 96.88 53 ARG B O 1
ATOM 3068 N N . LEU B 1 54 ? -15.828 1.405 10.523 1 97.25 54 LEU B N 1
ATOM 3069 C CA . LEU B 1 54 ? -14.812 0.359 10.586 1 97.25 54 LEU B CA 1
ATOM 3070 C C . LEU B 1 54 ? -14.367 0.117 12.023 1 97.25 54 LEU B C 1
ATOM 3072 O O . LEU B 1 54 ? -14.25 1.062 12.805 1 97.25 54 LEU B O 1
ATOM 3076 N N . GLY B 1 55 ? -14.156 -1.12 12.32 1 95.94 55 GLY B N 1
ATOM 3077 C CA . GLY B 1 55 ? -13.453 -1.426 13.555 1 95.94 55 GLY B CA 1
ATOM 3078 C C . GLY B 1 55 ? -11.953 -1.507 13.383 1 95.94 55 GLY B C 1
ATOM 3079 O O . GLY B 1 55 ? -11.461 -1.916 12.32 1 95.94 55 GLY B O 1
ATOM 3080 N N . HIS B 1 56 ? -11.25 -1.095 14.391 1 96.19 56 HIS B N 1
ATOM 3081 C CA . HIS B 1 56 ? -9.805 -1.317 14.383 1 96.19 56 HIS B CA 1
ATOM 3082 C C . HIS B 1 56 ? -9.477 -2.801 14.25 1 96.19 56 HIS B C 1
ATOM 3084 O O . HIS B 1 56 ? -9.914 -3.611 15.07 1 96.19 56 HIS B O 1
ATOM 3090 N N . ALA B 1 57 ? -8.719 -3.123 13.234 1 94 57 ALA B N 1
ATOM 3091 C CA . ALA B 1 57 ? -8.445 -4.523 12.922 1 94 57 ALA B CA 1
ATOM 3092 C C . ALA B 1 57 ? -7.578 -5.16 14.008 1 94 57 ALA B C 1
ATOM 3094 O O . ALA B 1 57 ? -6.5 -4.652 14.32 1 94 57 ALA B O 1
ATOM 3095 N N . VAL B 1 58 ? -7.996 -6.273 14.508 1 90.69 58 VAL B N 1
ATOM 3096 C CA . VAL B 1 58 ? -7.301 -6.941 15.602 1 90.69 58 VAL B CA 1
ATOM 3097 C C . VAL B 1 58 ? -6.543 -8.156 15.07 1 90.69 58 VAL B C 1
ATOM 3099 O O . VAL B 1 58 ? -5.656 -8.688 15.742 1 90.69 58 VAL B O 1
ATOM 3102 N N . ASP B 1 59 ? -6.965 -8.648 13.977 1 93.25 59 ASP B N 1
ATOM 3103 C CA . ASP B 1 59 ? -6.293 -9.766 13.312 1 93.25 59 ASP B CA 1
ATOM 3104 C C . ASP B 1 59 ? -6.41 -9.656 11.797 1 93.25 59 ASP B C 1
ATOM 3106 O O . ASP B 1 59 ? -6.973 -8.688 11.281 1 93.25 59 ASP B O 1
ATOM 3110 N N . PHE B 1 60 ? -5.875 -10.609 11.18 1 95.38 60 PHE B N 1
ATOM 3111 C CA . PHE B 1 60 ? -5.785 -10.531 9.727 1 95.38 60 PHE B CA 1
ATOM 3112 C C . PHE B 1 60 ? -7.164 -10.664 9.094 1 95.38 60 PHE B C 1
ATOM 3114 O O . PHE B 1 60 ? -7.449 -10.023 8.078 1 95.38 60 PHE B O 1
ATOM 3121 N N . LEU B 1 61 ? -8.008 -11.492 9.609 1 95.81 61 LEU B N 1
ATOM 3122 C CA . LEU B 1 61 ? -9.359 -11.648 9.078 1 95.81 61 LEU B CA 1
ATOM 3123 C C . LEU B 1 61 ? -10.125 -10.336 9.172 1 95.81 61 LEU B C 1
ATOM 3125 O O . LEU B 1 61 ? -10.914 -10 8.281 1 95.81 61 LEU B O 1
ATOM 3129 N N . HIS B 1 62 ? -9.938 -9.672 10.266 1 95.81 62 HIS B N 1
ATOM 3130 C CA . HIS B 1 62 ? -10.555 -8.359 10.422 1 95.81 62 HIS B CA 1
ATOM 3131 C C . HIS B 1 62 ? -10.062 -7.387 9.359 1 95.81 62 HIS B C 1
ATOM 3133 O O . HIS B 1 62 ? -10.828 -6.559 8.867 1 95.81 62 HIS B O 1
ATOM 3139 N N . VAL B 1 63 ? -8.789 -7.473 9.023 1 95.94 63 VAL B N 1
ATOM 3140 C CA . VAL B 1 63 ? -8.227 -6.66 7.953 1 95.94 63 VAL B CA 1
ATOM 3141 C C . VAL B 1 63 ? -8.961 -6.949 6.645 1 95.94 63 VAL B C 1
ATOM 3143 O O . VAL B 1 63 ? -9.367 -6.023 5.938 1 95.94 63 VAL B O 1
ATOM 3146 N N . LEU B 1 64 ? -9.125 -8.18 6.355 1 96.69 64 LEU B N 1
ATOM 3147 C CA . LEU B 1 64 ? -9.797 -8.578 5.125 1 96.69 64 LEU B CA 1
ATOM 3148 C C . LEU B 1 64 ? -11.242 -8.086 5.105 1 96.69 64 LEU B C 1
ATOM 3150 O O . LEU B 1 64 ? -11.734 -7.645 4.066 1 96.69 64 LEU B O 1
ATOM 3154 N N . ARG B 1 65 ? -11.891 -8.188 6.242 1 97.5 65 ARG B N 1
ATOM 3155 C CA . ARG B 1 65 ? -13.258 -7.691 6.332 1 97.5 65 ARG B CA 1
ATOM 3156 C C . ARG B 1 65 ? -13.32 -6.195 6.043 1 97.5 65 ARG B C 1
ATOM 3158 O O . ARG B 1 65 ? -14.18 -5.734 5.289 1 97.5 65 ARG B O 1
ATOM 3165 N N . ASN B 1 66 ? -12.461 -5.469 6.633 1 97.69 66 ASN B N 1
ATOM 3166 C CA . ASN B 1 66 ? -12.391 -4.027 6.402 1 97.69 66 ASN B CA 1
ATOM 3167 C C . ASN B 1 66 ? -12.094 -3.705 4.945 1 97.69 66 ASN B C 1
ATOM 3169 O O . ASN B 1 66 ? -12.594 -2.715 4.406 1 97.69 66 ASN B O 1
ATOM 3173 N N . ASP B 1 67 ? -11.242 -4.57 4.332 1 96.88 67 ASP B N 1
ATOM 3174 C CA . ASP B 1 67 ? -10.977 -4.391 2.906 1 96.88 67 ASP B CA 1
ATOM 3175 C C . ASP B 1 67 ? -12.266 -4.418 2.096 1 96.88 67 ASP B C 1
ATOM 3177 O O . ASP B 1 67 ? -12.477 -3.562 1.231 1 96.88 67 ASP B O 1
ATOM 3181 N N . VAL B 1 68 ? -13.086 -5.363 2.369 1 96.94 68 VAL B N 1
ATOM 3182 C CA . VAL B 1 68 ? -14.328 -5.543 1.635 1 96.94 68 VAL B CA 1
ATOM 3183 C C . VAL B 1 68 ? -15.266 -4.367 1.904 1 96.94 68 VAL B C 1
ATOM 3185 O O . VAL B 1 68 ? -15.883 -3.832 0.981 1 96.94 68 VAL B O 1
ATOM 3188 N N . LEU B 1 69 ? -15.367 -3.969 3.158 1 98.19 69 LEU B N 1
ATOM 3189 C CA . LEU B 1 69 ? -16.203 -2.834 3.523 1 98.19 69 LEU B CA 1
ATOM 3190 C C . LEU B 1 69 ? -15.781 -1.577 2.775 1 98.19 69 LEU B C 1
ATOM 3192 O O . LEU B 1 69 ? -16.625 -0.861 2.225 1 98.19 69 LEU B O 1
ATOM 3196 N N . LEU B 1 70 ? -14.531 -1.311 2.748 1 98 70 LEU B N 1
ATOM 3197 C CA . LEU B 1 70 ? -14 -0.144 2.051 1 98 70 LEU B CA 1
ATOM 3198 C C . LEU B 1 70 ? -14.273 -0.231 0.555 1 98 70 LEU B C 1
ATOM 3200 O O . LEU B 1 70 ? -14.75 0.732 -0.05 1 98 70 LEU B O 1
ATOM 3204 N N . GLU B 1 71 ? -13.992 -1.363 0.005 1 96.88 71 GLU B N 1
ATOM 3205 C CA . GLU B 1 71 ? -14.156 -1.568 -1.431 1 96.88 71 GLU B CA 1
ATOM 3206 C C . GLU B 1 71 ? -15.594 -1.305 -1.865 1 96.88 71 GLU B C 1
ATOM 3208 O O . GLU B 1 71 ? -15.836 -0.514 -2.777 1 96.88 71 GLU B O 1
ATOM 3213 N N . LYS B 1 72 ? -16.5 -1.953 -1.177 1 97.12 72 LYS B N 1
ATOM 3214 C CA . LYS B 1 72 ? -17.906 -1.863 -1.566 1 97.12 72 LYS B CA 1
ATOM 3215 C C . LYS B 1 72 ? -18.453 -0.466 -1.303 1 97.12 72 LYS B C 1
ATOM 3217 O O . LYS B 1 72 ? -19.297 0.024 -2.057 1 97.12 72 LYS B O 1
ATOM 3222 N N . THR B 1 73 ? -18.047 0.19 -0.249 1 98.12 73 THR B N 1
ATOM 3223 C CA . THR B 1 73 ? -18.5 1.543 0.056 1 98.12 73 THR B CA 1
ATOM 3224 C C . THR B 1 73 ? -17.969 2.535 -0.98 1 98.12 73 THR B C 1
ATOM 3226 O O . THR B 1 73 ? -18.734 3.342 -1.515 1 98.12 73 THR B O 1
ATOM 3229 N N . ILE B 1 74 ? -16.719 2.449 -1.28 1 97.5 74 ILE B N 1
ATOM 3230 C CA . ILE B 1 74 ? -16.078 3.377 -2.211 1 97.5 74 ILE B CA 1
ATOM 3231 C C . ILE B 1 74 ? -16.688 3.201 -3.604 1 97.5 74 ILE B C 1
ATOM 3233 O O . ILE B 1 74 ? -16.859 4.176 -4.336 1 97.5 74 ILE B O 1
ATOM 3237 N N . ASP B 1 75 ? -17.047 2.002 -3.889 1 95.94 75 ASP B N 1
ATOM 3238 C CA . ASP B 1 75 ? -17.719 1.738 -5.16 1 95.94 75 ASP B CA 1
ATOM 3239 C C . ASP B 1 75 ? -19.016 2.52 -5.27 1 95.94 75 ASP B C 1
ATOM 3241 O O . ASP B 1 75 ? -19.422 2.918 -6.363 1 95.94 75 ASP B O 1
ATOM 3245 N N . ARG B 1 76 ? -19.656 2.814 -4.156 1 96.75 76 ARG B N 1
ATOM 3246 C CA . ARG B 1 76 ? -21.016 3.348 -4.164 1 96.75 76 ARG B CA 1
ATOM 3247 C C . ARG B 1 76 ? -21.016 4.848 -3.893 1 96.75 76 ARG B C 1
ATOM 3249 O O . ARG B 1 76 ? -21.984 5.539 -4.211 1 96.75 76 ARG B O 1
ATOM 3256 N N . VAL B 1 77 ? -20.062 5.363 -3.254 1 97.81 77 VAL B N 1
ATOM 3257 C CA . VAL B 1 77 ? -20.062 6.77 -2.861 1 97.81 77 VAL B CA 1
ATOM 3258 C C . VAL B 1 77 ? -19.422 7.609 -3.969 1 97.81 77 VAL B C 1
ATOM 3260 O O . VAL B 1 77 ? -18.391 7.234 -4.531 1 97.81 77 VAL B O 1
ATOM 3263 N N . SER B 1 78 ? -19.984 8.805 -4.23 1 96.19 78 SER B N 1
ATOM 3264 C CA . SER B 1 78 ? -19.547 9.516 -5.43 1 96.19 78 SER B CA 1
ATOM 3265 C C . SER B 1 78 ? -18.812 10.797 -5.078 1 96.19 78 SER B C 1
ATOM 3267 O O . SER B 1 78 ? -17.969 11.266 -5.844 1 96.19 78 SER B O 1
ATOM 3269 N N . SER B 1 79 ? -19.141 11.445 -3.973 1 96.12 79 SER B N 1
ATOM 3270 C CA . SER B 1 79 ? -18.594 12.781 -3.73 1 96.12 79 SER B CA 1
ATOM 3271 C C . SER B 1 79 ? -17.719 12.805 -2.484 1 96.12 79 SER B C 1
ATOM 3273 O O . SER B 1 79 ? -16.531 13.156 -2.555 1 96.12 79 SER B O 1
ATOM 3275 N N . ARG B 1 80 ? -18.312 12.414 -1.361 1 97.62 80 ARG B N 1
ATOM 3276 C CA . ARG B 1 80 ? -17.578 12.461 -0.102 1 97.62 80 ARG B CA 1
ATOM 3277 C C . ARG B 1 80 ? -17.828 11.211 0.734 1 97.62 80 ARG B C 1
ATOM 3279 O O . ARG B 1 80 ? -18.969 10.766 0.851 1 97.62 80 ARG B O 1
ATOM 3286 N N . LEU B 1 81 ? -16.781 10.664 1.26 1 98.56 81 LEU B N 1
ATOM 3287 C CA . LEU B 1 81 ? -16.859 9.484 2.109 1 98.56 81 LEU B CA 1
ATOM 3288 C C . LEU B 1 81 ? -16.219 9.742 3.467 1 98.56 81 LEU B C 1
ATOM 3290 O O . LEU B 1 81 ? -15.031 10.047 3.545 1 98.56 81 LEU B O 1
ATOM 3294 N N . TYR B 1 82 ? -17.031 9.656 4.508 1 98.56 82 TYR B N 1
ATOM 3295 C CA . TYR B 1 82 ? -16.516 9.617 5.871 1 98.56 82 TYR B CA 1
ATOM 3296 C C . TYR B 1 82 ? -16.234 8.188 6.309 1 98.56 82 TYR B C 1
ATOM 3298 O O . TYR B 1 82 ? -17.094 7.309 6.176 1 98.56 82 TYR B O 1
ATOM 3306 N N . ILE B 1 83 ? -15.062 7.938 6.77 1 98.69 83 ILE B N 1
ATOM 3307 C CA . ILE B 1 83 ? -14.703 6.641 7.332 1 98.69 83 ILE B CA 1
ATOM 3308 C C . ILE B 1 83 ? -14.445 6.781 8.828 1 98.69 83 ILE B C 1
ATOM 3310 O O . ILE B 1 83 ? -13.438 7.371 9.242 1 98.69 83 ILE B O 1
ATOM 3314 N N . TYR B 1 84 ? -15.336 6.305 9.594 1 98.25 84 TYR B N 1
ATOM 3315 C CA . TYR B 1 84 ? -15.211 6.316 11.047 1 98.25 84 TYR B CA 1
ATOM 3316 C C . TYR B 1 84 ? -14.492 5.066 11.547 1 98.25 84 TYR B C 1
ATOM 3318 O O . TYR B 1 84 ? -14.984 3.951 11.359 1 98.25 84 TYR B O 1
ATOM 3326 N N . VAL B 1 85 ? -13.383 5.207 12.18 1 97.88 85 VAL B N 1
ATOM 3327 C CA . VAL B 1 85 ? -12.625 4.078 12.711 1 97.88 85 VAL B CA 1
ATOM 3328 C C . VAL B 1 85 ? -12.805 3.994 14.219 1 97.88 85 VAL B C 1
ATOM 3330 O O . VAL B 1 85 ? -12.398 4.902 14.953 1 97.88 85 VAL B O 1
ATOM 3333 N N . ASP B 1 86 ? -13.336 2.912 14.641 1 96.69 86 ASP B N 1
ATOM 3334 C CA . ASP B 1 86 ? -13.648 2.695 16.047 1 96.69 86 ASP B CA 1
ATOM 3335 C C . ASP B 1 86 ? -12.516 1.966 16.766 1 96.69 86 ASP B C 1
ATOM 3337 O O . ASP B 1 86 ? -12.25 0.793 16.484 1 96.69 86 ASP B O 1
ATOM 3341 N N . PHE B 1 87 ? -11.898 2.641 17.766 1 95.94 87 PHE B N 1
ATOM 3342 C CA . PHE B 1 87 ? -10.789 2.057 18.5 1 95.94 87 PHE B CA 1
ATOM 3343 C C . PHE B 1 87 ? -11.227 1.661 19.906 1 95.94 87 PHE B C 1
ATOM 3345 O O . PHE B 1 87 ? -10.398 1.332 20.75 1 95.94 87 PHE B O 1
ATOM 3352 N N . GLU B 1 88 ? -12.43 1.658 20.234 1 91.38 88 GLU B N 1
ATOM 3353 C CA . GLU B 1 88 ? -12.938 1.438 21.594 1 91.38 88 GLU B CA 1
ATOM 3354 C C . GLU B 1 88 ? -12.617 0.028 22.078 1 91.38 88 GLU B C 1
ATOM 3356 O O . GLU B 1 88 ? -12.219 -0.161 23.234 1 91.38 88 GLU B O 1
ATOM 3361 N N . ALA B 1 89 ? -12.773 -0.888 21.203 1 87.75 89 ALA B N 1
ATOM 3362 C CA . ALA B 1 89 ? -12.562 -2.283 21.578 1 87.75 89 ALA B CA 1
ATOM 3363 C C . ALA B 1 89 ? -11.094 -2.553 21.891 1 87.75 89 ALA B C 1
ATOM 3365 O O . ALA B 1 89 ? -10.781 -3.342 22.781 1 87.75 89 ALA B O 1
ATOM 3366 N N . THR B 1 90 ? -10.164 -1.867 21.328 1 88.56 90 THR B N 1
ATOM 3367 C CA . THR B 1 90 ? -8.742 -2.168 21.453 1 88.56 90 THR B CA 1
ATOM 3368 C C . THR B 1 90 ? -8.078 -1.218 22.438 1 88.56 90 THR B C 1
ATOM 3370 O O . THR B 1 90 ? -6.977 -1.487 22.922 1 88.56 90 THR B O 1
ATOM 3373 N N . LYS B 1 91 ? -8.672 -0.136 22.75 1 88.75 91 LYS B 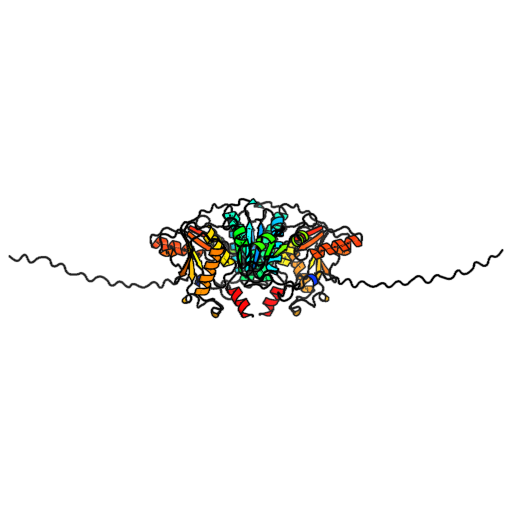N 1
ATOM 3374 C CA . LYS B 1 91 ? -8.07 0.896 23.578 1 88.75 91 LYS B CA 1
ATOM 3375 C C . LYS B 1 91 ? -6.633 1.178 23.156 1 88.75 91 LYS B C 1
ATOM 3377 O O . LYS B 1 91 ? -5.727 1.201 24 1 88.75 91 LYS B O 1
ATOM 3382 N N . ALA B 1 92 ? -6.441 1.278 21.922 1 89.69 92 ALA B N 1
ATOM 3383 C CA . ALA B 1 92 ? -5.113 1.424 21.328 1 89.69 92 ALA B CA 1
ATOM 3384 C C . ALA B 1 92 ? -4.5 2.773 21.688 1 89.69 92 ALA B C 1
ATOM 3386 O O . ALA B 1 92 ? -5.195 3.791 21.734 1 89.69 92 ALA B O 1
ATOM 3387 N N . GLY B 1 93 ? -3.213 2.775 21.953 1 91.06 93 GLY B N 1
ATOM 3388 C CA . GLY B 1 93 ? -2.48 4.02 22.141 1 91.06 93 GLY B CA 1
ATOM 3389 C C . GLY B 1 93 ? -2.375 4.848 20.875 1 91.06 93 GLY B C 1
ATOM 3390 O O . GLY B 1 93 ? -2.777 4.398 19.797 1 91.06 93 GLY B O 1
ATOM 3391 N N . LEU B 1 94 ? -1.895 6.016 20.969 1 93.81 94 LEU B N 1
ATOM 3392 C CA . LEU B 1 94 ? -1.881 6.984 19.875 1 93.81 94 LEU B CA 1
ATOM 3393 C C . LEU B 1 94 ? -1.117 6.441 18.672 1 93.81 94 LEU B C 1
ATOM 3395 O O . LEU B 1 94 ? -1.635 6.438 17.562 1 93.81 94 LEU B O 1
ATOM 3399 N N . SER B 1 95 ? 0.072 5.898 18.922 1 94.31 95 SER B N 1
ATOM 3400 C CA . SER B 1 95 ? 0.906 5.43 17.828 1 94.31 95 SER B CA 1
ATOM 3401 C C . SER B 1 95 ? 0.248 4.266 17.094 1 94.31 95 SER B C 1
ATOM 3403 O O . SER B 1 95 ? 0.321 4.184 15.859 1 94.31 95 SER B O 1
ATOM 3405 N N . VAL B 1 96 ? -0.385 3.418 17.812 1 94.25 96 VAL B N 1
ATOM 3406 C CA . VAL B 1 96 ? -1.081 2.283 17.219 1 94.25 96 VAL B CA 1
ATOM 3407 C C . VAL B 1 96 ? -2.256 2.779 16.375 1 94.25 96 VAL B C 1
ATOM 3409 O O . VAL B 1 96 ? -2.484 2.289 15.266 1 94.25 96 VAL B O 1
ATOM 3412 N N . ARG B 1 97 ? -2.955 3.727 16.875 1 95.5 97 ARG B N 1
ATOM 3413 C CA . ARG B 1 97 ? -4.07 4.309 16.141 1 95.5 97 ARG B CA 1
ATOM 3414 C C . ARG B 1 97 ? -3.592 4.965 14.852 1 95.5 97 ARG B C 1
ATOM 3416 O O . ARG B 1 97 ? -4.172 4.742 13.781 1 95.5 97 ARG B O 1
ATOM 3423 N N . LEU B 1 98 ? -2.521 5.734 14.969 1 95.88 98 LEU B N 1
ATOM 3424 C CA . LEU B 1 98 ? -2.006 6.449 13.805 1 95.88 98 LEU B CA 1
ATOM 3425 C C . LEU B 1 98 ? -1.506 5.473 12.75 1 95.88 98 LEU B C 1
ATOM 3427 O O . LEU B 1 98 ? -1.701 5.695 11.547 1 95.88 98 LEU B O 1
ATOM 3431 N N . LYS B 1 99 ? -0.885 4.426 13.188 1 95.12 99 LYS B N 1
ATOM 3432 C CA . LYS B 1 99 ? -0.434 3.396 12.258 1 95.12 99 LYS B CA 1
ATOM 3433 C C . LYS B 1 99 ? -1.604 2.818 11.469 1 95.12 99 LYS B C 1
ATOM 3435 O O . LYS B 1 99 ? -1.532 2.691 10.242 1 95.12 99 LYS B O 1
ATOM 3440 N N . TYR B 1 100 ? -2.633 2.521 12.156 1 96.31 100 TYR B N 1
ATOM 3441 C CA . TYR B 1 100 ? -3.787 1.934 11.484 1 96.31 100 TYR B CA 1
ATOM 3442 C C . TYR B 1 100 ? -4.473 2.953 10.586 1 96.31 100 TYR B C 1
ATOM 3444 O O . TYR B 1 100 ? -4.898 2.623 9.477 1 96.31 100 TYR B O 1
ATOM 3452 N N . LEU B 1 101 ? -4.633 4.145 11.07 1 96.62 101 LEU B N 1
ATOM 3453 C CA . LEU B 1 101 ? -5.23 5.191 10.25 1 96.62 101 LEU B CA 1
ATOM 3454 C C . LEU B 1 101 ? -4.441 5.391 8.961 1 96.62 101 LEU B C 1
ATOM 3456 O O . LEU B 1 101 ? -5.027 5.598 7.895 1 96.62 101 LEU B O 1
ATOM 3460 N N . SER B 1 102 ? -3.162 5.332 9.094 1 95.81 102 SER B N 1
ATOM 3461 C CA . SER B 1 102 ? -2.305 5.434 7.914 1 95.81 102 SER B CA 1
ATOM 3462 C C . SER B 1 102 ? -2.654 4.367 6.883 1 95.81 102 SER B C 1
ATOM 3464 O O . SER B 1 102 ? -2.738 4.656 5.688 1 95.81 102 SER B O 1
ATOM 3466 N N . GLU B 1 103 ? -2.855 3.201 7.32 1 94.88 103 GLU B N 1
ATOM 3467 C CA . GLU B 1 103 ? -3.215 2.096 6.438 1 94.88 103 GLU B CA 1
ATOM 3468 C C . GLU B 1 103 ? -4.566 2.34 5.773 1 94.88 103 GLU B C 1
ATOM 3470 O O . GLU B 1 103 ? -4.742 2.041 4.59 1 94.88 103 GLU B O 1
ATOM 3475 N N . VAL B 1 104 ? -5.477 2.873 6.551 1 97.06 104 VAL B N 1
ATOM 3476 C CA . VAL B 1 104 ? -6.816 3.139 6.031 1 97.06 104 VAL B CA 1
ATOM 3477 C C . VAL B 1 104 ? -6.742 4.203 4.941 1 97.06 104 VAL B C 1
ATOM 3479 O O . VAL B 1 104 ? -7.359 4.059 3.883 1 97.06 104 VAL B O 1
ATOM 3482 N N . TYR B 1 105 ? -5.965 5.266 5.18 1 96.19 105 TYR B N 1
ATOM 3483 C CA . TYR B 1 105 ? -5.789 6.305 4.172 1 96.19 105 TYR B CA 1
ATOM 3484 C C . TYR B 1 105 ? -5.238 5.727 2.875 1 96.19 105 TYR B C 1
ATOM 3486 O O . TYR B 1 105 ? -5.73 6.039 1.789 1 96.19 105 TYR B O 1
ATOM 3494 N N . ASN B 1 106 ? -4.277 4.879 3.025 1 93.69 106 ASN B N 1
ATOM 3495 C CA . ASN B 1 106 ? -3.623 4.293 1.86 1 93.69 106 ASN B CA 1
ATOM 3496 C C . ASN B 1 106 ? -4.562 3.361 1.1 1 93.69 106 ASN B C 1
ATOM 3498 O O . ASN B 1 106 ? -4.676 3.451 -0.124 1 93.69 106 ASN B O 1
ATOM 3502 N N . MET B 1 107 ? -5.211 2.504 1.816 1 94.94 107 MET B N 1
ATOM 3503 C CA . MET B 1 107 ? -6.113 1.538 1.198 1 94.94 107 MET B CA 1
ATOM 3504 C C . MET B 1 107 ? -7.277 2.244 0.507 1 94.94 107 MET B C 1
ATOM 3506 O O . MET B 1 107 ? -7.645 1.889 -0.613 1 94.94 107 MET B O 1
ATOM 3510 N N . ALA B 1 108 ? -7.883 3.217 1.205 1 96.81 108 ALA B N 1
ATOM 3511 C CA . ALA B 1 108 ? -9.008 3.951 0.635 1 96.81 108 ALA B CA 1
ATOM 3512 C C . ALA B 1 108 ? -8.602 4.676 -0.645 1 96.81 108 ALA B C 1
ATOM 3514 O O . ALA B 1 108 ? -9.352 4.695 -1.622 1 96.81 108 ALA B O 1
ATOM 3515 N N . TRP B 1 109 ? -7.406 5.23 -0.642 1 94.62 109 TRP B N 1
ATOM 3516 C CA . TRP B 1 109 ? -6.922 5.914 -1.837 1 94.62 109 TRP B CA 1
ATOM 3517 C C . TRP B 1 109 ? -6.734 4.93 -2.988 1 94.62 109 TRP B C 1
ATOM 3519 O O . TRP B 1 109 ? -7.141 5.203 -4.117 1 94.62 109 TRP B O 1
ATOM 3529 N N . ASP B 1 110 ? -6.082 3.848 -2.697 1 93.31 110 ASP B N 1
ATOM 3530 C CA . ASP B 1 110 ? -5.832 2.838 -3.723 1 93.31 110 ASP B CA 1
ATOM 3531 C C . ASP B 1 110 ? -7.137 2.373 -4.363 1 93.31 110 ASP B C 1
ATOM 3533 O O . ASP B 1 110 ? -7.238 2.293 -5.59 1 93.31 110 ASP B O 1
ATOM 3537 N N . LEU B 1 111 ? -8.125 2.121 -3.529 1 94.12 111 LEU B N 1
ATOM 3538 C CA . LEU B 1 111 ? -9.422 1.648 -4.008 1 94.12 111 LEU B CA 1
ATOM 3539 C C . LEU B 1 111 ? -10.125 2.727 -4.824 1 94.12 111 LEU B C 1
ATOM 3541 O O . LEU B 1 111 ? -10.711 2.436 -5.867 1 94.12 111 LEU B O 1
ATOM 3545 N N . ALA B 1 112 ? -10.109 3.977 -4.324 1 94.31 112 ALA B N 1
ATOM 3546 C CA . ALA B 1 112 ? -10.711 5.082 -5.066 1 94.31 112 ALA B CA 1
ATOM 3547 C C . ALA B 1 112 ? -10.047 5.254 -6.43 1 94.31 112 ALA B C 1
ATOM 3549 O O . ALA B 1 112 ? -10.734 5.43 -7.441 1 94.31 112 ALA B O 1
ATOM 3550 N N . SER B 1 113 ? -8.703 5.172 -6.457 1 90.75 113 SER B N 1
ATOM 3551 C CA . SER B 1 113 ? -7.957 5.289 -7.703 1 90.75 113 SER B CA 1
ATOM 3552 C C . SER B 1 113 ? -8.289 4.148 -8.656 1 90.75 113 SER B C 1
ATOM 3554 O O . SER B 1 113 ? -8.359 4.348 -9.875 1 90.75 113 SER B O 1
ATOM 3556 N N . TYR B 1 114 ? -8.484 3.037 -8.125 1 89.69 114 TYR B N 1
ATOM 3557 C CA . TYR B 1 114 ? -8.789 1.849 -8.914 1 89.69 114 TYR B CA 1
ATOM 3558 C C . TYR B 1 114 ? -10.086 2.027 -9.695 1 89.69 114 TYR B C 1
ATOM 3560 O O . TYR B 1 114 ? -10.18 1.601 -10.852 1 89.69 114 TYR B O 1
ATOM 3568 N N . VAL B 1 115 ? -11.078 2.676 -9.031 1 91.31 115 VAL B N 1
ATOM 3569 C CA . VAL B 1 115 ? -12.367 2.834 -9.695 1 91.31 115 VAL B CA 1
ATOM 3570 C C . VAL B 1 115 ? -12.445 4.207 -10.359 1 91.31 115 VAL B C 1
ATOM 3572 O O . VAL B 1 115 ? -13.531 4.664 -10.734 1 91.31 115 VAL B O 1
ATOM 3575 N N . GLY B 1 116 ? -11.344 4.93 -10.383 1 87.56 116 GLY B N 1
ATOM 3576 C CA . GLY B 1 116 ? -11.25 6.172 -11.133 1 87.56 116 GLY B CA 1
ATOM 3577 C C . GLY B 1 116 ? -11.812 7.367 -10.375 1 87.56 116 GLY B C 1
ATOM 3578 O O . GLY B 1 116 ? -12.164 8.383 -10.984 1 87.56 116 GLY B O 1
ATOM 3579 N N . LYS B 1 117 ? -11.969 7.305 -9.117 1 91.88 117 LYS B N 1
ATOM 3580 C CA . LYS B 1 117 ? -12.5 8.398 -8.305 1 91.88 117 LYS B CA 1
ATOM 3581 C C . LYS B 1 117 ? -11.375 9.18 -7.629 1 91.88 117 LYS B C 1
ATOM 3583 O O . LYS B 1 117 ? -11.312 9.242 -6.402 1 91.88 117 LYS B O 1
ATOM 3588 N N . TYR B 1 118 ? -10.617 9.875 -8.367 1 88 118 TYR B N 1
ATOM 3589 C CA . TYR B 1 118 ? -9.422 10.578 -7.914 1 88 118 TYR B CA 1
ATOM 3590 C C . TYR B 1 118 ? -9.789 11.797 -7.082 1 88 118 TYR B C 1
ATOM 3592 O O . TYR B 1 118 ? -8.953 12.328 -6.34 1 88 118 TYR B O 1
ATOM 3600 N N . GLU B 1 119 ? -11.023 12.242 -7.195 1 89.75 119 GLU B N 1
ATOM 3601 C CA . GLU B 1 119 ? -11.43 13.461 -6.496 1 89.75 119 GLU B CA 1
ATOM 3602 C C . GLU B 1 119 ? -12.367 13.141 -5.336 1 89.75 119 GLU B C 1
ATOM 3604 O O . GLU B 1 119 ? -12.945 14.047 -4.727 1 89.75 119 GLU B O 1
ATOM 3609 N N . LEU B 1 120 ? -12.602 11.891 -5.117 1 94.12 120 LEU B N 1
ATOM 3610 C CA . LEU B 1 120 ? -13.43 11.523 -3.973 1 94.12 120 LEU B CA 1
ATOM 3611 C C . LEU B 1 120 ? -12.852 12.086 -2.682 1 94.12 120 LEU B C 1
ATOM 3613 O O . LEU B 1 120 ? -11.672 11.867 -2.371 1 94.12 120 LEU B O 1
ATOM 3617 N N . ASP B 1 121 ? -13.625 12.867 -2.006 1 96.75 121 ASP B N 1
ATOM 3618 C CA . ASP B 1 121 ? -13.203 13.461 -0.742 1 96.75 121 ASP B CA 1
ATOM 3619 C C . ASP B 1 121 ? -13.328 12.469 0.406 1 96.75 121 ASP B C 1
ATOM 3621 O O . ASP B 1 121 ? -14.406 12.32 0.99 1 96.75 121 ASP B O 1
ATOM 3625 N N . ILE B 1 122 ? -12.242 11.836 0.769 1 97.81 122 ILE B N 1
ATOM 3626 C CA . ILE B 1 122 ? -12.227 10.82 1.812 1 97.81 122 ILE B CA 1
ATOM 3627 C C . ILE B 1 122 ? -11.75 11.43 3.127 1 97.81 122 ILE B C 1
ATOM 3629 O O . ILE B 1 122 ? -10.672 12.031 3.188 1 97.81 122 ILE B O 1
ATOM 3633 N N . ARG B 1 123 ? -12.477 11.289 4.152 1 98.06 123 ARG B N 1
ATOM 3634 C CA . ARG B 1 123 ? -12.141 11.812 5.473 1 98.06 123 ARG B CA 1
ATOM 3635 C C . ARG B 1 123 ? -12.18 10.703 6.523 1 98.06 123 ARG B C 1
ATOM 3637 O O . ARG B 1 123 ? -13.258 10.195 6.852 1 98.06 123 ARG B O 1
ATOM 3644 N N . VAL B 1 124 ? -11.062 10.367 7.039 1 98.19 124 VAL B N 1
ATOM 3645 C CA . VAL B 1 124 ? -10.961 9.328 8.055 1 98.19 124 VAL B CA 1
ATOM 3646 C C . VAL B 1 124 ? -11.047 9.945 9.445 1 98.19 124 VAL B C 1
ATOM 3648 O O . VAL B 1 124 ? -10.234 10.805 9.797 1 98.19 124 VAL B O 1
ATOM 3651 N N . VAL B 1 125 ? -11.984 9.5 10.18 1 97.69 125 VAL B N 1
ATOM 3652 C CA . VAL B 1 125 ? -12.25 10.062 11.5 1 97.69 125 VAL B CA 1
ATOM 3653 C C . VAL B 1 125 ? -12.031 8.992 12.57 1 97.69 125 VAL B C 1
ATOM 3655 O O . VAL B 1 125 ? -12.586 7.895 12.484 1 97.69 125 VAL B O 1
ATOM 3658 N N . SER B 1 126 ? -11.227 9.297 13.562 1 96.81 126 SER B N 1
ATOM 3659 C CA . SER B 1 126 ? -10.953 8.391 14.672 1 96.81 126 SER B CA 1
ATOM 3660 C C . SER B 1 126 ? -12 8.539 15.773 1 96.81 126 SER B C 1
ATOM 3662 O O . SER B 1 126 ? -12.422 9.656 16.094 1 96.81 126 SER B O 1
ATOM 3664 N N . SER B 1 127 ? -12.328 7.465 16.406 1 96 127 SER B N 1
ATOM 3665 C CA . SER B 1 127 ? -13.273 7.488 17.5 1 96 127 SER B CA 1
ATOM 3666 C C . SER B 1 127 ? -12.719 8.266 18.688 1 96 127 SER B C 1
ATOM 3668 O O . SER B 1 127 ? -13.477 8.703 19.562 1 96 127 SER B O 1
ATOM 3670 N N . SER B 1 128 ? -11.477 8.469 18.734 1 93.12 128 SER B N 1
ATOM 3671 C CA . SER B 1 128 ? -10.844 9.211 19.828 1 93.12 128 SER B CA 1
ATOM 3672 C C . SER B 1 128 ? -10.977 10.711 19.625 1 93.12 128 SER B C 1
ATOM 3674 O O . SER B 1 128 ? -10.75 11.492 20.547 1 93.12 128 SER B O 1
ATOM 3676 N N . ASP B 1 129 ? -11.359 11.094 18.469 1 92.94 129 ASP B N 1
ATOM 3677 C CA . ASP B 1 129 ? -11.305 12.516 18.141 1 92.94 129 ASP B CA 1
ATOM 3678 C C . ASP B 1 129 ? -12.703 13.086 17.938 1 92.94 129 ASP B C 1
ATOM 3680 O O . ASP B 1 129 ? -12.922 14.289 18.125 1 92.94 129 ASP B O 1
ATOM 3684 N N . ARG B 1 130 ? -13.57 12.32 17.469 1 94.94 130 ARG B N 1
ATOM 3685 C CA . ARG B 1 130 ? -14.938 12.742 17.188 1 94.94 130 ARG B CA 1
ATOM 3686 C C . ARG B 1 130 ? -15.914 11.586 17.375 1 94.94 130 ARG B C 1
ATOM 3688 O O . ARG B 1 130 ? -15.633 10.453 16.984 1 94.94 130 ARG B O 1
ATOM 3695 N N . ALA B 1 131 ? -17.078 11.914 17.906 1 95.5 131 ALA B N 1
ATOM 3696 C CA . ALA B 1 131 ? -18.047 10.875 18.203 1 95.5 131 ALA B CA 1
ATOM 3697 C C . ALA B 1 131 ? -18.812 10.453 16.953 1 95.5 131 ALA B C 1
ATOM 3699 O O . ALA B 1 131 ? -19.078 11.273 16.062 1 95.5 131 ALA B O 1
ATOM 3700 N N . TRP B 1 132 ? -19.172 9.172 16.906 1 95.81 132 TRP B N 1
ATOM 3701 C CA . TRP B 1 132 ? -19.953 8.57 15.82 1 95.81 132 TRP B CA 1
ATOM 3702 C C . TRP B 1 132 ? -21.25 9.328 15.594 1 95.81 132 TRP B C 1
ATOM 3704 O O . TRP B 1 132 ? -21.625 9.617 14.453 1 95.81 132 TRP B O 1
ATOM 3714 N N . GLU B 1 133 ? -21.906 9.742 16.641 1 94.88 133 GLU B N 1
ATOM 3715 C CA . GLU B 1 133 ? -23.203 10.391 16.594 1 94.88 133 GLU B CA 1
ATOM 3716 C C . GLU B 1 133 ? -23.125 11.758 15.93 1 94.88 133 GLU B C 1
ATOM 3718 O O . GLU B 1 133 ? -24.078 12.195 15.281 1 94.88 133 GLU B O 1
ATOM 3723 N N . GLU B 1 134 ? -22.016 12.398 16.047 1 95.81 134 GLU B N 1
ATOM 3724 C CA . GLU B 1 134 ? -21.828 13.719 15.453 1 95.81 134 GLU B CA 1
ATOM 3725 C C . GLU B 1 134 ? -21.797 13.633 13.93 1 95.81 134 GLU B C 1
ATOM 3727 O O . GLU B 1 134 ? -22.203 14.578 13.242 1 95.81 134 GLU B O 1
ATOM 3732 N N . LEU B 1 135 ? -21.266 12.492 13.414 1 96.31 135 LEU B N 1
ATOM 3733 C CA . LEU B 1 135 ? -21.203 12.305 11.969 1 96.31 135 LEU B CA 1
ATOM 3734 C C . LEU B 1 135 ? -22.562 11.898 11.414 1 96.31 135 LEU B C 1
ATOM 3736 O O . LEU B 1 135 ? -22.922 12.273 10.297 1 96.31 135 LEU B O 1
ATOM 3740 N N . LEU B 1 136 ? -23.344 11.211 12.195 1 95.19 136 LEU B N 1
ATOM 3741 C CA . LEU B 1 136 ? -24.641 10.703 11.766 1 95.19 136 LEU B CA 1
ATOM 3742 C C . LEU B 1 136 ? -25.625 11.844 11.523 1 95.19 136 LEU B C 1
ATOM 3744 O O . LEU B 1 136 ? -26.578 11.695 10.75 1 95.19 136 LEU B O 1
ATOM 3748 N N . VAL B 1 137 ? -25.422 12.953 12.148 1 93.88 137 VAL B N 1
ATOM 3749 C CA . VAL B 1 137 ? -26.406 14.031 12.07 1 93.88 137 VAL B CA 1
ATOM 3750 C C . VAL B 1 137 ? -25.953 15.078 11.062 1 93.88 137 VAL B C 1
ATOM 3752 O O . VAL B 1 137 ? -26.578 16.125 10.93 1 93.88 137 VAL B O 1
ATOM 3755 N N . LEU B 1 138 ? -24.844 14.852 10.445 1 94.69 138 LEU B N 1
ATOM 3756 C CA . LEU B 1 138 ? -24.391 15.773 9.414 1 94.69 138 LEU B CA 1
ATOM 3757 C C . LEU B 1 138 ? -25.484 15.969 8.359 1 94.69 138 LEU B C 1
ATOM 3759 O O . LEU B 1 138 ? -26.062 14.992 7.875 1 94.69 138 LEU B O 1
ATOM 3763 N N . PRO B 1 139 ? -25.781 17.188 7.938 1 94.94 139 PRO B N 1
ATOM 3764 C CA . PRO B 1 139 ? -26.875 17.469 7 1 94.94 139 PRO B CA 1
ATOM 3765 C C . PRO B 1 139 ? -26.625 16.891 5.609 1 94.94 139 PRO B C 1
ATOM 3767 O O . PRO B 1 139 ? -27.578 16.547 4.898 1 94.94 139 PRO B O 1
ATOM 3770 N N . GLU B 1 140 ? -25.391 16.781 5.223 1 95.44 140 GLU B N 1
ATOM 3771 C CA . GLU B 1 140 ? -25.078 16.359 3.865 1 95.44 140 GLU B CA 1
ATOM 3772 C C . GLU B 1 140 ? -25.094 14.828 3.746 1 95.44 140 GLU B C 1
ATOM 3774 O O . GLU B 1 140 ? -25.062 14.289 2.641 1 95.44 140 GLU B O 1
ATOM 3779 N N . LEU B 1 141 ? -25.172 14.133 4.855 1 96.94 141 LEU B N 1
ATOM 3780 C CA . LEU B 1 141 ? -25.062 12.68 4.855 1 96.94 141 LEU B CA 1
ATOM 3781 C C . LEU B 1 141 ? -26.266 12.039 4.184 1 96.94 141 LEU B C 1
ATOM 3783 O O . LEU B 1 141 ? -27.406 12.391 4.488 1 96.94 141 LEU B O 1
ATOM 3787 N N . CYS B 1 142 ? -26.016 11.031 3.305 1 96 142 CYS B N 1
ATOM 3788 C CA . CYS B 1 142 ? -27.062 10.375 2.541 1 96 142 CYS B CA 1
ATOM 3789 C C . CYS B 1 142 ? -27.125 8.883 2.861 1 96 142 CYS B C 1
ATOM 3791 O O . CYS B 1 142 ? -28.172 8.258 2.775 1 96 142 CYS B O 1
ATOM 3793 N N . GLY B 1 143 ? -26.031 8.359 3.102 1 97.06 143 GLY B N 1
ATOM 3794 C CA . GLY B 1 143 ? -25.969 6.914 3.275 1 97.06 143 GLY B CA 1
ATOM 3795 C C . GLY B 1 143 ? -24.984 6.48 4.348 1 97.06 143 GLY B C 1
ATOM 3796 O O . GLY B 1 143 ? -23.953 7.113 4.539 1 97.06 143 GLY B O 1
ATOM 3797 N N . VAL B 1 144 ? -25.375 5.441 5.043 1 97.94 144 VAL B N 1
ATOM 3798 C CA . VAL B 1 144 ? -24.516 4.82 6.047 1 97.94 144 VAL B CA 1
ATOM 3799 C C . VAL B 1 144 ? -24.219 3.375 5.652 1 97.94 144 VAL B C 1
ATOM 3801 O O . VAL B 1 144 ? -25.125 2.643 5.238 1 97.94 144 VAL B O 1
ATOM 3804 N N . PHE B 1 145 ? -22.984 3.002 5.707 1 97.81 145 PHE B N 1
ATOM 3805 C CA . PHE B 1 145 ? -22.547 1.664 5.344 1 97.81 145 PHE B CA 1
ATOM 3806 C C . PHE B 1 145 ? -21.969 0.937 6.551 1 97.81 145 PHE B C 1
ATOM 3808 O O . PHE B 1 145 ? -21.359 1.56 7.426 1 97.81 145 PHE B O 1
ATOM 3815 N N . GLY B 1 146 ? -22.094 -0.336 6.586 1 95.69 146 GLY B N 1
ATOM 3816 C CA . GLY B 1 146 ? -21.516 -1.083 7.688 1 95.69 146 GLY B CA 1
ATOM 3817 C C . GLY B 1 146 ? -21.781 -2.574 7.609 1 95.69 146 GLY B C 1
ATOM 3818 O O . GLY B 1 146 ? -22.547 -3.027 6.75 1 95.69 146 GLY B O 1
ATOM 3819 N N . TYR B 1 147 ? -21.094 -3.252 8.461 1 94.56 147 TYR B N 1
ATOM 3820 C CA . TYR B 1 147 ? -21.25 -4.699 8.578 1 94.56 147 TYR B CA 1
ATOM 3821 C C . TYR B 1 147 ? -22.5 -5.051 9.367 1 94.56 147 TYR B C 1
ATOM 3823 O O . TYR B 1 147 ? -23.297 -5.891 8.93 1 94.56 147 TYR B O 1
ATOM 3831 N N . GLN B 1 148 ? -22.656 -4.367 10.492 1 90.56 148 GLN B N 1
ATOM 3832 C CA . GLN B 1 148 ? -23.844 -4.586 11.32 1 90.56 148 GLN B CA 1
ATOM 3833 C C . GLN B 1 148 ? -24.984 -3.66 10.906 1 90.56 148 GLN B C 1
ATOM 3835 O O . GLN B 1 148 ? -24.75 -2.504 10.547 1 90.56 148 GLN B O 1
ATOM 3840 N N . GLY B 1 149 ? -26.125 -4.168 10.984 1 89.5 149 GLY B N 1
ATOM 3841 C CA . GLY B 1 149 ? -27.281 -3.375 10.641 1 89.5 149 GLY B CA 1
ATOM 3842 C C . GLY B 1 149 ? -27.484 -2.184 11.555 1 89.5 149 GLY B C 1
ATOM 3843 O O . GLY B 1 149 ? -27.078 -2.209 12.719 1 89.5 149 GLY B O 1
ATOM 3844 N N . MET B 1 150 ? -28.047 -1.207 10.953 1 91.56 150 MET B N 1
ATOM 3845 C CA . MET B 1 150 ? -28.375 -0.005 11.711 1 91.56 150 MET B CA 1
ATOM 3846 C C . MET B 1 150 ? -29.766 0.51 11.336 1 91.56 150 MET B C 1
ATOM 3848 O O . MET B 1 150 ? -30.109 0.583 10.148 1 91.56 150 MET B O 1
ATOM 3852 N N . ASP B 1 151 ? -30.5 0.787 12.344 1 91.62 151 ASP B N 1
ATOM 3853 C CA . ASP B 1 151 ? -31.812 1.383 12.117 1 91.62 151 ASP B CA 1
ATOM 3854 C C . ASP B 1 151 ? -31.719 2.902 12 1 91.62 151 ASP B C 1
ATOM 3856 O O . ASP B 1 151 ? -31.359 3.584 12.961 1 91.62 151 ASP B O 1
ATOM 3860 N N . VAL B 1 152 ? -32.094 3.383 10.836 1 93.19 152 VAL B N 1
ATOM 3861 C CA . VAL B 1 152 ? -31.938 4.816 10.602 1 93.19 152 VAL B CA 1
ATOM 3862 C C . VAL B 1 152 ? -33.312 5.496 10.68 1 93.19 152 VAL B C 1
ATOM 3864 O O . VAL B 1 152 ? -33.438 6.672 10.336 1 93.19 152 VAL B O 1
ATOM 3867 N N . THR B 1 153 ? -34.312 4.785 11.062 1 92.62 153 THR B N 1
ATOM 3868 C CA . THR B 1 153 ? -35.688 5.316 11.086 1 92.62 153 THR B CA 1
ATOM 3869 C C . THR B 1 153 ? -35.781 6.496 12.047 1 92.62 153 THR B C 1
ATOM 3871 O O . THR B 1 153 ? -36.312 7.555 11.688 1 92.62 153 THR B O 1
ATOM 3874 N N . GLN B 1 154 ? -35.281 6.305 13.211 1 91.62 154 GLN B N 1
ATOM 3875 C CA . GLN B 1 154 ? -35.344 7.363 14.211 1 91.62 154 GLN B CA 1
ATOM 3876 C C . GLN B 1 154 ? -34.531 8.57 13.789 1 91.62 154 GLN B C 1
ATOM 3878 O O . GLN B 1 154 ? -34.938 9.719 14.016 1 91.62 154 GLN B O 1
ATOM 3883 N N . LEU B 1 155 ? -33.375 8.305 13.234 1 92.5 155 LEU B N 1
ATOM 3884 C CA . LEU B 1 155 ? -32.531 9.383 12.742 1 92.5 155 LEU B CA 1
ATOM 3885 C C . LEU B 1 155 ? -33.25 10.188 11.656 1 92.5 155 LEU B C 1
ATOM 3887 O O . LEU B 1 155 ? -33.188 11.422 11.656 1 92.5 155 LEU B O 1
ATOM 3891 N N . ASN B 1 156 ? -33.969 9.508 10.812 1 93.81 156 ASN B N 1
ATOM 3892 C CA . ASN B 1 156 ? -34.688 10.156 9.719 1 93.81 156 ASN B CA 1
ATOM 3893 C C . ASN B 1 156 ? -35.875 10.945 10.242 1 93.81 156 ASN B C 1
ATOM 3895 O O . ASN B 1 156 ? -36.25 11.977 9.672 1 93.81 156 ASN B O 1
ATOM 3899 N N . ALA B 1 157 ? -36.438 10.461 11.328 1 92.75 157 ALA B N 1
ATOM 3900 C CA . ALA B 1 157 ? -37.594 11.141 11.906 1 92.75 157 ALA B CA 1
ATOM 3901 C C . ALA B 1 157 ? -37.188 12.5 12.477 1 92.75 157 ALA B C 1
ATOM 3903 O O . ALA B 1 157 ? -38 13.438 12.477 1 92.75 157 ALA B O 1
ATOM 3904 N N . THR B 1 158 ? -36 12.617 12.93 1 91.56 158 THR B N 1
ATOM 3905 C CA . THR B 1 158 ? -35.531 13.844 13.57 1 91.56 158 THR B CA 1
ATOM 3906 C C . THR B 1 158 ? -34.906 14.789 12.555 1 91.56 158 THR B C 1
ATOM 3908 O O . THR B 1 158 ? -34.656 15.953 12.852 1 91.56 158 THR B O 1
ATOM 3911 N N . ARG B 1 159 ? -34.781 14.344 11.336 1 92.81 159 ARG B N 1
ATOM 3912 C CA . ARG B 1 159 ? -34.156 15.133 10.297 1 92.81 159 ARG B CA 1
ATOM 3913 C C . ARG B 1 159 ? -35.125 16.078 9.633 1 92.81 159 ARG B C 1
ATOM 3915 O O . ARG B 1 159 ? -36.281 15.711 9.398 1 92.81 159 ARG B O 1
ATOM 3922 N N . HIS B 1 160 ? -34.656 17.25 9.453 1 92.19 160 HIS B N 1
ATOM 3923 C CA . HIS B 1 160 ? -35.469 18.234 8.75 1 92.19 160 HIS B CA 1
ATOM 3924 C C . HIS B 1 160 ? -35.906 17.719 7.375 1 92.19 160 HIS B C 1
ATOM 3926 O O . HIS B 1 160 ? -35.094 17.047 6.695 1 92.19 160 HIS B O 1
ATOM 3932 N N . ASP B 1 161 ? -37.031 18.062 6.863 1 89.5 161 ASP B N 1
ATOM 3933 C CA . ASP B 1 161 ? -37.594 17.547 5.633 1 89.5 161 ASP B CA 1
ATOM 3934 C C . ASP B 1 161 ? -36.781 17.938 4.414 1 89.5 161 ASP B C 1
ATOM 3936 O O . ASP B 1 161 ? -36.781 17.234 3.398 1 89.5 161 ASP B O 1
ATOM 3940 N N . GLU B 1 162 ? -36.031 18.984 4.605 1 91.94 162 GLU B N 1
ATOM 3941 C CA . GLU B 1 162 ? -35.25 19.484 3.469 1 91.94 162 GLU B CA 1
ATOM 3942 C C . GLU B 1 162 ? -33.969 18.703 3.291 1 91.94 162 GLU B C 1
ATOM 3944 O O . GLU B 1 162 ? -33.312 18.812 2.25 1 91.94 162 GLU B O 1
ATOM 3949 N N . LEU B 1 163 ? -33.625 17.922 4.219 1 92.06 163 LEU B N 1
ATOM 3950 C CA . LEU B 1 163 ? -32.375 17.172 4.176 1 92.06 163 LEU B CA 1
ATOM 3951 C C . LEU B 1 163 ? -32.594 15.797 3.562 1 92.06 163 LEU B C 1
ATOM 3953 O O . LEU B 1 163 ? -33.688 15.242 3.637 1 92.06 163 LEU B O 1
ATOM 3957 N N . PRO B 1 164 ? -31.609 15.312 2.932 1 91 164 PRO B N 1
ATOM 3958 C CA . PRO B 1 164 ? -31.75 13.953 2.398 1 91 164 PRO B CA 1
ATOM 3959 C C . PRO B 1 164 ? -32.031 12.922 3.484 1 91 164 PRO B C 1
ATOM 3961 O O . PRO B 1 164 ? -31.516 13.023 4.598 1 91 164 PRO B O 1
ATOM 3964 N N . ARG B 1 165 ? -32.844 11.945 3.082 1 92.44 165 ARG B N 1
ATOM 3965 C CA . ARG B 1 165 ? -33.094 10.836 4.004 1 92.44 165 ARG B CA 1
ATOM 3966 C C . ARG B 1 165 ? -31.906 9.867 4.035 1 92.44 165 ARG B C 1
ATOM 3968 O O . ARG B 1 165 ? -31.312 9.586 2.998 1 92.44 165 ARG B O 1
ATOM 3975 N N . LEU B 1 166 ? -31.719 9.406 5.211 1 95.12 166 LEU B N 1
ATOM 3976 C CA . LEU B 1 166 ? -30.625 8.461 5.398 1 95.12 166 LEU B CA 1
ATOM 3977 C C . LEU B 1 166 ? -31.047 7.047 5.02 1 95.12 166 LEU B C 1
ATOM 3979 O O . LEU B 1 166 ? -32.156 6.625 5.336 1 95.12 166 LEU B O 1
ATOM 3983 N N . VAL B 1 167 ? -30.188 6.383 4.273 1 95.69 167 VAL B N 1
ATOM 3984 C CA . VAL B 1 167 ? -30.375 4.977 3.939 1 95.69 167 VAL B CA 1
ATOM 3985 C C . VAL B 1 167 ? -29.203 4.148 4.465 1 95.69 167 VAL B C 1
ATOM 3987 O O . VAL B 1 167 ? -28.047 4.57 4.371 1 95.69 167 VAL B O 1
ATOM 3990 N N . PHE B 1 168 ? -29.516 3.043 5.039 1 96.94 168 PHE B N 1
ATOM 3991 C CA . PHE B 1 168 ? -28.469 2.125 5.469 1 96.94 168 PHE B CA 1
ATOM 3992 C C . PHE B 1 168 ? -28.203 1.075 4.398 1 96.94 168 PHE B C 1
ATOM 3994 O O . PHE B 1 168 ? -29.125 0.446 3.889 1 96.94 168 PHE B O 1
ATOM 4001 N N . TYR B 1 169 ? -27 0.917 4.066 1 96.38 169 TYR B N 1
ATOM 4002 C CA . TYR B 1 169 ? -26.562 -0.075 3.092 1 96.38 169 TYR B CA 1
ATOM 4003 C C . TYR B 1 169 ? -25.828 -1.218 3.773 1 96.38 169 TYR B C 1
ATOM 4005 O O . TYR B 1 169 ? -24.656 -1.079 4.133 1 96.38 169 TYR B O 1
ATOM 4013 N N . PRO B 1 170 ? -26.438 -2.332 3.938 1 96.38 170 PRO B N 1
ATOM 4014 C CA . PRO B 1 170 ? -25.797 -3.473 4.598 1 96.38 170 PRO B CA 1
ATOM 4015 C C . PRO B 1 170 ? -24.734 -4.137 3.723 1 96.38 170 PRO B C 1
ATOM 4017 O O . PRO B 1 170 ? -24.969 -4.383 2.537 1 96.38 170 PRO B O 1
ATOM 4020 N N . LEU B 1 171 ? -23.609 -4.445 4.379 1 97.31 171 LEU B N 1
ATOM 4021 C CA . LEU B 1 171 ? -22.5 -5.02 3.607 1 97.31 171 LEU B CA 1
ATOM 4022 C C . LEU B 1 171 ? -22.109 -6.387 4.156 1 97.31 171 LEU B C 1
ATOM 4024 O O . LEU B 1 171 ? -21.109 -6.969 3.729 1 97.31 171 LEU B O 1
ATOM 4028 N N . LYS B 1 172 ? -22.859 -6.926 5.039 1 96.62 172 LYS B N 1
ATOM 4029 C CA . LYS B 1 172 ? -22.562 -8.18 5.723 1 96.62 172 LYS B CA 1
ATOM 4030 C C . LYS B 1 172 ? -22.375 -9.32 4.727 1 96.62 172 LYS B C 1
ATOM 4032 O O . LYS B 1 172 ? -21.406 -10.078 4.805 1 96.62 172 LYS B O 1
ATOM 4037 N N . LEU B 1 173 ? -23.281 -9.43 3.809 1 95.19 173 LEU B N 1
ATOM 4038 C CA . LEU B 1 173 ? -23.266 -10.539 2.861 1 95.19 173 LEU B CA 1
ATOM 4039 C C . LEU B 1 173 ? -22.016 -10.484 1.985 1 95.19 173 LEU B C 1
ATOM 4041 O O . LEU B 1 173 ? -21.453 -11.523 1.646 1 95.19 173 LEU B O 1
ATOM 4045 N N . PHE B 1 174 ? -21.609 -9.344 1.59 1 95.25 174 PHE B N 1
ATOM 4046 C CA . PHE B 1 174 ? -20.406 -9.188 0.793 1 95.25 174 PHE B CA 1
ATOM 4047 C C . PHE B 1 174 ? -19.188 -9.656 1.573 1 95.25 174 PHE B C 1
ATOM 4049 O O . PHE B 1 174 ? -18.312 -10.328 1.024 1 95.25 174 PHE B O 1
ATOM 4056 N N . VAL B 1 175 ? -19.156 -9.273 2.816 1 96.88 175 VAL B N 1
ATOM 4057 C CA . VAL B 1 175 ? -18.031 -9.641 3.676 1 96.88 175 VAL B CA 1
ATOM 4058 C C . VAL B 1 175 ? -18 -11.156 3.863 1 96.88 175 VAL B C 1
ATOM 4060 O O . VAL B 1 175 ? -16.953 -11.781 3.682 1 96.88 175 VAL B O 1
ATOM 4063 N N . GLU B 1 176 ? -19.078 -11.711 4.105 1 95.25 176 GLU B N 1
ATOM 4064 C CA . GLU B 1 176 ? -19.141 -13.133 4.43 1 95.25 176 GLU B CA 1
ATOM 4065 C C . GLU B 1 176 ? -18.828 -13.992 3.205 1 95.25 176 GLU B C 1
ATOM 4067 O O . GLU B 1 176 ? -18.312 -15.109 3.336 1 95.25 176 GLU B O 1
ATOM 4072 N N . ARG B 1 177 ? -19.078 -13.523 2.094 1 93.25 177 ARG B N 1
ATOM 4073 C CA . ARG B 1 177 ? -18.797 -14.234 0.855 1 93.25 177 ARG B CA 1
ATOM 4074 C C . ARG B 1 177 ? -17.281 -14.289 0.599 1 93.25 177 ARG B C 1
ATOM 4076 O O . ARG B 1 177 ? -16.781 -15.25 0.01 1 93.25 177 ARG B O 1
ATOM 4083 N N . GLN B 1 178 ? -16.609 -13.328 1.08 1 94.56 178 GLN B N 1
ATOM 4084 C CA . GLN B 1 178 ? -15.188 -13.219 0.75 1 94.56 178 GLN B CA 1
ATOM 4085 C C . GLN B 1 178 ? -14.312 -13.641 1.932 1 94.56 178 GLN B C 1
ATOM 4087 O O . GLN B 1 178 ? -13.172 -14.07 1.748 1 94.56 178 GLN B O 1
ATOM 4092 N N . VAL B 1 179 ? -14.836 -13.414 3.094 1 96.75 179 VAL B N 1
ATOM 4093 C CA . VAL B 1 179 ? -14.062 -13.719 4.293 1 96.75 179 VAL B CA 1
ATOM 4094 C C . VAL B 1 179 ? -14.734 -14.852 5.07 1 96.75 179 VAL B C 1
ATOM 4096 O O . VAL B 1 179 ? -15.633 -14.602 5.879 1 96.75 179 VAL B O 1
ATOM 4099 N N . ASN B 1 180 ? -14.305 -16.031 4.824 1 95.56 180 ASN B N 1
ATOM 4100 C CA . ASN B 1 180 ? -14.828 -17.25 5.438 1 95.56 180 ASN B CA 1
ATOM 4101 C C . ASN B 1 180 ? -13.719 -18.25 5.75 1 95.56 180 ASN B C 1
ATOM 4103 O O . ASN B 1 180 ? -13.383 -19.094 4.922 1 95.56 180 ASN B O 1
ATOM 4107 N N . PRO B 1 181 ? -13.219 -18.203 6.949 1 94.38 181 PRO B N 1
ATOM 4108 C CA . PRO B 1 181 ? -12.078 -19.047 7.301 1 94.38 181 PRO B CA 1
ATOM 4109 C C . PRO B 1 181 ? -12.422 -20.531 7.32 1 94.38 181 PRO B C 1
ATOM 4111 O O . PRO B 1 181 ? -11.523 -21.375 7.398 1 94.38 181 PRO B O 1
ATOM 4114 N N . SER B 1 182 ? -13.672 -20.906 7.289 1 93.62 182 SER B N 1
ATOM 4115 C CA . SER B 1 182 ? -14.07 -22.312 7.215 1 93.62 182 SER B CA 1
ATOM 4116 C C . SER B 1 182 ? -13.891 -22.844 5.801 1 93.62 182 SER B C 1
ATOM 4118 O O . SER B 1 182 ? -13.695 -24.047 5.613 1 93.62 182 SER B O 1
ATOM 4120 N N . LEU B 1 183 ? -13.906 -21.969 4.82 1 94 183 LEU B N 1
ATOM 4121 C CA . LEU B 1 183 ? -13.852 -22.391 3.422 1 94 183 LEU B CA 1
ATOM 4122 C C . LEU B 1 183 ? -12.5 -22.062 2.809 1 94 183 LEU B C 1
ATOM 4124 O O . LEU B 1 183 ? -12.062 -22.719 1.865 1 94 183 LEU B O 1
ATOM 4128 N N . PHE B 1 184 ? -11.906 -21.047 3.363 1 96.19 184 PHE B N 1
ATOM 4129 C CA . PHE B 1 184 ? -10.703 -20.531 2.725 1 96.19 184 PHE B CA 1
ATOM 4130 C C . PHE B 1 184 ? -9.539 -20.484 3.711 1 96.19 184 PHE B C 1
ATOM 4132 O O . PHE B 1 184 ? -9.734 -20.219 4.898 1 96.19 184 PHE B O 1
ATOM 4139 N N . THR B 1 185 ? -8.375 -20.75 3.203 1 96.56 185 THR B N 1
ATOM 4140 C CA . THR B 1 185 ? -7.141 -20.516 3.945 1 96.56 185 THR B CA 1
ATOM 4141 C C . THR B 1 185 ? -6.434 -19.266 3.453 1 96.56 185 THR B C 1
ATOM 4143 O O . THR B 1 185 ? -5.938 -19.219 2.324 1 96.56 185 THR B O 1
ATOM 4146 N N . TYR B 1 186 ? -6.387 -18.281 4.277 1 96.88 186 TYR B N 1
ATOM 4147 C CA . TYR B 1 186 ? -5.723 -17.031 3.922 1 96.88 186 TYR B CA 1
ATOM 4148 C C . TYR B 1 186 ? -4.234 -17.109 4.234 1 96.88 186 TYR B C 1
ATOM 4150 O O . TYR B 1 186 ? -3.84 -17.156 5.402 1 96.88 186 TYR B O 1
ATOM 4158 N N . LEU B 1 187 ? -3.441 -17 3.273 1 96.81 187 LEU B N 1
ATOM 4159 C CA . LEU B 1 187 ? -2.029 -17.344 3.355 1 96.81 187 LEU B CA 1
ATOM 4160 C C . LEU B 1 187 ? -1.271 -16.344 4.227 1 96.81 187 LEU B C 1
ATOM 4162 O O . LEU B 1 187 ? -0.263 -16.688 4.844 1 96.81 187 LEU B O 1
ATOM 4166 N N . GLU B 1 188 ? -1.759 -15.141 4.297 1 96.38 188 GLU B N 1
ATOM 4167 C CA . GLU B 1 188 ? -1.06 -14.086 5.031 1 96.38 188 GLU B CA 1
ATOM 4168 C C . GLU B 1 188 ? -1.553 -14.008 6.473 1 96.38 188 GLU B C 1
ATOM 4170 O O . GLU B 1 188 ? -1.076 -13.172 7.25 1 96.38 188 GLU B O 1
ATOM 4175 N N . ASP B 1 189 ? -2.49 -14.852 6.848 1 95.88 189 ASP B N 1
ATOM 4176 C CA . ASP B 1 189 ? -2.992 -14.875 8.219 1 95.88 189 ASP B CA 1
ATOM 4177 C C . ASP B 1 189 ? -2.004 -15.57 9.156 1 95.88 189 ASP B C 1
ATOM 4179 O O . ASP B 1 189 ? -1.857 -16.797 9.117 1 95.88 189 ASP B O 1
ATOM 4183 N N . GLU B 1 190 ? -1.445 -14.883 10.023 1 92 190 GLU B N 1
ATOM 4184 C CA . GLU B 1 190 ? -0.393 -15.383 10.906 1 92 190 GLU B CA 1
ATOM 4185 C C . GLU B 1 190 ? -0.938 -16.422 11.883 1 92 190 GLU B C 1
ATOM 4187 O O . GLU B 1 190 ? -0.178 -17.203 12.453 1 92 190 GLU B O 1
ATOM 4192 N N . ASN B 1 191 ? -2.172 -16.438 12.055 1 91.31 191 ASN B N 1
ATOM 4193 C CA . ASN B 1 191 ? -2.783 -17.344 13.008 1 91.31 191 ASN B CA 1
ATOM 4194 C C . ASN B 1 191 ? -3.146 -18.688 12.359 1 91.31 191 ASN B C 1
ATOM 4196 O O . ASN B 1 191 ? -3.621 -19.594 13.031 1 91.31 191 ASN B O 1
ATOM 4200 N N . THR B 1 192 ? -2.885 -18.734 11.109 1 88.75 192 THR B N 1
ATOM 4201 C CA . THR B 1 192 ? -3.229 -19.953 10.398 1 88.75 192 THR B CA 1
ATOM 4202 C C . THR B 1 192 ? -1.983 -20.797 10.141 1 88.75 192 THR B C 1
ATOM 4204 O O . THR B 1 192 ? -0.941 -20.281 9.742 1 88.75 192 THR B O 1
ATOM 4207 N N . ILE B 1 193 ? -2.125 -22 10.469 1 86.56 193 ILE B N 1
ATOM 4208 C CA . ILE B 1 193 ? -1.081 -22.953 10.109 1 86.56 193 ILE B CA 1
ATOM 4209 C C . ILE B 1 193 ? -1.32 -23.469 8.695 1 86.56 193 ILE B C 1
ATOM 4211 O O . ILE B 1 193 ? -2.336 -24.109 8.422 1 86.56 193 ILE B O 1
ATOM 4215 N N . VAL B 1 194 ? -0.451 -23.156 7.898 1 91.06 194 VAL B N 1
ATOM 4216 C CA . VAL B 1 194 ? -0.609 -23.516 6.492 1 91.06 194 VAL B CA 1
ATOM 4217 C C . VAL B 1 194 ? 0.14 -24.812 6.215 1 91.06 194 VAL B C 1
ATOM 4219 O O . VAL B 1 194 ? 1.34 -24.922 6.484 1 91.06 194 VAL B O 1
ATOM 4222 N N . GLU B 1 195 ? -0.599 -25.766 5.758 1 90.12 195 GLU B N 1
ATOM 4223 C CA . GLU B 1 195 ? -0.007 -27.031 5.32 1 90.12 195 GLU B CA 1
ATOM 4224 C C . GLU B 1 195 ? 0.16 -27.062 3.805 1 90.12 195 GLU B C 1
ATOM 4226 O O . GLU B 1 195 ? -0.699 -26.562 3.07 1 90.12 195 GLU B O 1
ATOM 4231 N N . LYS B 1 196 ? 1.245 -27.703 3.432 1 93.94 196 LYS B N 1
ATOM 4232 C CA . LYS B 1 196 ? 1.497 -27.797 1.997 1 93.94 196 LYS B CA 1
ATOM 4233 C C . LYS B 1 196 ? 0.646 -28.906 1.366 1 93.94 196 LYS B C 1
ATOM 4235 O O . LYS B 1 196 ? 0.305 -29.891 2.025 1 93.94 196 LYS B O 1
ATOM 4240 N N . GLU B 1 197 ? 0.3 -28.688 0.153 1 96.06 197 GLU B N 1
ATOM 4241 C CA . GLU B 1 197 ? -0.391 -29.672 -0.672 1 96.06 197 GLU B CA 1
ATOM 4242 C C . GLU B 1 197 ? 0.555 -30.297 -1.69 1 96.06 197 GLU B C 1
ATOM 4244 O O . GLU B 1 197 ? 1.523 -29.672 -2.119 1 96.06 197 GLU B O 1
ATOM 4249 N N . GLN B 1 198 ? 0.29 -31.484 -2.066 1 96.81 198 GLN B N 1
ATOM 4250 C CA . GLN B 1 198 ? 1.172 -32.219 -2.982 1 96.81 198 GLN B CA 1
ATOM 4251 C C . GLN B 1 198 ? 1.12 -31.594 -4.383 1 96.81 198 GLN B C 1
ATOM 4253 O O . GLN B 1 198 ? 2.158 -31.266 -4.961 1 96.81 198 GLN B O 1
ATOM 4258 N N . VAL B 1 199 ? -0.114 -31.438 -4.852 1 98.25 199 VAL B N 1
ATOM 4259 C CA . VAL B 1 199 ? -0.288 -30.875 -6.188 1 98.25 199 VAL B CA 1
ATOM 4260 C C . VAL B 1 199 ? -1.209 -29.672 -6.121 1 98.25 199 VAL B C 1
ATOM 4262 O O . VAL B 1 199 ? -2.375 -29.781 -5.734 1 98.25 199 VAL B O 1
ATOM 4265 N N . VAL B 1 200 ? -0.692 -28.516 -6.473 1 98.38 200 VAL B N 1
ATOM 4266 C CA . VAL B 1 200 ? -1.411 -27.25 -6.391 1 98.38 200 VAL B CA 1
ATOM 4267 C C . VAL B 1 200 ? -1.521 -26.625 -7.781 1 98.38 200 VAL B C 1
ATOM 4269 O O . VAL B 1 200 ? -0.606 -26.75 -8.602 1 98.38 200 VAL B O 1
ATOM 4272 N N . VAL B 1 201 ? -2.656 -26 -8.023 1 98.25 201 VAL B N 1
ATOM 4273 C CA . VAL B 1 201 ? -2.84 -25.328 -9.305 1 98.25 201 VAL B CA 1
ATOM 4274 C C . VAL B 1 201 ? -3.018 -23.828 -9.086 1 98.25 201 VAL B C 1
ATOM 4276 O O . VAL B 1 201 ? -3.531 -23.406 -8.047 1 98.25 201 VAL B O 1
ATOM 4279 N N . VAL B 1 202 ? -2.529 -23.078 -9.977 1 97.81 202 VAL B N 1
ATOM 4280 C CA . VAL B 1 202 ? -2.738 -21.641 -10.086 1 97.81 202 VAL B CA 1
ATOM 4281 C C . VAL B 1 202 ? -2.883 -21.25 -11.547 1 97.81 202 VAL B C 1
ATOM 4283 O O . VAL B 1 202 ? -2.258 -21.844 -12.43 1 97.81 202 VAL B O 1
ATOM 4286 N N . GLY B 1 203 ? -3.791 -20.344 -11.852 1 95.38 203 GLY B N 1
ATOM 4287 C CA . GLY B 1 203 ? -4.031 -19.922 -13.227 1 95.38 203 GLY B CA 1
ATOM 4288 C C . GLY B 1 203 ? -4.055 -18.406 -13.391 1 95.38 203 GLY B C 1
ATOM 4289 O O . GLY B 1 203 ? -4.289 -17.688 -12.422 1 95.38 203 GLY B O 1
ATOM 4290 N N . GLY B 1 204 ? -3.762 -17.984 -14.594 1 93.44 204 GLY B N 1
ATOM 4291 C CA . GLY B 1 204 ? -3.82 -16.578 -14.938 1 93.44 204 GLY B CA 1
ATOM 4292 C C . GLY B 1 204 ? -3.389 -16.297 -16.359 1 93.44 204 GLY B C 1
ATOM 4293 O O . GLY B 1 204 ? -2.951 -17.188 -17.078 1 93.44 204 GLY B O 1
ATOM 4294 N N . THR B 1 205 ? -3.588 -15.086 -16.703 1 92.88 205 THR B N 1
ATOM 4295 C CA . THR B 1 205 ? -3.084 -14.633 -17.984 1 92.88 205 THR B CA 1
ATOM 4296 C C . THR B 1 205 ? -1.572 -14.438 -17.938 1 92.88 205 THR B C 1
ATOM 4298 O O . THR B 1 205 ? -0.858 -14.859 -18.859 1 92.88 205 THR B O 1
ATOM 4301 N N . PHE B 1 206 ? -1.093 -13.852 -16.875 1 95.56 206 PHE B N 1
ATOM 4302 C CA . PHE B 1 206 ? 0.317 -13.609 -16.594 1 95.56 206 PHE B CA 1
ATOM 4303 C C . PHE B 1 206 ? 0.962 -12.781 -17.688 1 95.56 206 PHE B C 1
ATOM 4305 O O . PHE B 1 206 ? 2.031 -13.133 -18.188 1 95.56 206 PHE B O 1
ATOM 4312 N N . ASP B 1 207 ? 0.127 -11.789 -18.094 1 93.19 207 ASP B N 1
ATOM 4313 C CA . ASP B 1 207 ? 0.579 -10.797 -19.062 1 93.19 207 ASP B CA 1
ATOM 4314 C C . ASP B 1 207 ? 1.392 -9.695 -18.391 1 93.19 207 ASP B C 1
ATOM 4316 O O . ASP B 1 207 ? 0.972 -9.148 -17.375 1 93.19 207 ASP B O 1
ATOM 4320 N N . HIS B 1 208 ? 2.641 -9.43 -19.062 1 92.44 208 HIS B N 1
ATOM 4321 C CA . HIS B 1 208 ? 3.51 -8.445 -18.422 1 92.44 208 HIS B CA 1
ATOM 4322 C C . HIS B 1 208 ? 3.639 -8.719 -16.922 1 92.44 208 HIS B C 1
ATOM 4324 O O . HIS B 1 208 ? 3.207 -7.91 -16.094 1 92.44 208 HIS B O 1
ATOM 4330 N N . LEU B 1 209 ? 4.258 -9.789 -16.656 1 93.56 209 LEU B N 1
ATOM 4331 C CA . LEU B 1 209 ? 4.387 -10.328 -15.305 1 93.56 209 LEU B CA 1
ATOM 4332 C C . LEU B 1 209 ? 4.758 -9.227 -14.312 1 93.56 209 LEU B C 1
ATOM 4334 O O . LEU B 1 209 ? 5.914 -8.805 -14.258 1 93.56 209 LEU B O 1
ATOM 4338 N N . HIS B 1 210 ? 3.809 -8.766 -13.562 1 92.31 210 HIS B N 1
ATOM 4339 C CA . HIS B 1 210 ? 4.02 -7.738 -12.555 1 92.31 210 HIS B CA 1
ATOM 4340 C C . HIS B 1 210 ? 4.086 -8.344 -11.156 1 92.31 210 HIS B C 1
ATOM 4342 O O . HIS B 1 210 ? 3.922 -9.555 -10.992 1 92.31 210 HIS B O 1
ATOM 4348 N N . ASN B 1 211 ? 4.234 -7.543 -10.195 1 95.12 211 ASN B N 1
ATOM 4349 C CA . ASN B 1 211 ? 4.496 -8.023 -8.844 1 95.12 211 ASN B CA 1
ATOM 4350 C C . ASN B 1 211 ? 3.273 -8.703 -8.242 1 95.12 211 ASN B C 1
ATOM 4352 O O . ASN B 1 211 ? 3.395 -9.492 -7.301 1 95.12 211 ASN B O 1
ATOM 4356 N N . GLY B 1 212 ? 2.078 -8.344 -8.703 1 94.44 212 GLY B N 1
ATOM 4357 C CA . GLY B 1 212 ? 0.901 -9.086 -8.281 1 94.44 212 GLY B CA 1
ATOM 4358 C C . GLY B 1 212 ? 0.923 -10.539 -8.727 1 94.44 212 GLY B C 1
ATOM 4359 O O . GLY B 1 212 ? 0.603 -11.438 -7.941 1 94.44 212 GLY B O 1
ATOM 4360 N N . HIS B 1 213 ? 1.277 -10.742 -9.992 1 95.31 213 HIS B N 1
ATOM 4361 C CA . HIS B 1 213 ? 1.441 -12.102 -10.508 1 95.31 213 HIS B CA 1
ATOM 4362 C C . HIS B 1 213 ? 2.535 -12.844 -9.75 1 95.31 213 HIS B C 1
ATOM 4364 O O . HIS B 1 213 ? 2.342 -13.992 -9.336 1 95.31 213 HIS B O 1
ATOM 4370 N N . LYS B 1 214 ? 3.596 -12.188 -9.617 1 97.12 214 LYS B N 1
ATOM 4371 C CA . LYS B 1 214 ? 4.754 -12.797 -8.977 1 97.12 214 LYS B CA 1
ATOM 4372 C C . LYS B 1 214 ? 4.438 -13.203 -7.539 1 97.12 214 LYS B C 1
ATOM 4374 O O . LYS B 1 214 ? 4.812 -14.289 -7.098 1 97.12 214 LYS B O 1
ATOM 4379 N N . LYS B 1 215 ? 3.74 -12.312 -6.867 1 96.81 215 LYS B N 1
ATOM 4380 C CA . LYS B 1 215 ? 3.283 -12.648 -5.52 1 96.81 215 LYS B CA 1
ATOM 4381 C C . LYS B 1 215 ? 2.408 -13.898 -5.531 1 96.81 215 LYS B C 1
ATOM 4383 O O . LYS B 1 215 ? 2.629 -14.82 -4.746 1 96.81 215 LYS B O 1
ATOM 4388 N N . LEU B 1 216 ? 1.48 -13.922 -6.398 1 96.94 216 LEU B N 1
ATOM 4389 C CA . LEU B 1 216 ? 0.569 -15.055 -6.52 1 96.94 216 LEU B CA 1
ATOM 4390 C C . LEU B 1 216 ? 1.337 -16.344 -6.793 1 96.94 216 LEU B C 1
ATOM 4392 O O . LEU B 1 216 ? 1.106 -17.359 -6.133 1 96.94 216 LEU B O 1
ATOM 4396 N N . LEU B 1 217 ? 2.197 -16.297 -7.707 1 98 217 LEU B N 1
ATOM 4397 C CA . LEU B 1 217 ? 3 -17.438 -8.102 1 98 217 LEU B CA 1
ATOM 4398 C C . LEU B 1 217 ? 3.902 -17.891 -6.953 1 98 217 LEU B C 1
ATOM 4400 O O . LEU B 1 217 ? 4.031 -19.094 -6.688 1 98 217 LEU B O 1
ATOM 4404 N N . SER B 1 218 ? 4.516 -16.922 -6.336 1 97.62 218 SER B N 1
ATOM 4405 C CA . SER B 1 218 ? 5.375 -17.219 -5.199 1 97.62 218 SER B CA 1
ATOM 4406 C C . SER B 1 218 ? 4.602 -17.922 -4.09 1 97.62 218 SER B C 1
ATOM 4408 O O . SER B 1 218 ? 5.098 -18.891 -3.492 1 97.62 218 SER B O 1
ATOM 4410 N N . PHE B 1 219 ? 3.414 -17.422 -3.805 1 97.75 219 PHE B N 1
ATOM 4411 C CA . PHE B 1 219 ? 2.576 -18.016 -2.77 1 97.75 219 PHE B CA 1
ATOM 4412 C C . PHE B 1 219 ? 2.168 -19.438 -3.146 1 97.75 219 PHE B C 1
ATOM 4414 O O . PHE B 1 219 ? 2.221 -20.344 -2.314 1 97.75 219 PHE B O 1
ATOM 4421 N N . ALA B 1 220 ? 1.823 -19.609 -4.422 1 98.25 220 ALA B N 1
ATOM 4422 C CA . ALA B 1 220 ? 1.459 -20.938 -4.895 1 98.25 220 ALA B CA 1
ATOM 4423 C C . ALA B 1 220 ? 2.615 -21.922 -4.719 1 98.25 220 ALA B C 1
ATOM 4425 O O . ALA B 1 220 ? 2.424 -23.031 -4.227 1 98.25 220 ALA B O 1
ATOM 4426 N N . ALA B 1 221 ? 3.742 -21.484 -5.066 1 98.06 221 ALA B N 1
ATOM 4427 C CA . ALA B 1 221 ? 4.926 -22.328 -4.926 1 98.06 221 ALA B CA 1
ATOM 4428 C C . ALA B 1 221 ? 5.191 -22.672 -3.463 1 98.06 221 ALA B C 1
ATOM 4430 O O . ALA B 1 221 ? 5.598 -23.797 -3.141 1 98.06 221 ALA B O 1
ATOM 4431 N N . SER B 1 222 ? 4.934 -21.734 -2.604 1 96.69 222 SER B N 1
ATOM 4432 C CA . SER B 1 222 ? 5.25 -21.891 -1.188 1 96.69 222 SER B CA 1
ATOM 4433 C C . SER B 1 222 ? 4.352 -22.922 -0.523 1 96.69 222 SER B C 1
ATOM 4435 O O . SER B 1 222 ? 4.715 -23.5 0.505 1 96.69 222 SER B O 1
ATOM 4437 N N . VAL B 1 223 ? 3.189 -23.203 -1.082 1 97.38 223 VAL B N 1
ATOM 4438 C CA . VAL B 1 223 ? 2.27 -24.141 -0.442 1 97.38 223 VAL B CA 1
ATOM 4439 C C . VAL B 1 223 ? 2.262 -25.453 -1.207 1 97.38 223 VAL B C 1
ATOM 4441 O O . VAL B 1 223 ? 1.401 -26.312 -0.975 1 97.38 223 VAL B O 1
ATOM 4444 N N . THR B 1 224 ? 3.172 -25.656 -2.141 1 98.06 224 THR B N 1
ATOM 4445 C CA . THR B 1 224 ? 3.266 -26.859 -2.951 1 98.06 224 THR B CA 1
ATOM 4446 C C . THR B 1 224 ? 4.441 -27.734 -2.5 1 98.06 224 THR B C 1
ATOM 4448 O O . THR B 1 224 ? 5.555 -27.234 -2.324 1 98.06 224 THR B O 1
ATOM 4451 N N . SER B 1 225 ? 4.195 -29.031 -2.371 1 96.94 225 SER B N 1
ATOM 4452 C CA . SER B 1 225 ? 5.281 -29.891 -1.91 1 96.94 225 SER B CA 1
ATOM 4453 C C . SER B 1 225 ? 5.809 -30.766 -3.041 1 96.94 225 SER B C 1
ATOM 4455 O O . SER B 1 225 ? 6.977 -31.172 -3.027 1 96.94 225 SER B O 1
ATOM 4457 N N . LYS B 1 226 ? 4.996 -31.094 -4.027 1 97.5 226 LYS B N 1
ATOM 4458 C CA . LYS B 1 226 ? 5.438 -32.062 -5.043 1 97.5 226 LYS B CA 1
ATOM 4459 C C . LYS B 1 226 ? 5.438 -31.406 -6.43 1 97.5 226 LYS B C 1
ATOM 4461 O O . LYS B 1 226 ? 6.461 -31.406 -7.117 1 97.5 226 LYS B O 1
ATOM 4466 N N . LEU B 1 227 ? 4.223 -30.859 -6.805 1 98.38 227 LEU B N 1
ATOM 4467 C CA . LEU B 1 227 ? 4.105 -30.344 -8.164 1 98.38 227 LEU B CA 1
ATOM 4468 C C . LEU B 1 227 ? 3.205 -29.109 -8.203 1 98.38 227 LEU B C 1
ATOM 4470 O O . LEU B 1 227 ? 2.086 -29.141 -7.68 1 98.38 227 LEU B O 1
ATOM 4474 N N . LEU B 1 228 ? 3.715 -28.062 -8.766 1 98.56 228 LEU B N 1
ATOM 4475 C CA . LEU B 1 228 ? 2.916 -26.875 -9.047 1 98.56 228 LEU B CA 1
ATOM 4476 C C . LEU B 1 228 ? 2.525 -26.812 -10.523 1 98.56 228 LEU B C 1
ATOM 4478 O O . LEU B 1 228 ? 3.393 -26.844 -11.398 1 98.56 228 LEU B O 1
ATOM 4482 N N . ILE B 1 229 ? 1.244 -26.797 -10.773 1 98.5 229 ILE B N 1
ATOM 4483 C CA . ILE B 1 229 ? 0.729 -26.656 -12.133 1 98.5 229 ILE B CA 1
ATOM 4484 C C . ILE B 1 229 ? 0.261 -25.219 -12.359 1 98.5 229 ILE B C 1
ATOM 4486 O O . ILE B 1 229 ? -0.59 -24.719 -11.625 1 98.5 229 ILE B O 1
ATOM 4490 N N . VAL B 1 230 ? 0.836 -24.594 -13.367 1 98.44 230 VAL B N 1
ATOM 4491 C CA . VAL B 1 230 ? 0.479 -23.219 -13.703 1 98.44 230 VAL B CA 1
ATOM 4492 C C . VAL B 1 230 ? -0.262 -23.188 -15.039 1 98.44 230 VAL B C 1
ATOM 4494 O O . VAL B 1 230 ? 0.307 -23.531 -16.078 1 98.44 230 VAL B O 1
ATOM 4497 N N . GLY B 1 231 ? -1.534 -22.797 -15.008 1 97.62 231 GLY B N 1
ATOM 4498 C CA . GLY B 1 231 ? -2.312 -22.609 -16.219 1 97.62 231 GLY B CA 1
ATOM 4499 C C . GLY B 1 231 ? -2.209 -21.203 -16.797 1 97.62 231 GLY B C 1
ATOM 4500 O O . GLY B 1 231 ? -2.629 -20.25 -16.156 1 97.62 231 GLY B O 1
ATOM 4501 N N . VAL B 1 232 ? -1.676 -21.062 -17.953 1 97.12 232 VAL B N 1
ATOM 4502 C CA . VAL B 1 232 ? -1.609 -19.781 -18.672 1 97.12 232 VAL B CA 1
ATOM 4503 C C . VAL B 1 232 ? -2.727 -19.719 -19.703 1 97.12 232 VAL B C 1
ATOM 4505 O O . VAL B 1 232 ? -2.873 -20.609 -20.531 1 97.12 232 VAL B O 1
ATOM 4508 N N . THR B 1 233 ? -3.496 -18.656 -19.719 1 94.81 233 THR B N 1
ATOM 4509 C CA . THR B 1 233 ? -4.719 -18.531 -20.5 1 94.81 233 THR B CA 1
ATOM 4510 C C . THR B 1 233 ? -4.406 -18.484 -22 1 94.81 233 THR B C 1
ATOM 4512 O O . THR B 1 233 ? -3.494 -17.766 -22.422 1 94.81 233 THR B O 1
ATOM 4515 N N . ALA B 1 234 ? -5.176 -19.141 -22.766 1 94.69 234 ALA B N 1
ATOM 4516 C CA . ALA B 1 234 ? -5.012 -19.172 -24.219 1 94.69 234 ALA B CA 1
ATOM 4517 C C . ALA B 1 234 ? -5.406 -17.844 -24.844 1 94.69 234 ALA B C 1
ATOM 4519 O O . ALA B 1 234 ? -6.266 -17.125 -24.312 1 94.69 234 ALA B O 1
ATOM 4520 N N . PRO B 1 235 ? -4.891 -17.594 -26 1 91.25 235 PRO B N 1
ATOM 4521 C CA . PRO B 1 235 ? -5.125 -16.297 -26.641 1 91.25 235 PRO B CA 1
ATOM 4522 C C . PRO B 1 235 ? -6.594 -16.078 -26.984 1 91.25 235 PRO B C 1
ATOM 4524 O O . PRO B 1 235 ? -7.09 -14.945 -26.875 1 91.25 235 PRO B O 1
ATOM 4527 N N . HIS B 1 236 ? -7.273 -17.062 -27.453 1 89.44 236 HIS B N 1
ATOM 4528 C CA . HIS B 1 236 ? -8.648 -16.875 -27.906 1 89.44 236 HIS B CA 1
ATOM 4529 C C . HIS B 1 236 ? -9.555 -16.422 -26.766 1 89.44 236 HIS B C 1
ATOM 4531 O O . HIS B 1 236 ? -10.617 -15.859 -27 1 89.44 236 HIS B O 1
ATOM 4537 N N . MET B 1 237 ? -9.102 -16.609 -25.594 1 88.5 237 MET B N 1
ATOM 4538 C CA . MET B 1 237 ? -9.875 -16.219 -24.406 1 88.5 237 MET B CA 1
ATOM 4539 C C . MET B 1 237 ? -9.617 -14.766 -24.047 1 88.5 237 MET B C 1
ATOM 4541 O O . MET B 1 237 ? -10.266 -14.227 -23.141 1 88.5 237 MET B O 1
ATOM 4545 N N . LEU B 1 238 ? -8.711 -14.125 -24.672 1 85.56 238 LEU B N 1
ATOM 4546 C CA . LEU B 1 238 ? -8.258 -12.797 -24.281 1 85.56 238 LEU B CA 1
ATOM 4547 C C . LEU B 1 238 ? -8.742 -11.734 -25.266 1 85.56 238 LEU B C 1
ATOM 4549 O O . LEU B 1 238 ? -8.352 -10.57 -25.156 1 85.56 238 LEU B O 1
ATOM 4553 N N . GLU B 1 239 ? -9.516 -12.031 -26.141 1 80.25 239 GLU B N 1
ATOM 4554 C CA . GLU B 1 239 ? -9.906 -11.172 -27.25 1 80.25 239 GLU B CA 1
ATOM 4555 C C . GLU B 1 239 ? -10.625 -9.922 -26.75 1 80.25 239 GLU B C 1
ATOM 4557 O O . GLU B 1 239 ? -10.492 -8.844 -27.359 1 80.25 239 GLU B O 1
ATOM 4562 N N . LYS B 1 240 ? -11.188 -9.922 -25.656 1 78.88 240 LYS B N 1
ATOM 4563 C CA . LYS B 1 240 ? -12.016 -8.805 -25.203 1 78.88 240 LYS B CA 1
ATOM 4564 C C . LYS B 1 240 ? -11.258 -7.922 -24.203 1 78.88 240 LYS B C 1
ATOM 4566 O O . LYS B 1 240 ? -11.773 -6.895 -23.766 1 78.88 240 LYS B O 1
ATOM 4571 N N . LYS B 1 241 ? -10.016 -8.156 -24 1 78.12 241 LYS B N 1
ATOM 4572 C CA . LYS B 1 241 ? -9.289 -7.398 -22.984 1 78.12 241 LYS B CA 1
ATOM 4573 C C . LYS B 1 241 ? -8.859 -6.035 -23.516 1 78.12 241 LYS B C 1
ATOM 4575 O O . LYS B 1 241 ? -8.586 -5.883 -24.703 1 78.12 241 LYS B O 1
ATOM 4580 N N . LYS B 1 242 ? -8.891 -5.051 -22.609 1 76.62 242 LYS B N 1
ATOM 4581 C CA . LYS B 1 242 ? -8.43 -3.703 -22.938 1 76.62 242 LYS B CA 1
ATOM 4582 C C . LYS B 1 242 ? -7.008 -3.723 -23.484 1 76.62 242 LYS B C 1
ATOM 4584 O O . LYS B 1 242 ? -6.133 -4.387 -22.938 1 76.62 242 LYS B O 1
ATOM 4589 N N . LEU B 1 243 ? -6.723 -3.062 -24.547 1 79.62 243 LEU B N 1
ATOM 4590 C CA . LEU B 1 243 ? -5.43 -2.979 -25.219 1 79.62 243 LEU B CA 1
ATOM 4591 C C . LEU B 1 243 ? -4.871 -4.371 -25.5 1 79.62 243 LEU B C 1
ATOM 4593 O O . LEU B 1 243 ? -3.678 -4.613 -25.297 1 79.62 243 LEU B O 1
ATOM 4597 N N . GLY B 1 244 ? -5.742 -5.16 -25.938 1 81.44 244 GLY B N 1
ATOM 4598 C CA . GLY B 1 244 ? -5.422 -6.559 -26.188 1 81.44 244 GLY B CA 1
ATOM 4599 C C . GLY B 1 244 ? -4.246 -6.742 -27.125 1 81.44 244 GLY B C 1
ATOM 4600 O O . GLY B 1 244 ? -3.502 -7.715 -27.016 1 81.44 244 GLY B O 1
ATOM 4601 N N . TYR B 1 245 ? -4 -5.805 -28 1 83.38 245 TYR B N 1
ATOM 4602 C CA . TYR B 1 245 ? -2.932 -5.918 -28.984 1 83.38 245 TYR B CA 1
ATOM 4603 C C . TYR B 1 245 ? -1.564 -5.828 -28.312 1 83.38 245 TYR B C 1
ATOM 4605 O O . TYR B 1 245 ? -0.545 -6.164 -28.922 1 83.38 245 TYR B O 1
ATOM 4613 N N . LEU B 1 246 ? -1.532 -5.43 -27.109 1 88.38 246 LEU B N 1
ATOM 4614 C CA . LEU B 1 246 ? -0.27 -5.285 -26.406 1 88.38 246 LEU B CA 1
ATOM 4615 C C . LEU B 1 246 ? -0.03 -6.477 -25.484 1 88.38 246 LEU B C 1
ATOM 4617 O O . LEU B 1 246 ? 0.984 -6.535 -24.781 1 88.38 246 LEU B O 1
ATOM 4621 N N . ILE B 1 247 ? -0.947 -7.387 -25.531 1 90.75 247 ILE B N 1
ATOM 4622 C CA . ILE B 1 247 ? -0.766 -8.586 -24.719 1 90.75 247 ILE B CA 1
ATOM 4623 C C . ILE B 1 247 ? 0.394 -9.414 -25.266 1 90.75 247 ILE B C 1
ATOM 4625 O O . ILE B 1 247 ? 0.493 -9.625 -26.484 1 90.75 247 ILE B O 1
ATOM 4629 N N . GLN B 1 248 ? 1.245 -9.844 -24.438 1 93.19 248 GLN B N 1
ATOM 4630 C CA . GLN B 1 248 ? 2.375 -10.664 -24.859 1 93.19 248 GLN B CA 1
ATOM 4631 C C . GLN B 1 248 ? 1.903 -12.008 -25.406 1 93.19 248 GLN B C 1
ATOM 4633 O O . GLN B 1 248 ? 0.817 -12.477 -25.062 1 93.19 248 GLN B O 1
ATOM 4638 N N . THR B 1 249 ? 2.699 -12.609 -26.25 1 94.75 249 THR B N 1
ATOM 4639 C CA . THR B 1 249 ? 2.35 -13.898 -26.844 1 94.75 249 THR B CA 1
ATOM 4640 C C . THR B 1 249 ? 2.316 -14.984 -25.766 1 94.75 249 THR B C 1
ATOM 4642 O O . THR B 1 249 ? 2.918 -14.836 -24.703 1 94.75 249 THR B O 1
ATOM 4645 N N . LEU B 1 250 ? 1.575 -16 -26.047 1 95.81 250 LEU B N 1
ATOM 4646 C CA . LEU B 1 250 ? 1.465 -17.125 -25.109 1 95.81 250 LEU B CA 1
ATOM 4647 C C . LEU B 1 250 ? 2.844 -17.672 -24.75 1 95.81 250 LEU B C 1
ATOM 4649 O O . LEU B 1 250 ? 3.113 -17.969 -23.578 1 95.81 250 LEU B O 1
ATOM 4653 N N . ASP B 1 251 ? 3.676 -17.812 -25.703 1 97.12 251 ASP B N 1
ATOM 4654 C CA . ASP B 1 251 ? 5.012 -18.375 -25.484 1 97.12 251 ASP B CA 1
ATOM 4655 C C . ASP B 1 251 ? 5.812 -17.5 -24.516 1 97.12 251 ASP B C 1
ATOM 4657 O O . ASP B 1 251 ? 6.488 -18 -23.625 1 97.12 251 ASP B O 1
ATOM 4661 N N . VAL B 1 252 ? 5.715 -16.203 -24.719 1 96.56 252 VAL B N 1
ATOM 4662 C CA . VAL B 1 252 ? 6.434 -15.273 -23.859 1 96.56 252 VAL B CA 1
ATOM 4663 C C . VAL B 1 252 ? 5.887 -15.352 -22.438 1 96.56 252 VAL B C 1
ATOM 4665 O O . VAL B 1 252 ? 6.652 -15.398 -21.469 1 96.56 252 VAL B O 1
ATOM 4668 N N . ARG B 1 253 ? 4.598 -15.398 -22.312 1 97.12 253 ARG B N 1
ATOM 4669 C CA . ARG B 1 253 ? 3.965 -15.445 -21 1 97.12 253 ARG B CA 1
ATOM 4670 C C . ARG B 1 253 ? 4.336 -16.734 -20.266 1 97.12 253 ARG B C 1
ATOM 4672 O O . ARG B 1 253 ? 4.684 -16.703 -19.078 1 97.12 253 ARG B O 1
ATOM 4679 N N . LYS B 1 254 ? 4.375 -17.859 -20.938 1 97.81 254 LYS B N 1
ATOM 4680 C CA . LYS B 1 254 ? 4.75 -19.141 -20.344 1 97.81 254 LYS B CA 1
ATOM 4681 C C . LYS B 1 254 ? 6.219 -19.141 -19.922 1 97.81 254 LYS B C 1
ATOM 4683 O O . LYS B 1 254 ? 6.559 -19.578 -18.828 1 97.81 254 LYS B O 1
ATOM 4688 N N . ARG B 1 255 ? 6.98 -18.703 -20.812 1 97.69 255 ARG B N 1
ATOM 4689 C CA . ARG B 1 255 ? 8.422 -18.703 -20.562 1 97.69 255 ARG B CA 1
ATOM 4690 C C . ARG B 1 255 ? 8.758 -17.844 -19.344 1 97.69 255 ARG B C 1
ATOM 4692 O O . ARG B 1 255 ? 9.477 -18.266 -18.453 1 97.69 255 ARG B O 1
ATOM 4699 N N . LYS B 1 256 ? 8.25 -16.625 -19.312 1 96.88 256 LYS B N 1
ATOM 4700 C CA . LYS B 1 256 ? 8.539 -15.695 -18.219 1 96.88 256 LYS B CA 1
ATOM 4701 C C . LYS B 1 256 ? 8.023 -16.234 -16.891 1 96.88 256 LYS B C 1
ATOM 4703 O O . LYS B 1 256 ? 8.68 -16.078 -15.859 1 96.88 256 LYS B O 1
ATOM 4708 N N . THR B 1 257 ? 6.883 -16.844 -16.922 1 97.88 257 THR B N 1
ATOM 4709 C CA . THR B 1 257 ? 6.324 -17.453 -15.719 1 97.88 257 THR B CA 1
ATOM 4710 C C . THR B 1 257 ? 7.227 -18.578 -15.211 1 97.88 257 THR B C 1
ATOM 4712 O O . THR B 1 257 ? 7.543 -18.625 -14.023 1 97.88 257 THR B O 1
ATOM 4715 N N . GLY B 1 258 ? 7.629 -19.406 -16.078 1 97.75 258 GLY B N 1
ATOM 4716 C CA . GLY B 1 258 ? 8.523 -20.484 -15.711 1 97.75 258 GLY B CA 1
ATOM 4717 C C . GLY B 1 258 ? 9.859 -20.016 -15.18 1 97.75 258 GLY B C 1
ATOM 4718 O O . GLY B 1 258 ? 10.344 -20.5 -14.164 1 97.75 258 GLY B O 1
ATOM 4719 N N . GLU B 1 259 ? 10.422 -19.062 -15.891 1 96.69 259 GLU B N 1
ATOM 4720 C CA . GLU B 1 259 ? 11.703 -18.5 -15.484 1 96.69 259 GLU B CA 1
ATOM 4721 C C . GLU B 1 259 ? 11.617 -17.891 -14.086 1 96.69 259 GLU B C 1
ATOM 4723 O O . GLU B 1 259 ? 12.523 -18.062 -13.273 1 96.69 259 GLU B O 1
ATOM 4728 N N . TYR B 1 260 ? 10.594 -17.203 -13.867 1 97.5 260 TYR B N 1
ATOM 4729 C CA . TYR B 1 260 ? 10.398 -16.562 -12.562 1 97.5 260 TYR B CA 1
ATOM 4730 C C . TYR B 1 260 ? 10.344 -17.609 -11.453 1 97.5 260 TYR B C 1
ATOM 4732 O O . TYR B 1 260 ? 11.047 -17.5 -10.445 1 97.5 260 TYR B O 1
ATOM 4740 N N . LEU B 1 261 ? 9.539 -18.609 -11.633 1 97.81 261 LEU B N 1
ATOM 4741 C CA . LEU B 1 261 ? 9.328 -19.625 -10.609 1 97.81 261 LEU B CA 1
ATOM 4742 C C . LEU B 1 261 ? 10.609 -20.422 -10.367 1 97.81 261 LEU B C 1
ATOM 4744 O O . LEU B 1 261 ? 10.93 -20.766 -9.227 1 97.81 261 LEU B O 1
ATOM 4748 N N . GLN B 1 262 ? 11.297 -20.688 -11.43 1 95.56 262 GLN B N 1
ATOM 4749 C CA . GLN B 1 262 ? 12.57 -21.391 -11.289 1 95.56 262 GLN B CA 1
ATOM 4750 C C . GLN B 1 262 ? 13.578 -20.562 -10.508 1 95.56 262 GLN B C 1
ATOM 4752 O O . GLN B 1 262 ? 14.438 -21.125 -9.812 1 95.56 262 GLN B O 1
ATOM 4757 N N . CYS B 1 263 ? 13.383 -19.328 -10.617 1 95 263 CYS B N 1
ATOM 4758 C CA . CYS B 1 263 ? 14.289 -18.438 -9.914 1 95 263 CYS B CA 1
ATOM 4759 C C . CYS B 1 263 ? 14 -18.438 -8.414 1 95 263 CYS B C 1
ATOM 4761 O O . CYS B 1 263 ? 14.914 -18.516 -7.602 1 95 263 CYS B O 1
ATOM 4763 N N . ILE B 1 264 ? 12.805 -18.391 -8.047 1 94.19 264 ILE B N 1
ATOM 4764 C CA . ILE B 1 264 ? 12.492 -18.172 -6.641 1 94.19 264 ILE B CA 1
ATOM 4765 C C . ILE B 1 264 ? 12.43 -19.516 -5.918 1 94.19 264 ILE B C 1
ATOM 4767 O O . ILE B 1 264 ? 12.672 -19.594 -4.711 1 94.19 264 ILE B O 1
ATOM 4771 N N . GLN B 1 265 ? 12.086 -20.562 -6.672 1 94.88 265 GLN B N 1
ATOM 4772 C CA . GLN B 1 265 ? 12.039 -21.906 -6.129 1 94.88 265 GLN B CA 1
ATOM 4773 C C . GLN B 1 265 ? 12.672 -22.906 -7.094 1 94.88 265 GLN B C 1
ATOM 4775 O O . GLN B 1 265 ? 11.969 -23.672 -7.758 1 94.88 265 GLN B O 1
ATOM 4780 N N . PRO B 1 266 ? 13.914 -23.047 -7.016 1 93.81 266 PRO B N 1
ATOM 4781 C CA . PRO B 1 266 ? 14.609 -23.859 -8.023 1 93.81 266 PRO B CA 1
ATOM 4782 C C . PRO B 1 266 ? 14.367 -25.359 -7.836 1 93.81 266 PRO B C 1
ATOM 4784 O O . PRO B 1 266 ? 14.516 -26.125 -8.789 1 93.81 266 PRO B O 1
ATOM 4787 N N . ASN B 1 267 ? 13.945 -25.797 -6.695 1 94.38 267 ASN B N 1
ATOM 4788 C CA . ASN B 1 267 ? 13.859 -27.234 -6.418 1 94.38 267 ASN B CA 1
ATOM 4789 C C . ASN B 1 267 ? 12.422 -27.734 -6.543 1 94.38 267 ASN B C 1
ATOM 4791 O O . ASN B 1 267 ? 12.156 -28.922 -6.324 1 94.38 267 ASN B O 1
ATOM 4795 N N . LEU B 1 268 ? 11.484 -26.938 -6.871 1 96.62 268 LEU B N 1
ATOM 4796 C CA . LEU B 1 268 ? 10.086 -27.344 -6.996 1 96.62 268 LEU B CA 1
ATOM 4797 C C . LEU B 1 268 ? 9.742 -27.688 -8.438 1 96.62 268 LEU B C 1
ATOM 4799 O O . LEU B 1 268 ? 9.945 -26.859 -9.344 1 96.62 268 LEU B O 1
ATOM 4803 N N . PRO B 1 269 ? 9.305 -28.938 -8.695 1 97.94 269 PRO B N 1
ATOM 4804 C CA . PRO B 1 269 ? 8.812 -29.234 -10.039 1 97.94 269 PRO B CA 1
ATOM 4805 C C . PRO B 1 269 ? 7.629 -28.359 -10.445 1 97.94 269 PRO B C 1
ATOM 4807 O O . PRO B 1 269 ? 6.688 -28.188 -9.664 1 97.94 269 PRO B O 1
ATOM 4810 N N . ILE B 1 270 ? 7.711 -27.781 -11.578 1 97.94 270 ILE B N 1
ATOM 4811 C CA . ILE B 1 270 ? 6.695 -26.859 -12.078 1 97.94 270 ILE B CA 1
ATOM 4812 C C . ILE B 1 270 ? 6.262 -27.281 -13.477 1 97.94 270 ILE B C 1
ATOM 4814 O O . ILE B 1 270 ? 7.098 -27.594 -14.328 1 97.94 270 ILE B O 1
ATOM 4818 N N . ASP B 1 271 ? 5 -27.297 -13.703 1 97.94 271 ASP B N 1
ATOM 4819 C CA . ASP B 1 271 ? 4.422 -27.547 -15.023 1 97.94 271 ASP B CA 1
ATOM 4820 C C . ASP B 1 271 ? 3.617 -26.344 -15.508 1 97.94 271 ASP B C 1
ATOM 4822 O O . ASP B 1 271 ? 2.504 -26.109 -15.031 1 97.94 271 ASP B O 1
ATOM 4826 N N . VAL B 1 272 ? 4.148 -25.609 -16.422 1 98.19 272 VAL B N 1
ATOM 4827 C CA . VAL B 1 272 ? 3.445 -24.484 -17.016 1 98.19 272 VAL B CA 1
ATOM 4828 C C . VAL B 1 272 ? 2.688 -24.938 -18.266 1 98.19 272 VAL B C 1
ATOM 4830 O O . VAL B 1 272 ? 3.295 -25.391 -19.234 1 98.19 272 VAL B O 1
ATOM 4833 N N . MET B 1 273 ? 1.393 -24.844 -18.281 1 97.25 273 MET B N 1
ATOM 4834 C CA . MET B 1 273 ? 0.589 -25.344 -19.391 1 97.25 273 MET B CA 1
ATOM 4835 C C . MET B 1 273 ? -0.425 -24.312 -19.844 1 97.25 273 MET B C 1
ATOM 4837 O O . MET B 1 273 ? -0.653 -23.312 -19.156 1 97.25 273 MET B O 1
ATOM 4841 N N . THR B 1 274 ? -0.981 -24.578 -21.016 1 97 274 THR B N 1
ATOM 4842 C CA . THR B 1 274 ? -2.021 -23.719 -21.578 1 97 274 THR B CA 1
ATOM 4843 C C . THR B 1 274 ? -3.4 -24.156 -21.094 1 97 274 THR B C 1
ATOM 4845 O O . THR B 1 274 ? -3.695 -25.359 -21.047 1 97 274 THR B O 1
ATOM 4848 N N . ILE B 1 275 ? -4.129 -23.203 -20.625 1 94.25 275 ILE B N 1
ATOM 4849 C CA . ILE B 1 275 ? -5.523 -23.516 -20.328 1 94.25 275 ILE B CA 1
ATOM 4850 C C . ILE B 1 275 ? -6.426 -22.859 -21.375 1 94.25 275 ILE B C 1
ATOM 4852 O O . ILE B 1 275 ? -6.281 -21.672 -21.656 1 94.25 275 ILE B O 1
ATOM 4856 N N . ASP B 1 276 ? -7.34 -23.609 -21.891 1 92.56 276 ASP B N 1
ATOM 4857 C CA . ASP B 1 276 ? -8.219 -23.156 -22.969 1 92.56 276 ASP B CA 1
ATOM 4858 C C . ASP B 1 276 ? -9.656 -23 -22.484 1 92.56 276 ASP B C 1
ATOM 4860 O O . ASP B 1 276 ? -10.57 -22.797 -23.281 1 92.56 276 ASP B O 1
ATOM 4864 N N . ASP B 1 277 ? -9.844 -23.25 -21.312 1 89.06 277 ASP B N 1
ATOM 4865 C CA . ASP B 1 277 ? -11.109 -23.016 -20.625 1 89.06 277 ASP B CA 1
ATOM 4866 C C . ASP B 1 277 ? -10.891 -22.375 -19.266 1 89.06 277 ASP B C 1
ATOM 4868 O O . ASP B 1 277 ? -9.758 -22.344 -18.766 1 89.06 277 ASP B O 1
ATOM 4872 N N . PRO B 1 278 ? -11.914 -21.953 -18.641 1 86.12 278 PRO B N 1
ATOM 4873 C CA . PRO B 1 278 ? -11.75 -21.172 -17.422 1 86.12 278 PRO B CA 1
ATOM 4874 C C . PRO B 1 278 ? -11.258 -22 -16.234 1 86.12 278 PRO B C 1
ATOM 4876 O O . PRO B 1 278 ? -10.805 -21.453 -15.234 1 86.12 278 PRO B O 1
ATOM 4879 N N . PHE B 1 279 ? -11.266 -23.297 -16.312 1 89.44 279 PHE B N 1
ATOM 4880 C CA . PHE B 1 279 ? -11.023 -24.109 -15.117 1 89.44 279 PHE B CA 1
ATOM 4881 C C . PHE B 1 279 ? -9.773 -24.953 -15.289 1 89.44 279 PHE B C 1
ATOM 4883 O O . PHE B 1 279 ? -9.102 -25.297 -14.312 1 89.44 279 PHE B O 1
ATOM 4890 N N . GLY B 1 280 ? -9.492 -25.344 -16.5 1 90.88 280 GLY B N 1
ATOM 4891 C CA . GLY B 1 280 ? -8.32 -26.172 -16.766 1 90.88 280 GLY B CA 1
ATOM 4892 C C . GLY B 1 280 ? -8.375 -27.531 -16.078 1 90.88 280 GLY B C 1
ATOM 4893 O O . GLY B 1 280 ? -9.438 -28.156 -16.016 1 90.88 280 GLY B O 1
ATOM 4894 N N . PRO B 1 281 ? -7.316 -28 -15.68 1 92.69 281 PRO B N 1
ATOM 4895 C CA . PRO B 1 281 ? -7.242 -29.344 -15.102 1 92.69 281 PRO B CA 1
ATOM 4896 C C . PRO B 1 281 ? -7.852 -29.422 -13.703 1 92.69 281 PRO B C 1
ATOM 4898 O O . PRO B 1 281 ? -8.023 -30.516 -13.156 1 92.69 281 PRO B O 1
ATOM 4901 N N . SER B 1 282 ? -8.141 -28.328 -13.109 1 94.62 282 SER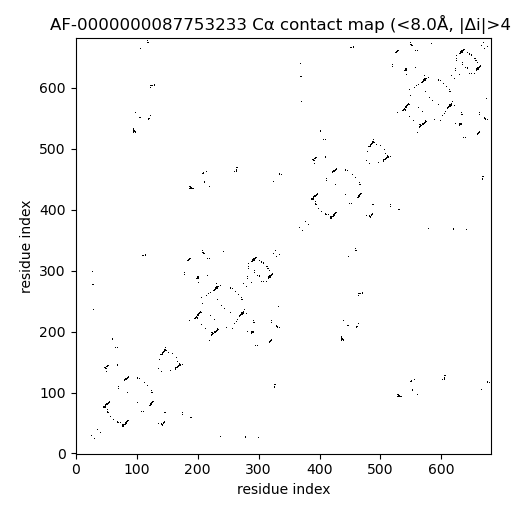 B N 1
ATOM 4902 C CA . SER B 1 282 ? -8.625 -28.281 -11.734 1 94.62 282 SER B CA 1
ATOM 4903 C C . SER B 1 282 ? -9.945 -29.031 -11.578 1 94.62 282 SER B C 1
ATOM 4905 O O . SER B 1 282 ? -10.273 -29.5 -10.492 1 94.62 282 SER B O 1
ATOM 4907 N N . ILE B 1 283 ? -10.68 -29.188 -12.648 1 94.56 283 ILE B N 1
ATOM 4908 C CA . ILE B 1 283 ? -12.008 -29.781 -12.516 1 94.56 283 ILE B CA 1
ATOM 4909 C C . ILE B 1 283 ? -11.969 -31.234 -13.016 1 94.56 283 ILE B C 1
ATOM 4911 O O . ILE B 1 283 ? -12.992 -31.906 -13.055 1 94.56 283 ILE B O 1
ATOM 4915 N N . THR B 1 284 ? -10.844 -31.766 -13.445 1 93.5 284 THR B N 1
ATOM 4916 C CA . THR B 1 284 ? -10.797 -33.094 -14.031 1 93.5 284 THR B CA 1
ATOM 4917 C C . THR B 1 284 ? -9.773 -33.969 -13.297 1 93.5 284 THR B C 1
ATOM 4919 O O . THR B 1 284 ? -9.922 -35.188 -13.242 1 93.5 284 THR B O 1
ATOM 4922 N N . SER B 1 285 ? -8.844 -33.375 -12.727 1 94.38 285 SER B N 1
ATOM 4923 C CA . SER B 1 285 ? -7.738 -34.156 -12.164 1 94.38 285 SER B CA 1
ATOM 4924 C C . SER B 1 285 ? -7.988 -34.469 -10.695 1 94.38 285 SER B C 1
ATOM 4926 O O . SER B 1 285 ? -8.219 -33.594 -9.883 1 94.38 285 SER B O 1
ATOM 4928 N N . ARG B 1 286 ? -7.75 -35.75 -10.32 1 95.75 286 ARG B N 1
ATOM 4929 C CA . ARG B 1 286 ? -7.891 -36.188 -8.938 1 95.75 286 ARG B CA 1
ATOM 4930 C C . ARG B 1 286 ? -6.617 -35.938 -8.141 1 95.75 286 ARG B C 1
ATOM 4932 O O . ARG B 1 286 ? -6.637 -35.938 -6.91 1 95.75 286 ARG B O 1
ATOM 4939 N N . GLN B 1 287 ? -5.605 -35.688 -8.844 1 96.19 287 GLN B N 1
ATOM 4940 C CA . GLN B 1 287 ? -4.312 -35.5 -8.195 1 96.19 287 GLN B CA 1
ATOM 4941 C C . GLN B 1 287 ? -4.18 -34.125 -7.59 1 96.19 287 GLN B C 1
ATOM 4943 O O . GLN B 1 287 ? -3.396 -33.906 -6.664 1 96.19 287 GLN B O 1
ATOM 4948 N N . ILE B 1 288 ? -4.93 -33.25 -8.117 1 97.56 288 ILE B N 1
ATOM 4949 C CA . ILE B 1 288 ? -4.867 -31.859 -7.652 1 97.56 288 ILE B CA 1
ATOM 4950 C C . ILE B 1 288 ? -5.613 -31.734 -6.328 1 97.56 288 ILE B C 1
ATOM 4952 O O . ILE B 1 288 ? -6.762 -32.156 -6.207 1 97.56 288 ILE B O 1
ATOM 4956 N N . THR B 1 289 ? -4.957 -31.109 -5.344 1 97.38 289 THR B N 1
ATOM 4957 C CA . THR B 1 289 ? -5.555 -31.062 -4.012 1 97.38 289 THR B CA 1
ATOM 4958 C C . THR B 1 289 ? -5.703 -29.625 -3.537 1 97.38 289 THR B C 1
ATOM 4960 O O . THR B 1 289 ? -6.402 -29.359 -2.559 1 97.38 289 THR B O 1
ATOM 4963 N N . GLY B 1 290 ? -5.066 -28.688 -4.207 1 97.94 290 GLY B N 1
ATOM 4964 C CA . GLY B 1 290 ? -5.148 -27.297 -3.777 1 97.94 290 GLY B CA 1
ATOM 4965 C C . GLY B 1 290 ? -5.164 -26.312 -4.934 1 97.94 290 GLY B C 1
ATOM 4966 O O . GLY B 1 290 ? -4.684 -26.625 -6.023 1 97.94 290 GLY B O 1
ATOM 4967 N N . ILE B 1 291 ? -5.703 -25.172 -4.676 1 98.12 291 ILE B N 1
ATOM 4968 C CA . ILE B 1 291 ? -5.727 -24.078 -5.637 1 98.12 291 ILE B CA 1
ATOM 4969 C C . ILE B 1 291 ? -5.402 -22.766 -4.926 1 98.12 291 ILE B C 1
ATOM 4971 O O . ILE B 1 291 ? -5.844 -22.531 -3.797 1 98.12 291 ILE B O 1
ATOM 4975 N N . VAL B 1 292 ? -4.582 -21.969 -5.543 1 98.12 292 VAL B N 1
ATOM 4976 C CA . VAL B 1 292 ? -4.246 -20.641 -5.012 1 98.12 292 VAL B CA 1
ATOM 4977 C C . VAL B 1 292 ? -4.898 -19.562 -5.863 1 98.12 292 VAL B C 1
ATOM 4979 O O . VAL B 1 292 ? -4.777 -19.578 -7.09 1 98.12 292 VAL B O 1
ATOM 4982 N N . VAL B 1 293 ? -5.625 -18.672 -5.219 1 97.25 293 VAL B N 1
ATOM 4983 C CA . VAL B 1 293 ? -6.328 -17.594 -5.898 1 97.25 293 VAL B CA 1
ATOM 4984 C C . VAL B 1 293 ? -6.098 -16.281 -5.16 1 97.25 293 VAL B C 1
ATOM 4986 O O . VAL B 1 293 ? -5.641 -16.281 -4.012 1 97.25 293 VAL B O 1
ATOM 4989 N N . SER B 1 294 ? -6.277 -15.203 -5.828 1 94.75 294 SER B N 1
ATOM 4990 C CA . SER B 1 294 ? -6.328 -13.898 -5.172 1 94.75 294 SER B CA 1
ATOM 4991 C C . SER B 1 294 ? -7.723 -13.609 -4.633 1 94.75 294 SER B C 1
ATOM 4993 O O . SER B 1 294 ? -8.695 -14.266 -5.016 1 94.75 294 SER B O 1
ATOM 4995 N N . SER B 1 295 ? -7.828 -12.633 -3.748 1 91.75 295 SER B N 1
ATOM 4996 C CA . SER B 1 295 ? -9.117 -12.234 -3.193 1 91.75 295 SER B CA 1
ATOM 4997 C C . SER B 1 295 ? -10.086 -11.82 -4.297 1 91.75 295 SER B C 1
ATOM 4999 O O . SER B 1 295 ? -11.305 -11.922 -4.129 1 91.75 295 SER B O 1
ATOM 5001 N N . GLU B 1 296 ? -9.594 -11.484 -5.414 1 85.75 296 GLU B N 1
ATOM 5002 C CA . GLU B 1 296 ? -10.414 -11.039 -6.539 1 85.75 296 GLU B CA 1
ATOM 5003 C C . GLU B 1 296 ? -11.016 -12.227 -7.281 1 85.75 296 GLU B C 1
ATOM 5005 O O . GLU B 1 296 ? -12.094 -12.109 -7.879 1 85.75 296 GLU B O 1
ATOM 5010 N N . THR B 1 297 ? -10.32 -13.383 -7.32 1 89.75 297 THR B N 1
ATOM 5011 C CA . THR B 1 297 ? -10.734 -14.508 -8.148 1 89.75 297 THR B CA 1
ATOM 5012 C C . THR B 1 297 ? -11.289 -15.648 -7.293 1 89.75 297 THR B C 1
ATOM 5014 O O . THR B 1 297 ? -11.336 -16.797 -7.73 1 89.75 297 THR B O 1
ATOM 5017 N N . LEU B 1 298 ? -11.648 -15.297 -6.152 1 93.19 298 LEU B N 1
ATOM 5018 C CA . LEU B 1 298 ? -12.148 -16.266 -5.188 1 93.19 298 LEU B CA 1
ATOM 5019 C C . LEU B 1 298 ? -13.375 -17 -5.723 1 93.19 298 LEU B C 1
ATOM 5021 O O . LEU B 1 298 ? -13.539 -18.203 -5.508 1 93.19 298 LEU B O 1
ATOM 5025 N N . ALA B 1 299 ? -14.273 -16.328 -6.406 1 90.94 299 ALA B N 1
ATOM 5026 C CA . ALA B 1 299 ? -15.508 -16.891 -6.945 1 90.94 299 ALA B CA 1
ATOM 5027 C C . ALA B 1 299 ? -15.211 -18.047 -7.898 1 90.94 299 ALA B C 1
ATOM 5029 O O . ALA B 1 299 ? -15.961 -19.031 -7.945 1 90.94 299 ALA B O 1
ATOM 5030 N N . GLY B 1 300 ? -14.141 -17.906 -8.617 1 92.38 300 GLY B N 1
ATOM 5031 C CA . GLY B 1 300 ? -13.734 -18.969 -9.516 1 92.38 300 GLY B CA 1
ATOM 5032 C C . GLY B 1 300 ? -13.398 -20.266 -8.805 1 92.38 300 GLY B C 1
ATOM 5033 O O . GLY B 1 300 ? -13.773 -21.344 -9.258 1 92.38 300 GLY B O 1
ATOM 5034 N N . ALA B 1 301 ? -12.742 -20.141 -7.711 1 95.88 301 ALA B N 1
ATOM 5035 C CA . ALA B 1 301 ? -12.359 -21.328 -6.938 1 95.88 301 ALA B CA 1
ATOM 5036 C C . ALA B 1 301 ? -13.586 -22.016 -6.355 1 95.88 301 ALA B C 1
ATOM 5038 O O . ALA B 1 301 ? -13.648 -23.25 -6.316 1 95.88 301 ALA B O 1
ATOM 5039 N N . ILE B 1 302 ? -14.508 -21.203 -5.938 1 95.38 302 ILE B N 1
ATOM 5040 C CA . ILE B 1 302 ? -15.758 -21.75 -5.41 1 95.38 302 ILE B CA 1
ATOM 5041 C C . ILE B 1 302 ? -16.469 -22.531 -6.5 1 95.38 302 ILE B C 1
ATOM 5043 O O . ILE B 1 302 ? -16.922 -23.672 -6.27 1 95.38 302 ILE B O 1
ATOM 5047 N N . LYS B 1 303 ? -16.547 -21.984 -7.625 1 95.69 303 LYS B N 1
ATOM 5048 C CA . LYS B 1 303 ? -17.203 -22.641 -8.758 1 95.69 303 LYS B CA 1
ATOM 5049 C C . LYS B 1 303 ? -16.5 -23.938 -9.117 1 95.69 303 LYS B C 1
ATOM 5051 O O . LYS B 1 303 ? -17.156 -24.938 -9.445 1 95.69 303 LYS B O 1
ATOM 5056 N N . ILE B 1 304 ? -15.242 -23.953 -9.086 1 96.56 304 ILE B N 1
ATOM 5057 C CA . ILE B 1 304 ? -14.461 -25.141 -9.375 1 96.56 304 ILE B CA 1
ATOM 5058 C C . ILE B 1 304 ? -14.859 -26.266 -8.414 1 96.56 304 ILE B C 1
ATOM 5060 O O . ILE B 1 304 ? -15.102 -27.406 -8.844 1 96.56 304 ILE B O 1
ATOM 5064 N N . ASN B 1 305 ? -14.922 -25.969 -7.156 1 96.88 305 ASN B N 1
ATOM 5065 C CA . ASN B 1 305 ? -15.289 -26.984 -6.176 1 96.88 305 ASN B CA 1
ATOM 5066 C C . ASN B 1 305 ? -16.734 -27.453 -6.363 1 96.88 305 ASN B C 1
ATOM 5068 O O . ASN B 1 305 ? -17.047 -28.625 -6.121 1 96.88 305 ASN B O 1
ATOM 5072 N N . ASP B 1 306 ? -17.594 -26.516 -6.855 1 96.88 306 ASP B N 1
ATOM 5073 C CA . ASP B 1 306 ? -18.953 -26.938 -7.199 1 96.88 306 ASP B CA 1
ATOM 5074 C C . ASP B 1 306 ? -18.938 -27.969 -8.32 1 96.88 306 ASP B C 1
ATOM 5076 O O . ASP B 1 306 ? -19.625 -28.984 -8.234 1 96.88 306 ASP B O 1
ATOM 5080 N N . ILE B 1 307 ? -18.203 -27.734 -9.32 1 97.06 307 ILE B N 1
ATOM 5081 C CA . ILE B 1 307 ? -18.109 -28.625 -10.477 1 97.06 307 ILE B CA 1
ATOM 5082 C C . ILE B 1 307 ? -17.469 -29.953 -10.047 1 97.06 307 ILE B C 1
ATOM 5084 O O . ILE B 1 307 ? -17.922 -31.031 -10.469 1 97.06 307 ILE B O 1
ATOM 5088 N N . ARG B 1 308 ? -16.453 -29.859 -9.211 1 97.38 308 ARG B N 1
ATOM 5089 C CA . ARG B 1 308 ? -15.797 -31.078 -8.711 1 97.38 308 ARG B CA 1
ATOM 5090 C C . ARG B 1 308 ? -16.781 -31.953 -7.953 1 97.38 308 ARG B C 1
ATOM 5092 O O . ARG B 1 308 ? -16.797 -33.188 -8.125 1 97.38 308 ARG B O 1
ATOM 5099 N N . ALA B 1 309 ? -17.547 -31.312 -7.148 1 97.06 309 ALA B N 1
ATOM 5100 C CA . ALA B 1 309 ? -18.562 -32.062 -6.402 1 97.06 309 ALA B CA 1
ATOM 5101 C C . ALA B 1 309 ? -19.5 -32.781 -7.348 1 97.06 309 ALA B C 1
ATOM 5103 O O . ALA B 1 309 ? -19.844 -33.969 -7.121 1 97.06 309 ALA B O 1
ATOM 5104 N N . GLU B 1 310 ? -19.891 -32.156 -8.383 1 97.38 310 GLU B N 1
ATOM 5105 C CA . GLU B 1 310 ? -20.797 -32.75 -9.375 1 97.38 310 GLU B CA 1
ATOM 5106 C C . GLU B 1 310 ? -20.141 -33.938 -10.086 1 97.38 310 GLU B C 1
ATOM 5108 O O . GLU B 1 310 ? -20.812 -34.875 -10.5 1 97.38 310 GLU B O 1
ATOM 5113 N N . ARG B 1 311 ? -18.859 -33.906 -10.148 1 96.44 311 ARG B N 1
ATOM 5114 C CA . ARG B 1 311 ? -18.125 -34.906 -10.891 1 96.44 311 ARG B CA 1
ATOM 5115 C C . ARG B 1 311 ? -17.578 -36 -9.953 1 96.44 311 ARG B C 1
ATOM 5117 O O . ARG B 1 311 ? -16.781 -36.844 -10.367 1 96.44 311 ARG B O 1
ATOM 5124 N N . GLY B 1 312 ? -17.859 -35.844 -8.695 1 96.44 312 GLY B N 1
ATOM 5125 C CA . GLY B 1 312 ? -17.438 -36.844 -7.719 1 96.44 312 GLY B CA 1
ATOM 5126 C C . GLY B 1 312 ? -15.992 -36.688 -7.301 1 96.44 312 GLY B C 1
ATOM 5127 O O . GLY B 1 312 ? -15.359 -37.656 -6.879 1 96.44 312 GLY B O 1
ATOM 5128 N N . LEU B 1 313 ? -15.438 -35.531 -7.512 1 97 313 LEU B N 1
ATOM 5129 C CA . LEU B 1 313 ? -14.07 -35.25 -7.105 1 97 313 LEU B CA 1
ATOM 5130 C C . LEU B 1 313 ? -14.031 -34.562 -5.738 1 97 313 LEU B C 1
ATOM 5132 O O . LEU B 1 313 ? -14.992 -33.875 -5.355 1 97 313 LEU B O 1
ATOM 5136 N N . LEU B 1 314 ? -13.023 -34.812 -5.035 1 96.62 314 LEU B N 1
ATOM 5137 C CA . LEU B 1 314 ? -12.844 -34.156 -3.748 1 96.62 314 LEU B CA 1
ATOM 5138 C C . LEU B 1 314 ? -12.609 -32.656 -3.932 1 96.62 314 LEU B C 1
ATOM 5140 O O . LEU B 1 314 ? -11.961 -32.25 -4.895 1 96.62 314 LEU B O 1
ATOM 5144 N N . PRO B 1 315 ? -13.086 -31.906 -3.014 1 97.38 315 PRO B N 1
ATOM 5145 C CA . PRO B 1 315 ? -12.867 -30.453 -3.123 1 97.38 315 PRO B CA 1
ATOM 5146 C C . PRO B 1 315 ? -11.398 -30.078 -2.953 1 97.38 315 PRO B C 1
ATOM 5148 O O . PRO B 1 315 ? -10.664 -30.734 -2.213 1 97.38 315 PRO B O 1
ATOM 5151 N N . LEU B 1 316 ? -11.078 -29.031 -3.629 1 97.62 316 LEU B N 1
ATOM 5152 C CA . LEU B 1 316 ? -9.742 -28.484 -3.469 1 97.62 316 LEU B CA 1
ATOM 5153 C C . LEU B 1 316 ? -9.664 -27.594 -2.225 1 97.62 316 LEU B C 1
ATOM 5155 O O . LEU B 1 316 ? -10.625 -26.906 -1.891 1 97.62 316 LEU B O 1
ATOM 5159 N N . LYS B 1 317 ? -8.547 -27.656 -1.555 1 97.31 317 LYS B N 1
ATOM 5160 C CA . LYS B 1 317 ? -8.25 -26.609 -0.583 1 97.31 317 LYS B CA 1
ATOM 5161 C C . LYS B 1 317 ? -8.031 -25.266 -1.276 1 97.31 317 LYS B C 1
ATOM 5163 O O . LYS B 1 317 ? -7.23 -25.172 -2.209 1 97.31 317 LYS B O 1
ATOM 5168 N N . ILE B 1 318 ? -8.719 -24.266 -0.819 1 97.56 318 ILE B N 1
ATOM 5169 C CA . ILE B 1 318 ? -8.625 -22.969 -1.462 1 97.56 318 ILE B CA 1
ATOM 5170 C C . ILE B 1 318 ? -7.719 -22.047 -0.639 1 97.56 318 ILE B C 1
ATOM 5172 O O . ILE B 1 318 ? -8.062 -21.672 0.48 1 97.56 318 ILE B O 1
ATOM 5176 N N . TYR B 1 319 ? -6.602 -21.719 -1.181 1 97.88 319 TYR B N 1
ATOM 5177 C CA . TYR B 1 319 ? -5.668 -20.766 -0.591 1 97.88 319 TYR B CA 1
ATOM 5178 C C . TYR B 1 319 ? -5.852 -19.375 -1.198 1 97.88 319 TYR B C 1
ATOM 5180 O O . TYR B 1 319 ? -5.879 -19.234 -2.422 1 97.88 319 TYR B O 1
ATOM 5188 N N . VAL B 1 320 ? -5.949 -18.391 -0.338 1 97.31 320 VAL B N 1
ATOM 5189 C CA . VAL B 1 320 ? -6.273 -17.062 -0.817 1 97.31 320 VAL B CA 1
ATOM 5190 C C . VAL B 1 320 ? -5.133 -16.094 -0.486 1 97.31 320 VAL B C 1
ATOM 5192 O O . VAL B 1 320 ? -4.633 -16.078 0.641 1 97.31 320 VAL B O 1
ATOM 5195 N N . CYS B 1 321 ? -4.727 -15.414 -1.491 1 95.81 321 CYS B N 1
ATOM 5196 C CA . CYS B 1 321 ? -3.771 -14.32 -1.344 1 95.81 321 CYS B CA 1
ATOM 5197 C C . CYS B 1 321 ? -4.477 -12.969 -1.404 1 95.81 321 CYS B C 1
ATOM 5199 O O . CYS B 1 321 ? -5.277 -12.719 -2.309 1 95.81 321 CYS B O 1
ATOM 5201 N N . ARG B 1 322 ? -4.129 -12.023 -0.502 1 94.88 322 ARG B N 1
ATOM 5202 C CA . ARG B 1 322 ? -4.742 -10.703 -0.434 1 94.88 322 ARG B CA 1
ATOM 5203 C C . ARG B 1 322 ? -4.262 -9.812 -1.574 1 94.88 322 ARG B C 1
ATOM 5205 O O . ARG B 1 322 ? -3.055 -9.656 -1.777 1 94.88 322 ARG B O 1
ATOM 5212 N N . ARG B 1 323 ? -5.172 -9.359 -2.318 1 90.88 323 ARG B N 1
ATOM 5213 C CA . ARG B 1 323 ? -4.82 -8.422 -3.383 1 90.88 323 ARG B CA 1
ATOM 5214 C C . ARG B 1 323 ? -4.797 -6.988 -2.865 1 90.88 323 ARG B C 1
ATOM 5216 O O . ARG B 1 323 ? -5.75 -6.539 -2.225 1 90.88 323 ARG B O 1
ATOM 5223 N N . THR B 1 324 ? -3.666 -6.324 -3.076 1 86.31 324 THR B N 1
ATOM 5224 C CA . THR B 1 324 ? -3.523 -4.918 -2.729 1 86.31 324 THR B CA 1
ATOM 5225 C C . THR B 1 324 ? -2.955 -4.125 -3.902 1 86.31 324 THR B C 1
ATOM 5227 O O . THR B 1 324 ? -2.615 -4.699 -4.938 1 86.31 324 THR B O 1
ATOM 5230 N N . GLU B 1 325 ? -2.943 -2.818 -3.809 1 86.69 325 GLU B N 1
ATOM 5231 C CA . GLU B 1 325 ? -2.42 -1.923 -4.836 1 86.69 325 GLU B CA 1
ATOM 5232 C C . GLU B 1 325 ? -3.123 -2.146 -6.172 1 86.69 325 GLU B C 1
ATOM 5234 O O . GLU B 1 325 ? -2.471 -2.246 -7.215 1 86.69 325 GLU B O 1
ATOM 5239 N N . CYS B 1 326 ? -4.336 -2.242 -6.113 1 82.88 326 CYS B N 1
ATOM 5240 C CA . CYS B 1 326 ? -5.125 -2.645 -7.273 1 82.88 326 CYS B CA 1
ATOM 5241 C C . CYS B 1 326 ? -5.098 -1.569 -8.352 1 82.88 326 CYS B C 1
ATOM 5243 O O . CYS B 1 326 ? -5.316 -1.859 -9.531 1 82.88 326 CYS B O 1
ATOM 5245 N N . SER B 1 327 ? -4.785 -0.355 -8 1 82.62 327 SER B N 1
ATOM 5246 C CA . SER B 1 327 ? -4.891 0.757 -8.938 1 82.62 327 SER B CA 1
ATOM 5247 C C . SER B 1 327 ? -3.789 0.698 -9.992 1 82.62 327 SER B C 1
ATOM 5249 O O . SER B 1 327 ? -4.008 1.058 -11.148 1 82.62 327 SER B O 1
ATOM 5251 N N . THR B 1 328 ? -2.625 0.199 -9.594 1 80.38 328 THR B N 1
ATOM 5252 C CA . THR B 1 328 ? -1.508 0.235 -10.531 1 80.38 328 THR B CA 1
ATOM 5253 C C . THR B 1 328 ? -0.998 -1.174 -10.82 1 80.38 328 THR B C 1
ATOM 5255 O O . THR B 1 328 ? -0.386 -1.417 -11.859 1 80.38 328 THR B O 1
ATOM 5258 N N . LEU B 1 329 ? -1.239 -2.057 -9.938 1 80.81 329 LEU B N 1
ATOM 5259 C CA . LEU B 1 329 ? -0.684 -3.402 -10.039 1 80.81 329 LEU B CA 1
ATOM 5260 C C . LEU B 1 329 ? -1.548 -4.281 -10.938 1 80.81 329 LEU B C 1
ATOM 5262 O O . LEU B 1 329 ? -2.266 -5.16 -10.453 1 80.81 329 LEU B O 1
ATOM 5266 N N . SER B 1 330 ? -1.435 -4.051 -12.188 1 79.38 330 SER B N 1
ATOM 5267 C CA . SER B 1 330 ? -2.195 -4.793 -13.188 1 79.38 330 SER B CA 1
ATOM 5268 C C . SER B 1 330 ? -1.518 -4.738 -14.555 1 79.38 330 SER B C 1
ATOM 5270 O O . SER B 1 330 ? -0.796 -3.783 -14.852 1 79.38 330 SER B O 1
ATOM 5272 N N . SER B 1 331 ? -1.787 -5.742 -15.297 1 83.44 331 SER B N 1
ATOM 5273 C CA . SER B 1 331 ? -1.256 -5.762 -16.656 1 83.44 331 SER B CA 1
ATOM 5274 C C . SER B 1 331 ? -1.861 -4.645 -17.5 1 83.44 331 SER B C 1
ATOM 5276 O O . SER B 1 331 ? -1.181 -4.062 -18.344 1 83.44 331 SER B O 1
ATOM 5278 N N . SER B 1 332 ? -3.148 -4.391 -17.328 1 80.38 332 SER B N 1
ATOM 5279 C CA . SER B 1 332 ? -3.816 -3.318 -18.047 1 80.38 332 SER B CA 1
ATOM 5280 C C . SER B 1 332 ? -3.119 -1.98 -17.828 1 80.38 332 SER B C 1
ATOM 5282 O O . SER B 1 332 ? -2.941 -1.201 -18.766 1 80.38 332 SER B O 1
ATOM 5284 N N . PHE B 1 333 ? -2.727 -1.744 -16.672 1 81.5 333 PHE B N 1
ATOM 5285 C CA . PHE B 1 333 ? -2.002 -0.521 -16.344 1 81.5 333 PHE B CA 1
ATOM 5286 C C . PHE B 1 333 ? -0.678 -0.458 -17.094 1 81.5 333 PHE B C 1
ATOM 5288 O O . PHE B 1 333 ? -0.335 0.576 -17.672 1 81.5 333 PHE B O 1
ATOM 5295 N N . ILE B 1 334 ? 0.083 -1.544 -17.078 1 80.06 334 ILE B N 1
ATOM 5296 C CA . ILE B 1 334 ? 1.373 -1.598 -17.75 1 80.06 334 ILE B CA 1
ATOM 5297 C C . ILE B 1 334 ? 1.183 -1.328 -19.25 1 80.06 334 ILE B C 1
ATOM 5299 O O . ILE B 1 334 ? 1.92 -0.537 -19.844 1 80.06 334 ILE B O 1
ATOM 5303 N N . ARG B 1 335 ? 0.173 -1.951 -19.828 1 82.12 335 ARG B N 1
ATOM 5304 C CA . ARG B 1 335 ? -0.114 -1.736 -21.234 1 82.12 335 ARG B CA 1
ATOM 5305 C C . ARG B 1 335 ? -0.43 -0.271 -21.516 1 82.12 335 ARG B C 1
ATOM 5307 O O . ARG B 1 335 ? -0.017 0.276 -22.547 1 82.12 335 ARG B O 1
ATOM 5314 N N . GLU B 1 336 ? -1.201 0.386 -20.625 1 80.19 336 GLU B N 1
ATOM 5315 C CA . GLU B 1 336 ? -1.523 1.803 -20.766 1 80.19 336 GLU B CA 1
ATOM 5316 C C . GLU B 1 336 ? -0.261 2.66 -20.75 1 80.19 336 GLU B C 1
ATOM 5318 O O . GLU B 1 336 ? -0.15 3.627 -21.5 1 80.19 336 GLU B O 1
ATOM 5323 N N . GLN B 1 337 ? 0.667 2.303 -19.875 1 78.94 337 GLN B N 1
ATOM 5324 C CA . GLN B 1 337 ? 1.919 3.049 -19.812 1 78.94 337 GLN B CA 1
ATOM 5325 C C . GLN B 1 337 ? 2.758 2.842 -21.062 1 78.94 337 GLN B C 1
ATOM 5327 O O . GLN B 1 337 ? 3.393 3.777 -21.562 1 78.94 337 GLN B O 1
ATOM 5332 N N . ILE B 1 338 ? 2.793 1.578 -21.578 1 79.69 338 ILE B N 1
ATOM 5333 C CA . ILE B 1 338 ? 3.52 1.263 -22.812 1 79.69 338 ILE B CA 1
ATOM 5334 C C . ILE B 1 338 ? 2.914 2.035 -23.984 1 79.69 338 ILE B C 1
ATOM 5336 O O . ILE B 1 338 ? 3.641 2.572 -24.812 1 79.69 338 ILE B O 1
ATOM 5340 N N . ALA B 1 339 ? 1.581 2.127 -24 1 78.81 339 ALA B N 1
ATOM 5341 C CA . ALA B 1 339 ? 0.864 2.785 -25.094 1 78.81 339 ALA B CA 1
ATOM 5342 C C . ALA B 1 339 ? 1.16 4.281 -25.109 1 78.81 339 ALA B C 1
ATOM 5344 O O . ALA B 1 339 ? 1.095 4.914 -26.172 1 78.81 339 ALA B O 1
ATOM 5345 N N . LYS B 1 340 ? 1.472 4.902 -24.016 1 77.06 340 LYS B N 1
ATOM 5346 C CA . LYS B 1 340 ? 1.782 6.328 -23.938 1 77.06 340 LYS B CA 1
ATOM 5347 C C . LYS B 1 340 ? 3.154 6.629 -24.531 1 77.06 340 LYS B C 1
ATOM 5349 O O . LYS B 1 340 ? 3.439 7.77 -24.891 1 77.06 340 LYS B O 1
ATOM 5354 N N . ARG B 1 341 ? 4.062 5.688 -24.578 1 65.62 341 ARG B N 1
ATOM 5355 C CA . ARG B 1 341 ? 5.395 5.887 -25.156 1 65.62 341 ARG B CA 1
ATOM 5356 C C . ARG B 1 341 ? 5.363 5.766 -26.672 1 65.62 341 ARG B C 1
ATOM 5358 O O . ARG B 1 341 ? 6.082 6.488 -27.375 1 65.62 341 ARG B O 1
#

pLDDT: mean 85.33, std 22.55, range [18.7, 98.69]

Organism: NCBI:txid74557